Protein AF-A0A947CKS3-F1 (afdb_monomer)

Nearest PDB structures (foldseek):
  5dmu-assembly1_A  TM=9.480E-01  e=5.840E-16  Methanocella paludicola SANAE
  6sa1-assembly1_A  TM=9.471E-01  e=4.425E-13  Mycolicibacterium smegmatis MC2 155
  2r9l-assembly1_A  TM=9.376E-01  e=1.212E-12  Mycobacterium tuberculosis H37Rv
  2far-assembly2_B  TM=9.276E-01  e=1.683E-10  Pseudomonas aeruginosa
  3n9d-assembly1_A  TM=8.620E-01  e=1.136E-09  Pseudomonas aeruginosa

Foldseek 3Di:
DKKKWWFAAPDQQGIKIWTQDPQKTWIWTHGPDADQFAFDKGKIFTDDIDGPVVRQDDPHGAGQKIDHKDWPDDPQLVVQKTKIAGDIPFDGAIKIKHQDPDDDDDDDDPDDSRRIIMIGGHDDVDSDRGPPDDCAHLFQRDDPDDDPPVVSLVVLLVVCVVLPPDPPPPPPDQQPWAFFDFADDPPDTFGATSVGDTCCVVLVLLSVLVNVDPAHTKTFHFHFDDVVTDTDTAWMWGDDPNDTDTDDLVVRLVSCVSSPHDSPPNPPDDDDDDDPPDDDDQDFDQQCQAQDVVVSDGLVNLLVVCLVCVVVVLVVQAQWFKKFWFDQRHDVGDIDIDRADDPPDDPPFDWAWDDDPVGITTGGGDNDSSNVSNRSSRRTDDIGTQQDGRVQNQFGQKQKQKQAQLLADLVLLVVLLVQLVVSCVSSPWDWDKDDPVDSHIIIITGPRSSDGPVVSVSVSSNSLSNSCSVCVVAGDPDPDSVPRVRHD

Mean predicted aligned error: 19.89 Å

Secondary structure (DSSP, 8-state):
--EEEEEE-SSSS-EEEEEEETTEEEEEEESS-S--STT-EEEEEE---B-GGGGT--TTSEEEEEEEEEE-SSSHHHHTEEEEEEEESS-EEEEEEEE---------TT--GGGEEEEEE---SS-PPPP---SS-SSS---SSS--HHHHHHHHHHHHHHTT------------TT-B----STT----B-TT--B-TTT-HHHHHHHHT-SSSSEEEEEEEETTTTEEEEEEEEEEETTEEEEPPHHHHHHHHHHTT--TT-S-------S----PPP-----TT-EEETTTTEEHHHHHHHHHHHHHHHHHHHTT--EEEEE-TT-TTS--EEE-S--SS--TTS-EEEEE-SS-EEEEE---SHHHHHHHHHTTEEEEEE-SS-TT-TTS-SEEEEEE--TTS-HHHHHHHHHHHHHHHHHTT---EEEE-SSS-EEEEEE-TT-S-HHHHHHHHHHHHHHHHHH-TTT----SSGGGSTT--

Solvent-accessible surface area (backbone atoms only — not comparable to full-atom values): 27744 Å² total; per-residue (Å²): 131,38,40,33,20,28,35,37,37,89,70,78,62,19,22,34,42,33,41,41,55,96,80,38,20,47,28,33,38,28,54,81,64,79,54,73,48,71,71,29,71,40,77,29,34,56,56,70,75,37,59,63,67,57,59,75,54,55,90,84,27,35,33,54,26,50,35,41,39,49,72,77,52,85,68,25,75,86,70,38,43,37,42,35,36,39,52,34,82,55,51,69,51,42,36,36,40,36,51,45,87,62,85,89,77,96,74,69,95,87,74,62,53,82,40,32,28,40,38,31,20,47,76,54,103,67,85,70,66,59,74,91,67,74,95,27,15,68,58,68,56,46,52,100,64,98,80,48,76,68,56,49,49,52,52,49,43,46,50,47,51,74,76,60,60,64,82,75,73,76,77,68,74,87,61,64,85,37,35,44,47,41,41,56,69,79,97,53,72,51,30,20,37,51,87,67,49,76,40,52,85,82,41,50,63,46,58,52,29,62,71,69,47,95,62,61,27,46,40,50,38,38,42,74,43,79,84,77,78,39,72,45,65,66,48,40,33,39,35,61,92,91,46,78,41,74,49,54,76,67,58,32,48,51,54,41,50,65,47,73,37,79,93,80,58,66,85,84,73,82,96,77,88,87,78,89,68,73,79,78,80,68,88,75,68,68,44,82,40,56,32,37,78,93,78,61,45,23,46,40,54,54,47,52,50,53,60,71,46,31,86,72,49,37,75,77,31,48,59,14,42,34,33,35,37,28,26,78,64,13,76,92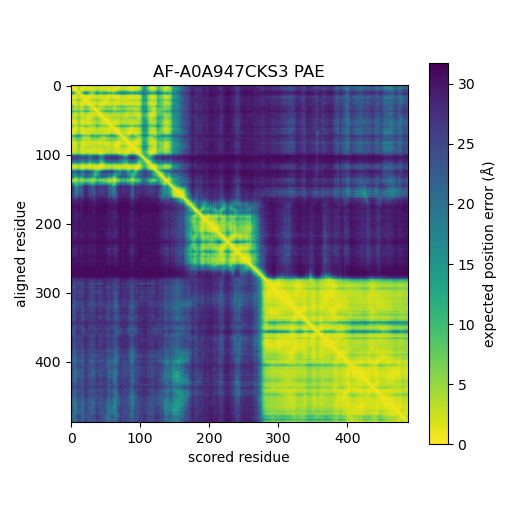,38,71,68,50,79,42,63,54,55,60,93,90,56,65,88,85,58,51,61,49,81,43,79,52,102,88,48,76,44,38,20,37,36,35,81,49,65,56,51,44,49,49,49,40,62,64,24,33,75,55,77,46,61,48,57,22,35,73,93,42,64,66,21,28,33,49,36,67,43,76,38,44,19,80,76,29,51,66,67,50,31,51,53,54,50,47,49,49,51,52,54,32,53,74,51,70,45,67,74,46,79,44,73,67,88,72,76,32,39,32,44,37,30,76,44,81,44,75,38,41,56,71,58,36,53,46,53,39,49,52,50,52,30,43,43,21,66,75,34,63,86,49,31,54,84,62,82,53,74,90,72,36,77,58,21,44

Radius of gyration: 30.49 Å; Cα contacts (8 Å, |Δi|>4): 867; chains: 1; bounding box: 58×67×94 Å

pLDDT: mean 73.45, std 18.91, range [26.45, 97.12]

Structure (mmCIF, N/CA/C/O backbone):
data_AF-A0A947CKS3-F1
#
_entry.id   AF-A0A947CKS3-F1
#
loop_
_atom_site.group_PDB
_atom_site.id
_atom_site.type_symbol
_atom_site.label_atom_id
_atom_site.label_alt_id
_atom_site.label_comp_id
_atom_site.label_asym_id
_atom_site.label_entity_id
_atom_site.label_seq_id
_atom_site.pdbx_PDB_ins_code
_atom_site.Cartn_x
_atom_site.Cartn_y
_atom_site.Cartn_z
_atom_site.occupancy
_atom_site.B_iso_or_equiv
_atom_site.auth_seq_id
_atom_site.auth_comp_id
_atom_site.auth_asym_id
_atom_site.auth_atom_id
_atom_site.pdbx_PDB_model_num
ATOM 1 N N . MET A 1 1 ? 4.405 16.665 15.159 1.00 63.38 1 MET A N 1
ATOM 2 C CA . MET A 1 1 ? 3.082 17.321 15.056 1.00 63.38 1 MET A CA 1
ATOM 3 C C . MET A 1 1 ? 2.335 16.981 16.325 1.00 63.38 1 MET A C 1
ATOM 5 O O . MET A 1 1 ? 2.371 15.815 16.690 1.00 63.38 1 MET A O 1
ATOM 9 N N . SER A 1 2 ? 1.718 17.959 16.985 1.00 85.75 2 SER A N 1
ATOM 10 C CA . SER A 1 2 ? 0.936 17.712 18.199 1.00 85.75 2 SER A CA 1
ATOM 11 C C . SER A 1 2 ? -0.284 16.837 17.911 1.00 85.75 2 SER A C 1
ATOM 13 O O . SER A 1 2 ? -0.919 16.964 16.857 1.00 85.75 2 SER A O 1
ATOM 15 N N . GLN A 1 3 ? -0.624 15.968 18.856 1.00 90.19 3 GLN A N 1
ATOM 16 C CA . GLN A 1 3 ? -1.795 15.099 18.794 1.00 90.19 3 GLN A CA 1
ATOM 17 C C . GLN A 1 3 ? -2.891 15.537 19.771 1.00 90.19 3 GLN A C 1
ATOM 19 O O . GLN A 1 3 ? -2.661 16.312 20.701 1.00 90.19 3 GLN A O 1
ATOM 24 N N . PHE A 1 4 ? -4.103 15.033 19.562 1.00 93.31 4 PHE A N 1
ATOM 25 C CA . PHE A 1 4 ? -5.193 15.169 20.522 1.00 93.31 4 PHE A CA 1
ATOM 26 C C . PHE A 1 4 ? -5.986 13.871 20.622 1.00 93.31 4 PHE A C 1
ATOM 28 O O . PHE A 1 4 ? -6.049 13.106 19.660 1.00 93.31 4 PHE A O 1
ATOM 35 N N . ALA A 1 5 ? -6.647 13.679 21.761 1.00 90.44 5 ALA A N 1
ATOM 36 C CA . ALA A 1 5 ? -7.624 12.620 21.967 1.00 90.44 5 ALA A CA 1
ATOM 37 C C . ALA A 1 5 ? -8.856 13.171 22.687 1.00 90.44 5 ALA A C 1
ATOM 39 O O . ALA A 1 5 ? -8.750 14.044 23.548 1.00 90.44 5 ALA A O 1
ATOM 40 N N . VAL A 1 6 ? -10.030 12.633 22.382 1.00 89.75 6 VAL A N 1
ATOM 41 C CA . VAL A 1 6 ? -11.230 12.796 23.202 1.00 89.75 6 VAL A CA 1
ATOM 42 C C . VAL A 1 6 ? -11.584 11.432 23.755 1.00 89.75 6 VAL A C 1
ATOM 44 O O . VAL A 1 6 ? -11.915 10.533 22.993 1.00 89.75 6 VAL A O 1
ATOM 47 N N . LYS A 1 7 ? -11.546 11.268 25.073 1.00 88.25 7 LYS A N 1
ATOM 48 C CA . LYS A 1 7 ? -12.013 10.057 25.748 1.00 88.25 7 LYS A CA 1
ATOM 49 C C . LYS A 1 7 ? -13.456 10.205 26.187 1.00 88.25 7 LYS A C 1
ATOM 51 O O . LYS A 1 7 ? -13.883 11.297 26.567 1.00 88.25 7 LYS A O 1
ATOM 56 N N . ARG A 1 8 ? -14.189 9.095 26.183 1.00 83.19 8 ARG A N 1
ATOM 57 C CA . ARG A 1 8 ? -15.529 8.980 26.749 1.00 83.19 8 ARG A CA 1
ATOM 58 C C . ARG A 1 8 ? -15.545 7.946 27.875 1.00 83.19 8 ARG A C 1
ATOM 60 O O . ARG A 1 8 ? -15.087 6.822 27.695 1.00 83.19 8 ARG A O 1
ATOM 67 N N . ARG A 1 9 ? -16.111 8.320 29.021 1.00 78.19 9 ARG A N 1
ATOM 68 C CA . ARG A 1 9 ? -16.227 7.500 30.235 1.00 78.19 9 ARG A CA 1
ATOM 69 C C . ARG A 1 9 ? -17.698 7.312 30.637 1.00 78.19 9 ARG A C 1
ATOM 71 O O . ARG A 1 9 ? -18.532 8.153 30.286 1.00 78.19 9 ARG A O 1
ATOM 78 N N . PRO A 1 10 ? -18.041 6.259 31.396 1.00 63.97 10 PRO A N 1
ATOM 79 C CA . PRO A 1 10 ? -19.322 6.183 32.100 1.00 63.97 10 PRO A CA 1
ATOM 80 C C . PRO A 1 10 ? -19.456 7.310 33.149 1.00 63.97 10 PRO A C 1
ATOM 82 O O . PRO A 1 10 ? -18.475 7.669 33.795 1.00 63.97 10 PRO A O 1
ATOM 85 N N . GLY A 1 11 ? -20.665 7.850 33.362 1.00 62.25 11 GLY A N 1
ATOM 86 C CA . GLY A 1 11 ? -20.956 8.808 34.449 1.00 62.25 11 GLY A CA 1
ATOM 87 C C . GLY A 1 11 ? -21.277 10.251 34.016 1.00 62.25 11 GLY A C 1
ATOM 88 O O . GLY A 1 11 ? -21.515 10.520 32.842 1.00 62.25 11 GLY A O 1
ATOM 89 N N . ARG A 1 12 ? -21.348 11.180 34.991 1.00 47.50 12 ARG A N 1
ATOM 90 C CA . ARG A 1 12 ? -21.806 12.582 34.800 1.00 47.50 12 ARG A CA 1
ATOM 91 C C . ARG A 1 12 ? -20.811 13.489 34.056 1.00 47.50 12 ARG A C 1
ATOM 93 O O . ARG A 1 12 ? -21.261 14.376 33.342 1.00 47.50 12 ARG A O 1
ATOM 100 N N . ASP A 1 13 ? -19.505 13.240 34.167 1.00 58.00 13 ASP A N 1
ATOM 101 C CA . ASP A 1 13 ? -18.449 13.926 33.397 1.00 58.00 13 ASP A CA 1
ATOM 102 C C . ASP A 1 13 ? -17.921 12.988 32.309 1.00 58.00 13 ASP A C 1
ATOM 104 O O . ASP A 1 13 ? -16.808 12.463 32.386 1.00 58.00 13 ASP A O 1
ATOM 108 N N . ALA A 1 14 ? -18.788 12.711 31.335 1.00 72.62 14 ALA A N 1
ATOM 109 C CA . ALA A 1 14 ? -18.612 11.612 30.397 1.00 72.62 14 ALA A CA 1
ATOM 110 C C . ALA A 1 14 ? -17.492 11.818 29.371 1.00 72.62 14 ALA A C 1
ATOM 112 O O . ALA A 1 14 ? -17.183 10.863 28.669 1.00 72.62 14 ALA A O 1
ATOM 113 N N . TYR A 1 15 ? -16.896 13.008 29.236 1.00 85.12 15 TYR A N 1
ATOM 114 C CA . TYR A 1 15 ? -15.885 13.279 28.212 1.00 85.12 15 TYR A CA 1
ATOM 115 C C . TYR A 1 15 ? -14.647 13.984 28.760 1.00 85.12 15 TYR A C 1
ATOM 117 O O . TYR A 1 15 ? -14.726 14.791 29.688 1.00 85.12 15 TYR A O 1
ATOM 125 N N . GLN A 1 16 ? -13.503 13.700 28.138 1.00 91.06 16 GLN A N 1
ATOM 126 C CA . GLN A 1 16 ? -12.235 14.360 28.420 1.00 91.06 16 GLN A CA 1
ATOM 127 C C . GLN A 1 16 ? -11.469 14.619 27.122 1.00 91.06 16 GLN A C 1
ATOM 129 O O . GLN A 1 16 ? -11.186 13.685 26.383 1.00 91.06 16 GLN A O 1
ATOM 134 N N . LEU A 1 17 ? -11.134 15.875 26.847 1.00 93.12 17 LEU A N 1
ATOM 135 C CA . LEU A 1 17 ? -10.265 16.295 25.747 1.00 93.12 17 LEU A CA 1
ATOM 136 C C . LEU A 1 17 ? -8.829 16.358 26.262 1.00 93.12 17 LEU A C 1
ATOM 138 O O . LEU A 1 17 ? -8.604 16.987 27.287 1.00 93.12 17 LEU A O 1
ATOM 142 N N . GLY A 1 18 ? -7.878 15.758 25.558 1.00 94.31 18 GLY A N 1
ATOM 143 C CA . GLY A 1 18 ? -6.448 15.946 25.778 1.00 94.31 18 GLY A CA 1
ATOM 144 C C . GLY A 1 18 ? -5.783 16.520 24.535 1.00 94.31 18 GLY A C 1
ATOM 145 O O . GLY A 1 18 ? -6.055 16.047 23.433 1.00 94.31 18 GLY A O 1
ATOM 146 N N . ILE A 1 19 ? -4.931 17.530 24.708 1.00 94.25 19 ILE A N 1
ATOM 147 C CA . ILE A 1 19 ? -4.164 18.178 23.634 1.00 94.25 19 ILE A CA 1
ATOM 148 C C . ILE A 1 19 ? -2.686 18.140 24.014 1.00 94.25 19 ILE A C 1
ATOM 150 O O . ILE A 1 19 ? -2.309 18.595 25.093 1.00 94.25 19 ILE A O 1
ATOM 154 N N . GLU A 1 20 ? -1.852 17.614 23.122 1.00 93.25 20 GLU A N 1
ATOM 155 C CA . GLU A 1 20 ? -0.401 17.595 23.282 1.00 93.25 20 GLU A CA 1
ATOM 156 C C . GLU A 1 20 ? 0.203 18.973 22.974 1.00 93.25 20 GLU A C 1
ATOM 158 O O . GLU A 1 20 ? 0.123 19.478 21.851 1.00 93.25 20 GLU A O 1
ATOM 163 N N . ILE A 1 21 ? 0.849 19.581 23.966 1.00 89.75 21 ILE A N 1
ATOM 164 C CA . ILE A 1 21 ? 1.507 20.885 23.858 1.00 89.75 21 ILE A CA 1
ATOM 165 C C . ILE A 1 21 ? 2.891 20.756 24.492 1.00 89.75 21 ILE A C 1
ATOM 167 O O . ILE A 1 21 ? 3.013 20.470 25.678 1.00 89.75 21 ILE A O 1
ATOM 171 N N . GLY A 1 22 ? 3.947 20.930 23.693 1.00 84.38 22 GLY A N 1
ATOM 172 C CA . GLY A 1 22 ? 5.325 20.844 24.192 1.00 84.38 22 GLY A CA 1
ATOM 173 C C . GLY A 1 22 ? 5.702 19.481 24.793 1.00 84.38 22 GLY A C 1
ATOM 174 O O . GLY A 1 22 ? 6.516 19.435 25.707 1.00 84.38 22 GLY A O 1
ATOM 175 N N . GLY A 1 23 ? 5.099 18.384 24.313 1.00 82.06 23 GLY A N 1
ATOM 176 C CA . GLY A 1 23 ? 5.342 17.019 24.806 1.00 82.06 23 GLY A CA 1
ATOM 177 C C . GLY A 1 23 ? 4.529 16.616 26.045 1.00 82.06 23 GLY A C 1
ATOM 178 O O . GLY A 1 23 ? 4.636 15.478 26.496 1.00 82.06 23 GLY A O 1
ATOM 179 N N . VAL A 1 24 ? 3.693 17.515 26.574 1.00 88.06 24 VAL A N 1
ATOM 180 C CA . VAL A 1 24 ? 2.778 17.256 27.698 1.00 88.06 24 VAL A CA 1
ATOM 181 C C . VAL A 1 24 ? 1.340 17.246 27.189 1.00 88.06 24 VAL A C 1
ATOM 183 O O . VAL A 1 24 ? 0.970 18.075 26.357 1.00 88.06 24 VAL A O 1
ATOM 186 N N . VAL A 1 25 ? 0.509 16.318 27.670 1.00 92.44 25 VAL A N 1
ATOM 187 C CA . VAL A 1 25 ? -0.915 16.278 27.317 1.00 92.44 25 VAL A CA 1
ATOM 188 C C . VAL A 1 25 ? -1.717 17.024 28.374 1.00 92.44 25 VAL A C 1
ATOM 190 O O . VAL A 1 25 ? -1.917 16.530 29.479 1.00 92.44 25 VAL A O 1
ATOM 193 N N . TYR A 1 26 ? -2.228 18.197 28.017 1.00 93.69 26 TYR A N 1
ATOM 194 C CA . TYR A 1 26 ? -3.140 18.958 28.870 1.00 93.69 26 TYR A CA 1
ATOM 195 C C . TYR A 1 26 ? -4.558 18.433 28.695 1.00 93.69 26 TYR A C 1
ATOM 197 O O . TYR A 1 26 ? -5.008 18.274 27.556 1.00 93.69 26 TYR A O 1
ATOM 205 N N . THR A 1 27 ? -5.267 18.162 29.797 1.00 92.88 27 THR A N 1
ATOM 206 C CA . THR A 1 27 ? -6.601 17.548 29.743 1.00 92.88 27 THR A CA 1
ATOM 207 C C . THR A 1 27 ? -7.717 18.458 30.256 1.00 92.88 27 THR A C 1
ATOM 209 O O . THR A 1 27 ? -7.531 19.228 31.193 1.00 92.88 27 THR A O 1
ATOM 212 N N . TRP A 1 28 ? -8.915 18.348 29.673 1.00 92.50 28 TRP A N 1
ATOM 213 C CA . TRP A 1 28 ? -10.130 19.047 30.103 1.00 92.50 28 TRP A CA 1
ATOM 214 C C . TRP A 1 28 ? -11.335 18.109 30.126 1.00 92.50 28 TRP A C 1
ATOM 216 O O . TRP A 1 28 ? -11.616 17.441 29.135 1.00 92.50 28 TRP A O 1
ATOM 226 N N . ARG A 1 29 ? -12.090 18.091 31.227 1.00 90.06 29 ARG A N 1
ATOM 227 C CA . ARG A 1 29 ? -13.282 17.252 31.435 1.00 90.06 29 ARG A CA 1
ATOM 228 C C . ARG A 1 29 ? -14.576 18.034 31.231 1.00 90.06 29 ARG A C 1
ATOM 230 O O . ARG A 1 29 ? -14.662 19.206 31.605 1.00 90.06 29 ARG A O 1
ATOM 237 N N . PHE A 1 30 ? -15.587 17.382 30.658 1.00 86.75 30 PHE A N 1
ATOM 238 C CA . PHE A 1 30 ? -16.903 17.969 30.396 1.00 86.75 30 PHE A CA 1
ATOM 239 C C . PHE A 1 30 ? -18.007 16.914 30.245 1.00 86.75 30 PHE A C 1
ATOM 241 O O . PHE A 1 30 ? -17.770 15.772 29.859 1.00 86.75 30 PHE A O 1
ATOM 248 N N . ALA A 1 31 ? -19.246 17.309 30.541 1.00 72.75 31 ALA A N 1
ATOM 249 C CA . ALA A 1 31 ? -20.379 16.387 30.632 1.00 72.75 31 ALA A CA 1
ATOM 250 C C . ALA A 1 31 ? -21.014 16.019 29.275 1.00 72.75 31 ALA A C 1
ATOM 252 O O . ALA A 1 31 ? -21.384 14.870 29.050 1.00 72.75 31 ALA A O 1
ATOM 253 N N . PHE A 1 32 ? -21.141 16.980 28.353 1.00 67.00 32 PHE A N 1
ATOM 254 C CA . PHE A 1 32 ? -22.075 16.885 27.216 1.00 67.00 32 PHE A CA 1
ATOM 255 C C . PHE A 1 32 ? -21.407 16.761 25.836 1.00 67.00 32 PHE A C 1
ATOM 257 O O . PHE A 1 32 ? -21.984 17.190 24.836 1.00 67.00 32 PHE A O 1
ATOM 264 N N . GLY A 1 33 ? -20.205 16.182 25.770 1.00 74.50 33 GLY A N 1
ATOM 265 C CA . GLY A 1 33 ? -19.451 16.047 24.519 1.00 74.50 33 GLY A CA 1
ATOM 266 C C . GLY A 1 33 ? -18.881 17.376 24.004 1.00 74.50 33 GLY A C 1
ATOM 267 O O . GLY A 1 33 ? -19.133 18.444 24.569 1.00 74.50 33 GLY A O 1
ATOM 268 N N . MET A 1 34 ? -18.065 17.298 22.949 1.00 82.19 34 MET A N 1
ATOM 269 C CA . MET A 1 34 ? -17.463 18.481 22.323 1.00 82.19 34 MET A CA 1
ATOM 270 C C . MET A 1 34 ? -18.558 19.350 21.678 1.00 82.19 34 MET A C 1
ATOM 272 O O . MET A 1 34 ? -19.497 18.792 21.106 1.00 82.19 34 MET A O 1
ATOM 276 N N . PRO A 1 35 ? -18.464 20.694 21.725 1.00 81.00 35 PRO A N 1
ATOM 277 C CA . PRO A 1 35 ? -19.391 21.557 21.004 1.00 81.00 35 PRO A CA 1
ATOM 278 C C . PRO A 1 35 ? -19.303 21.278 19.500 1.00 81.00 35 PRO A C 1
ATOM 280 O O . PRO A 1 35 ? -18.218 21.334 18.913 1.00 81.00 35 PRO A O 1
ATOM 283 N N . THR A 1 36 ? -20.443 20.980 18.880 1.00 69.12 36 THR A N 1
ATOM 284 C CA . THR A 1 36 ? -20.540 20.635 17.453 1.00 69.12 36 THR A CA 1
ATOM 285 C C . THR A 1 36 ? -21.372 21.637 16.667 1.00 69.12 36 THR A C 1
ATOM 287 O O . THR A 1 36 ? -21.282 21.646 15.446 1.00 69.12 36 THR A O 1
ATOM 290 N N . ALA A 1 37 ? -22.144 22.523 17.292 1.00 70.50 37 ALA A N 1
ATOM 291 C CA . ALA A 1 37 ? -22.768 23.637 16.583 1.00 70.50 37 ALA A CA 1
ATOM 292 C C . ALA A 1 37 ? -21.852 24.873 16.578 1.00 70.50 37 ALA A C 1
ATOM 294 O O . ALA A 1 37 ? -21.072 25.099 17.501 1.00 70.50 37 ALA A O 1
ATOM 295 N N . ALA A 1 38 ? -21.925 25.683 15.520 1.00 68.19 38 ALA A N 1
ATOM 296 C CA . ALA A 1 38 ? -21.176 26.936 15.450 1.00 68.19 38 ALA A CA 1
ATOM 297 C C . ALA A 1 38 ? -21.575 27.854 16.617 1.00 68.19 38 ALA A C 1
ATOM 299 O O . ALA A 1 38 ? -22.766 28.030 16.873 1.00 68.19 38 ALA A O 1
ATOM 300 N N . ARG A 1 39 ? -20.587 28.447 17.303 1.00 67.38 39 ARG A N 1
ATOM 301 C CA . ARG A 1 39 ? -20.784 29.282 18.509 1.00 67.38 39 ARG A CA 1
ATOM 302 C C . ARG A 1 39 ? -21.383 28.545 19.712 1.00 67.38 39 ARG A C 1
ATOM 304 O O . ARG A 1 39 ? -21.742 29.184 20.698 1.00 67.38 39 ARG A O 1
ATOM 311 N N . GLU A 1 40 ? -21.473 27.220 19.663 1.00 76.06 40 GLU A N 1
ATOM 312 C CA . GLU A 1 40 ? -21.798 26.431 20.841 1.00 76.06 40 GLU A CA 1
ATOM 313 C C . GLU A 1 40 ? -20.621 26.465 21.815 1.00 76.06 40 GLU A C 1
ATOM 315 O O . GLU A 1 40 ? -19.475 26.223 21.424 1.00 76.06 40 GLU A O 1
ATOM 320 N N . ALA A 1 41 ? -20.924 26.759 23.077 1.00 83.06 41 ALA A N 1
ATOM 321 C CA . ALA A 1 41 ? -19.954 26.829 24.155 1.00 83.06 41 ALA A CA 1
ATOM 322 C C . ALA A 1 41 ? -20.238 25.761 25.219 1.00 83.06 41 ALA A C 1
ATOM 324 O O . ALA A 1 41 ? -21.386 25.370 25.467 1.00 83.06 41 ALA A O 1
ATOM 325 N N . ARG A 1 42 ? -19.172 25.286 25.858 1.00 85.75 42 ARG A N 1
ATOM 326 C CA . ARG A 1 42 ? -19.209 24.358 26.987 1.00 85.75 42 ARG A CA 1
ATOM 327 C C . ARG A 1 42 ? -18.253 24.841 28.061 1.00 85.75 42 ARG A C 1
ATOM 329 O O . ARG A 1 42 ? -17.105 25.159 27.767 1.00 85.75 42 ARG A O 1
ATOM 336 N N . VAL A 1 43 ? -18.724 24.847 29.303 1.00 86.38 43 VAL A N 1
ATOM 337 C CA . VAL A 1 43 ? -17.835 24.971 30.456 1.00 86.38 43 VAL A CA 1
ATOM 338 C C . VAL A 1 43 ? -17.130 23.631 30.632 1.00 86.38 43 VAL A C 1
ATOM 340 O O . VAL A 1 43 ? -17.783 22.589 30.725 1.00 86.38 43 VAL A O 1
ATOM 343 N N . VAL A 1 44 ? -15.804 23.662 30.630 1.00 88.56 44 VAL A N 1
ATOM 344 C CA . VAL A 1 44 ? -14.933 22.498 30.779 1.00 88.56 44 VAL A CA 1
ATOM 345 C C . VAL A 1 44 ? -13.956 22.757 31.921 1.00 88.56 44 VAL A C 1
ATOM 347 O O . VAL A 1 44 ? -13.625 23.906 32.216 1.00 88.56 44 VAL A O 1
ATOM 350 N N . ARG A 1 45 ? -13.497 21.702 32.589 1.00 88.50 45 ARG A N 1
ATOM 351 C CA . ARG A 1 45 ? -12.556 21.819 33.710 1.00 88.50 45 ARG A CA 1
ATOM 352 C C . ARG A 1 45 ? -11.221 21.214 33.348 1.00 88.50 45 ARG A C 1
ATOM 354 O O . ARG A 1 45 ? -11.195 20.059 32.940 1.00 88.50 45 ARG A O 1
ATOM 361 N N . GLN A 1 46 ? -10.144 21.968 33.508 1.00 89.69 46 GLN A N 1
ATOM 362 C CA . GLN A 1 46 ? -8.797 21.447 33.332 1.00 89.69 46 GLN A CA 1
ATOM 363 C C . GLN A 1 46 ? -8.521 20.381 34.399 1.00 89.69 46 GLN A C 1
ATOM 365 O O . GLN A 1 46 ? -8.798 20.596 35.580 1.00 89.69 46 GLN A O 1
ATOM 370 N N . GLY A 1 47 ? -8.077 19.210 33.951 1.00 85.31 47 GLY A N 1
ATOM 371 C CA . GLY A 1 47 ? -7.639 18.106 34.796 1.00 85.31 47 GLY A CA 1
ATOM 372 C C . GLY A 1 47 ? -6.125 18.110 34.969 1.00 85.31 47 GLY A C 1
ATOM 373 O O . GLY A 1 47 ? -5.454 19.079 34.620 1.00 85.31 47 GLY A O 1
ATOM 374 N N . GLU A 1 48 ? -5.601 17.007 35.494 1.00 85.19 48 GLU A N 1
ATOM 375 C CA . GLU A 1 48 ? -4.160 16.793 35.583 1.00 85.19 48 GLU A CA 1
ATOM 376 C C . GLU A 1 48 ? -3.538 16.640 34.190 1.00 85.19 48 GLU A C 1
ATOM 378 O O . GLU A 1 48 ? -4.177 16.167 33.235 1.00 85.19 48 GLU A O 1
ATOM 383 N N . ASP A 1 49 ? -2.282 17.065 34.099 1.00 89.06 49 ASP A N 1
ATOM 384 C CA . ASP A 1 49 ? -1.438 16.846 32.936 1.00 89.06 49 ASP A CA 1
ATOM 385 C C . ASP A 1 49 ? -1.128 15.350 32.825 1.00 89.06 49 ASP A C 1
ATOM 387 O O . ASP A 1 49 ? -0.930 14.656 33.823 1.00 89.06 49 ASP A O 1
ATOM 391 N N . ALA A 1 50 ? -1.093 14.842 31.599 1.00 85.56 50 ALA A N 1
ATOM 392 C CA . ALA A 1 50 ? -0.934 13.426 31.327 1.00 85.56 50 ALA A CA 1
ATOM 393 C C . ALA A 1 50 ? 0.277 13.162 30.415 1.00 85.56 50 ALA A C 1
ATOM 395 O O . ALA A 1 50 ? 0.654 14.017 29.601 1.00 85.56 50 ALA A O 1
ATOM 396 N N . PRO A 1 51 ? 0.895 11.971 30.510 1.00 87.06 51 PRO A N 1
ATOM 397 C CA . PRO A 1 51 ? 1.910 11.558 29.551 1.00 87.06 51 PRO A CA 1
ATOM 398 C C . PRO A 1 51 ? 1.280 11.338 28.171 1.00 87.06 51 PRO A C 1
ATOM 400 O O . PRO A 1 51 ? 0.094 11.040 28.053 1.00 87.06 51 PRO A O 1
ATOM 403 N N . GLN A 1 52 ? 2.088 11.390 27.112 1.00 81.81 52 GLN A N 1
ATOM 404 C CA . GLN A 1 52 ? 1.619 11.191 25.734 1.00 81.81 52 GLN A CA 1
ATOM 405 C C . GLN A 1 52 ? 0.889 9.851 25.519 1.00 81.81 52 GLN A C 1
ATOM 407 O O . GLN A 1 52 ? -0.086 9.795 24.774 1.00 81.81 52 GLN A O 1
ATOM 412 N N . ALA A 1 53 ? 1.295 8.796 26.238 1.00 80.88 53 ALA A N 1
ATOM 413 C CA . ALA A 1 53 ? 0.627 7.489 26.232 1.00 80.88 53 ALA A CA 1
ATOM 414 C C . ALA A 1 53 ? -0.861 7.562 26.625 1.00 80.88 53 ALA A C 1
ATOM 416 O O . ALA A 1 53 ? -1.657 6.712 26.228 1.00 80.88 53 ALA A O 1
ATOM 417 N N . TRP A 1 54 ? -1.271 8.603 27.357 1.00 89.25 54 TRP A N 1
ATOM 418 C CA . TRP A 1 54 ? -2.672 8.818 27.690 1.00 89.25 54 TRP A CA 1
ATOM 419 C C . TRP A 1 54 ? -3.547 8.983 26.446 1.00 89.25 54 TRP A C 1
ATOM 421 O O . TRP A 1 54 ? -4.699 8.569 26.486 1.00 89.25 54 TRP A O 1
ATOM 431 N N . LEU A 1 55 ? -3.036 9.540 25.342 1.00 82.06 55 LEU A N 1
ATOM 432 C CA . LEU A 1 55 ? -3.826 9.776 24.126 1.00 82.06 55 LEU A CA 1
ATOM 433 C C . LEU A 1 55 ? -4.427 8.488 23.548 1.00 82.06 55 LEU A C 1
ATOM 435 O O . LEU A 1 55 ? -5.496 8.534 22.942 1.00 82.06 55 LEU A O 1
ATOM 439 N N . THR A 1 56 ? -3.761 7.351 23.755 1.00 76.12 56 THR A N 1
ATOM 440 C CA . THR A 1 56 ? -4.139 6.056 23.177 1.00 76.12 56 THR A CA 1
ATOM 441 C C . THR A 1 56 ? -4.563 5.010 24.205 1.00 76.12 56 THR A C 1
ATOM 443 O O . THR A 1 56 ? -5.179 4.020 23.820 1.00 76.12 56 THR A O 1
ATOM 446 N N . ALA A 1 57 ? -4.284 5.219 25.495 1.00 77.38 57 ALA A N 1
ATOM 447 C CA . ALA A 1 57 ? -4.707 4.311 26.560 1.00 77.38 57 ALA A CA 1
ATOM 448 C C . ALA A 1 57 ? -6.241 4.275 26.725 1.00 77.38 57 ALA A C 1
ATOM 450 O O . ALA A 1 57 ? -6.898 5.317 26.699 1.00 77.38 57 ALA A O 1
ATOM 451 N N . GLU A 1 58 ? -6.814 3.092 26.949 1.00 70.81 58 GLU A N 1
ATOM 452 C CA . GLU A 1 58 ? -8.268 2.891 27.124 1.00 70.81 58 GLU A CA 1
ATOM 453 C C . GLU A 1 58 ? -8.664 2.267 28.469 1.00 70.81 58 GLU A C 1
ATOM 455 O O . GLU A 1 58 ? -9.798 1.842 28.672 1.00 70.81 58 GLU A O 1
ATOM 460 N N . ASP A 1 59 ? -7.730 2.268 29.412 1.00 72.19 59 ASP A N 1
ATOM 461 C CA . ASP A 1 59 ? -7.898 1.874 30.810 1.00 72.19 59 ASP A CA 1
ATOM 462 C C . ASP A 1 59 ? -8.981 2.682 31.547 1.00 72.19 59 ASP A C 1
ATOM 464 O O . ASP A 1 59 ? -9.758 2.134 32.326 1.00 72.19 59 ASP A O 1
ATOM 468 N N . GLU A 1 60 ? -9.073 3.983 31.269 1.00 67.12 60 GLU A N 1
ATOM 469 C CA . GLU A 1 60 ? -10.015 4.885 31.939 1.00 67.12 60 GLU A CA 1
ATOM 470 C C . GLU A 1 60 ? -11.206 5.321 31.067 1.00 67.12 60 GLU A C 1
ATOM 472 O O . GLU A 1 60 ? -11.900 6.284 31.405 1.00 67.12 60 GLU A O 1
ATOM 477 N N . GLY A 1 61 ? -11.454 4.653 29.938 1.00 73.69 61 GLY A N 1
ATOM 478 C CA . GLY A 1 61 ? -12.554 4.954 29.017 1.00 73.69 61 GLY A CA 1
ATOM 479 C C . GLY A 1 61 ? -12.169 4.785 27.550 1.00 73.69 61 GLY A C 1
ATOM 480 O O . GLY A 1 61 ? -11.005 4.619 27.213 1.00 73.69 61 GLY A O 1
ATOM 481 N N . VAL A 1 62 ? -13.154 4.871 26.659 1.00 77.62 62 VAL A N 1
ATOM 482 C CA . VAL A 1 62 ? -12.937 4.664 25.220 1.00 77.62 62 VAL A CA 1
ATOM 483 C C . VAL A 1 62 ? -12.419 5.936 24.555 1.00 77.62 62 VAL A C 1
ATOM 485 O O . VAL A 1 62 ? -12.923 7.027 24.837 1.00 77.62 62 VAL A O 1
ATOM 488 N N . VAL A 1 63 ? -11.460 5.828 23.635 1.00 79.44 63 VAL A N 1
ATOM 489 C CA . VAL A 1 63 ? -11.025 6.965 22.812 1.00 79.44 63 VAL A CA 1
ATOM 490 C C . VAL A 1 63 ? -12.107 7.259 21.780 1.00 79.44 63 VAL A C 1
ATOM 492 O O . VAL A 1 63 ? -12.214 6.624 20.741 1.00 79.44 63 VAL A O 1
ATOM 495 N N . TRP A 1 64 ? -12.965 8.221 22.092 1.00 80.62 64 TRP A N 1
ATOM 496 C CA . TRP A 1 64 ? -14.075 8.658 21.256 1.00 80.62 64 TRP A CA 1
ATOM 497 C C . TRP A 1 64 ? -13.606 9.373 19.989 1.00 80.62 64 TRP A C 1
ATOM 499 O O . TRP A 1 64 ? -14.265 9.252 18.962 1.00 80.62 64 TRP A O 1
ATOM 509 N N . ASP A 1 65 ? -12.489 10.094 20.034 1.00 81.31 65 ASP A N 1
ATOM 510 C CA . ASP A 1 65 ? -11.857 10.682 18.851 1.00 81.31 65 ASP A CA 1
ATOM 511 C C . ASP A 1 65 ? -10.340 10.794 19.038 1.00 81.31 65 ASP A C 1
ATOM 513 O O . ASP A 1 65 ? -9.872 10.942 20.166 1.00 81.31 65 ASP A O 1
ATOM 517 N N . LEU A 1 66 ? -9.583 10.733 17.946 1.00 83.81 66 LEU A N 1
ATOM 518 C CA . LEU A 1 66 ? -8.128 10.872 17.924 1.00 83.81 66 LEU A CA 1
ATOM 519 C C . LEU A 1 66 ? -7.719 11.549 16.615 1.00 83.81 66 LEU A C 1
ATOM 521 O O . LEU A 1 66 ? -8.301 11.281 15.561 1.00 83.81 66 LEU A O 1
ATOM 525 N N . GLY A 1 67 ? -6.691 12.388 16.666 1.00 82.12 67 GLY A N 1
ATOM 526 C CA . GLY A 1 67 ? -6.085 12.933 15.461 1.00 82.12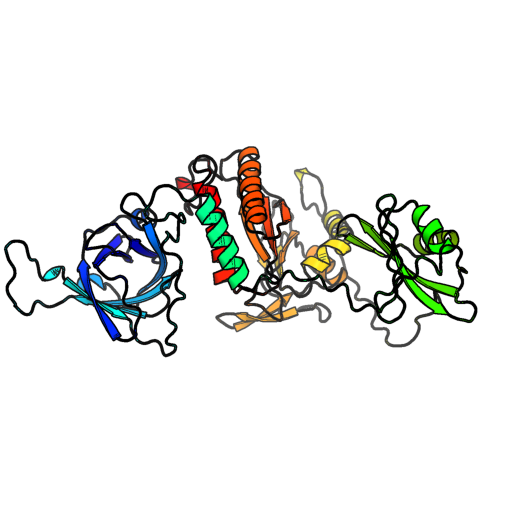 67 GLY A CA 1
ATOM 527 C C . GLY A 1 67 ? -4.925 13.871 15.744 1.00 82.12 67 GLY A C 1
ATOM 528 O O . GLY A 1 67 ? -4.314 13.846 16.815 1.00 82.12 67 GLY A O 1
ATOM 529 N N . THR A 1 68 ? -4.625 14.718 14.764 1.00 83.62 68 THR A N 1
ATOM 530 C CA . THR A 1 68 ? -3.627 15.780 14.910 1.00 83.62 68 THR A CA 1
ATOM 531 C C . THR A 1 68 ? -4.291 17.103 15.255 1.00 83.62 68 THR A C 1
ATOM 533 O O . THR A 1 68 ? -5.459 17.351 14.942 1.00 83.62 68 THR A O 1
ATOM 536 N N . VAL A 1 69 ? -3.534 17.960 15.932 1.00 89.00 69 VAL A N 1
ATOM 537 C CA . VAL A 1 69 ? -3.961 19.303 16.306 1.00 89.00 69 VAL A CA 1
ATOM 538 C C . VAL A 1 69 ? -2.940 20.320 15.824 1.00 89.00 69 VAL A C 1
ATOM 540 O O . VAL A 1 69 ? -1.732 20.153 15.998 1.00 89.00 69 VAL A O 1
ATOM 543 N N . THR A 1 70 ? -3.441 21.388 15.214 1.00 89.25 70 THR A N 1
ATOM 544 C CA . THR A 1 70 ? -2.644 22.561 14.857 1.00 89.25 70 THR A CA 1
ATOM 545 C C . THR A 1 70 ? -2.966 23.666 15.851 1.00 89.25 70 THR A C 1
ATOM 547 O O . THR A 1 70 ? -4.117 24.090 15.936 1.00 89.25 70 THR A O 1
ATOM 550 N N . LEU A 1 71 ? -1.969 24.104 16.617 1.00 88.69 71 LEU A N 1
ATOM 551 C CA . LEU A 1 71 ? -2.094 25.191 17.591 1.00 88.69 71 LEU A CA 1
ATOM 552 C C . LEU A 1 71 ? -1.792 26.523 16.891 1.00 88.69 71 LEU A C 1
ATOM 554 O O . LEU A 1 71 ? -0.840 26.599 16.117 1.00 88.69 71 LEU A O 1
ATOM 558 N N . GLU A 1 72 ? -2.595 27.556 17.144 1.00 84.25 72 GLU A N 1
ATOM 559 C CA . GLU A 1 72 ? -2.392 28.891 16.551 1.00 84.25 72 GLU A CA 1
ATOM 560 C C . GLU A 1 72 ? -1.589 29.842 17.458 1.00 84.25 72 GLU A C 1
ATOM 562 O O . GLU A 1 72 ? -1.090 30.861 16.986 1.00 84.25 72 GLU A O 1
ATOM 567 N N . ASP A 1 73 ? -1.475 29.529 18.752 1.00 76.88 73 ASP A N 1
ATOM 568 C CA . ASP A 1 73 ? -0.889 30.397 19.778 1.00 76.88 73 ASP A CA 1
ATOM 569 C C . ASP A 1 73 ? 0.410 29.800 20.362 1.00 76.88 73 ASP A C 1
ATOM 571 O O . ASP A 1 73 ? 0.456 28.613 20.691 1.00 76.88 73 ASP A O 1
ATOM 575 N N . ASP A 1 74 ? 1.428 30.641 20.589 1.00 65.38 74 ASP A N 1
ATOM 576 C CA . ASP A 1 74 ? 2.632 30.291 21.361 1.00 65.38 74 ASP A CA 1
ATOM 577 C C . ASP A 1 74 ? 2.353 30.360 22.881 1.00 65.38 74 ASP A C 1
ATOM 579 O O . ASP A 1 74 ? 1.877 31.384 23.385 1.00 65.38 74 ASP A O 1
ATOM 583 N N . ASP A 1 75 ? 2.667 29.282 23.611 1.00 72.12 75 ASP A N 1
ATOM 584 C CA . ASP A 1 75 ? 2.417 29.085 25.059 1.00 72.12 75 ASP A CA 1
ATOM 585 C C . ASP A 1 75 ? 0.956 29.372 25.513 1.00 72.12 75 ASP A C 1
ATOM 587 O O . ASP A 1 75 ? 0.674 30.258 26.336 1.00 72.12 75 ASP A O 1
ATOM 591 N N . PRO A 1 76 ? -0.023 28.631 24.964 1.00 77.75 76 PRO A N 1
ATOM 592 C CA . PRO A 1 76 ? -1.449 28.920 25.136 1.00 77.75 76 PRO A CA 1
ATOM 593 C C . PRO A 1 76 ? -1.982 28.636 26.552 1.00 77.75 76 PRO A C 1
ATOM 595 O O . PRO A 1 76 ? -2.949 29.263 27.000 1.00 77.75 76 PRO A O 1
ATOM 598 N N . ILE A 1 77 ? -1.341 27.717 27.284 1.00 83.25 77 ILE A N 1
ATOM 599 C CA . ILE A 1 77 ? -1.749 27.328 28.641 1.00 83.25 77 ILE A CA 1
ATOM 600 C C . ILE A 1 77 ? -1.515 28.480 29.616 1.00 83.25 77 ILE A C 1
ATOM 602 O O . ILE A 1 77 ? -2.440 28.885 30.326 1.00 83.25 77 ILE A O 1
ATOM 606 N N . ARG A 1 78 ? -0.318 29.084 29.594 1.00 80.44 78 ARG A N 1
ATOM 607 C CA . ARG A 1 78 ? 0.015 30.225 30.456 1.00 80.44 78 ARG A CA 1
ATOM 608 C C . ARG A 1 78 ? -0.876 31.434 30.178 1.00 80.44 78 ARG A C 1
ATOM 610 O O . ARG A 1 78 ? -1.300 32.120 31.107 1.00 80.44 78 ARG A O 1
ATOM 617 N N . ARG A 1 79 ? -1.181 31.696 28.903 1.00 81.00 79 ARG A N 1
ATOM 618 C CA . ARG A 1 79 ? -2.030 32.824 28.480 1.00 81.00 79 ARG A CA 1
ATOM 619 C C . ARG A 1 79 ? -3.507 32.637 28.829 1.00 81.00 79 ARG A C 1
ATOM 621 O O . ARG A 1 79 ? -4.263 33.607 28.782 1.00 81.00 79 ARG A O 1
ATOM 628 N N . GLY A 1 80 ? -3.931 31.419 29.172 1.00 86.12 80 GLY A N 1
ATOM 629 C CA . GLY A 1 80 ? -5.337 31.122 29.433 1.00 86.12 80 GLY A CA 1
ATOM 630 C C . GLY A 1 80 ? -6.206 31.224 28.176 1.00 86.12 80 GLY A C 1
ATOM 631 O O . GLY A 1 80 ? -7.408 31.466 28.281 1.00 86.12 80 GLY A O 1
ATOM 632 N N . LYS A 1 81 ? -5.609 31.120 26.985 1.00 87.94 81 LYS A N 1
ATOM 633 C CA . LYS A 1 81 ? -6.304 31.227 25.703 1.00 87.94 81 LYS A CA 1
ATOM 634 C C . LYS A 1 81 ? -5.604 30.346 24.682 1.00 87.94 81 LYS A C 1
ATOM 636 O O . LYS A 1 81 ? -4.406 30.485 24.473 1.00 87.94 81 LYS A O 1
ATOM 641 N N . LEU A 1 82 ? -6.382 29.474 24.059 1.00 89.88 82 LEU A N 1
ATOM 642 C CA . LEU A 1 82 ? -5.903 28.485 23.114 1.00 89.88 82 LEU A CA 1
ATOM 643 C C . LEU A 1 82 ? -6.842 28.443 21.908 1.00 89.88 82 LEU A C 1
ATOM 645 O O . LEU A 1 82 ? -8.020 28.121 22.064 1.00 89.88 82 LEU A O 1
ATOM 649 N N . ARG A 1 83 ? -6.335 28.745 20.712 1.00 90.81 83 ARG A N 1
ATOM 650 C CA . ARG A 1 83 ? -7.001 28.433 19.441 1.00 90.81 83 ARG A CA 1
ATOM 651 C C . ARG A 1 83 ? -6.321 27.270 18.746 1.00 90.81 83 ARG A C 1
ATOM 653 O O . ARG A 1 83 ? -5.094 27.184 18.706 1.00 90.81 83 ARG A O 1
ATOM 660 N N . PHE A 1 84 ? -7.136 26.362 18.226 1.00 91.44 84 PHE A N 1
ATOM 661 C CA . PHE A 1 84 ? -6.636 25.127 17.655 1.00 91.44 84 PHE A CA 1
ATOM 662 C C . PHE A 1 84 ? -7.563 24.565 16.584 1.00 91.44 84 PHE A C 1
ATOM 664 O O . PHE A 1 84 ? -8.787 24.674 16.668 1.00 91.44 84 PHE A O 1
ATOM 671 N N . THR A 1 85 ? -6.954 23.926 15.590 1.00 88.75 85 THR A N 1
ATOM 672 C CA . THR A 1 85 ? -7.654 23.183 14.542 1.00 88.75 85 THR A CA 1
ATOM 673 C C . THR A 1 85 ? -7.480 21.692 14.798 1.00 88.75 85 THR A C 1
ATOM 675 O O . THR A 1 85 ? -6.345 21.215 14.863 1.00 88.75 85 THR A O 1
ATOM 678 N N . LEU A 1 86 ? -8.587 20.964 14.960 1.00 86.75 86 LEU A N 1
ATOM 679 C CA . LEU A 1 86 ? -8.566 19.507 15.086 1.00 86.75 86 LEU A CA 1
ATOM 680 C C . LEU A 1 86 ? -8.718 18.859 13.712 1.00 86.75 86 LEU A C 1
ATOM 682 O O . LEU A 1 86 ? -9.555 19.270 12.904 1.00 86.75 86 LEU A O 1
ATOM 686 N N . HIS A 1 87 ? -7.928 17.816 13.490 1.00 79.94 87 HIS A N 1
ATOM 687 C CA . HIS A 1 87 ? -7.998 16.928 12.336 1.00 79.94 87 HIS A CA 1
ATOM 688 C C . HIS A 1 87 ? -8.209 15.494 12.839 1.00 79.94 87 HIS A C 1
ATOM 690 O O . HIS A 1 87 ? -7.295 14.667 12.808 1.00 79.94 87 HIS A O 1
ATOM 696 N N . GLY A 1 88 ? -9.392 15.239 13.403 1.00 68.50 88 GLY A N 1
ATOM 697 C CA . GLY A 1 88 ? -9.789 13.954 13.981 1.00 68.50 88 GLY A CA 1
ATOM 698 C C . GLY A 1 88 ? -10.654 13.088 13.079 1.00 68.50 88 GLY A C 1
ATOM 699 O O . GLY A 1 88 ? -11.093 13.506 12.008 1.00 68.50 88 GLY A O 1
ATOM 700 N N . TYR A 1 89 ? -10.957 11.885 13.568 1.00 58.09 89 TYR A N 1
ATOM 701 C CA . TYR A 1 89 ? -11.943 10.978 12.977 1.00 58.09 89 TYR A CA 1
ATOM 702 C C . TYR A 1 89 ? -13.348 11.589 13.009 1.00 58.09 89 TYR A C 1
ATOM 704 O O . TYR A 1 89 ? -14.100 11.495 12.038 1.00 58.09 89 TYR A O 1
ATOM 712 N N . ARG A 1 90 ? -13.721 12.203 14.141 1.00 70.69 90 ARG A N 1
ATOM 713 C CA . ARG A 1 90 ? -15.032 12.849 14.324 1.00 70.69 90 ARG A CA 1
ATOM 714 C C . ARG A 1 90 ? -14.933 14.358 14.233 1.00 70.69 90 ARG A C 1
ATOM 716 O O . ARG A 1 90 ? -15.804 14.989 13.651 1.00 70.69 90 ARG A O 1
ATOM 723 N N . LEU A 1 91 ? -13.929 14.956 14.854 1.00 78.31 91 LEU A N 1
ATOM 724 C CA . LEU A 1 91 ? -13.833 16.395 15.029 1.00 78.31 91 LEU A CA 1
ATOM 725 C C . LEU A 1 91 ? -12.880 16.973 13.997 1.00 78.31 91 LEU A C 1
ATOM 727 O O . LEU A 1 91 ? -11.666 16.808 14.081 1.00 78.31 91 LEU A O 1
ATOM 731 N N . VAL A 1 92 ? -13.457 17.698 13.042 1.00 79.06 92 VAL A N 1
ATOM 732 C CA . VAL A 1 92 ? -12.710 18.491 12.069 1.00 79.06 92 VAL A CA 1
ATOM 733 C C . VAL A 1 92 ? -13.172 19.943 12.138 1.00 79.06 92 VAL A C 1
ATOM 735 O O . VAL A 1 92 ? -14.380 20.215 12.141 1.00 79.06 92 VAL A O 1
ATOM 738 N N . GLY A 1 93 ? -12.212 20.864 12.202 1.00 81.62 93 GLY A N 1
ATOM 739 C CA . GLY A 1 93 ? -12.461 22.307 12.211 1.00 81.62 93 GLY A CA 1
ATOM 740 C C . GLY A 1 93 ? -11.753 23.050 13.339 1.00 81.62 93 GLY A C 1
ATOM 741 O O . GLY A 1 93 ? -10.805 22.538 13.937 1.00 81.62 93 GLY A O 1
ATOM 742 N N . GLN A 1 94 ? -12.210 24.268 13.614 1.00 87.94 94 GLN A N 1
ATOM 743 C CA . GLN A 1 94 ? -11.585 25.154 14.593 1.00 87.94 94 GLN A CA 1
ATOM 744 C C . GLN A 1 94 ? -12.335 25.220 15.931 1.00 87.94 94 GLN A C 1
ATOM 746 O O . GLN A 1 94 ? -13.566 25.315 15.999 1.00 87.94 94 GLN A O 1
ATOM 751 N N . TRP A 1 95 ? -11.571 25.240 17.023 1.00 91.44 95 TRP A N 1
ATOM 752 C CA . TRP A 1 95 ? -12.059 25.428 18.387 1.00 91.44 95 TRP A CA 1
ATOM 753 C C . TRP A 1 95 ? -11.213 26.452 19.144 1.00 91.44 95 TRP A C 1
ATOM 755 O O . TRP A 1 95 ? -10.059 26.731 18.816 1.00 91.44 95 TRP A O 1
ATOM 765 N N . ALA A 1 96 ? -11.818 27.018 20.185 1.00 91.31 96 ALA A N 1
ATOM 766 C CA . ALA A 1 96 ? -11.157 27.918 21.112 1.00 91.31 96 ALA A CA 1
ATOM 767 C C . ALA A 1 96 ? -11.442 27.513 22.562 1.00 91.31 96 ALA A C 1
ATOM 769 O O . ALA A 1 96 ? -12.586 27.231 22.917 1.00 91.31 96 ALA A O 1
ATOM 770 N N . LEU A 1 97 ? -10.408 27.538 23.397 1.00 91.50 97 LEU A N 1
ATOM 771 C CA . LEU A 1 97 ? -10.459 27.392 24.847 1.00 91.50 97 LEU A CA 1
ATOM 772 C C . LEU A 1 97 ? -10.058 28.723 25.489 1.00 91.50 97 LEU A C 1
ATOM 774 O O . LEU A 1 97 ? -8.993 29.261 25.196 1.00 91.50 97 LEU A O 1
ATOM 778 N N . GLY A 1 98 ? -10.909 29.268 26.359 1.00 90.00 98 GLY A N 1
ATOM 779 C CA . GLY A 1 98 ? -10.617 30.481 27.130 1.00 90.00 98 GLY A CA 1
ATOM 780 C C . GLY A 1 98 ? -10.812 30.256 28.624 1.00 90.00 98 GLY A C 1
ATOM 781 O O . GLY A 1 98 ? -11.876 29.802 29.032 1.00 90.00 98 GLY A O 1
ATOM 782 N N . ARG A 1 99 ? -9.805 30.572 29.438 1.00 89.00 99 ARG A N 1
ATOM 783 C CA . ARG A 1 99 ? -9.842 30.430 30.898 1.00 89.00 99 ARG A CA 1
ATOM 784 C C . ARG A 1 99 ? -10.807 31.453 31.498 1.00 89.00 99 ARG A C 1
ATOM 786 O O . ARG A 1 99 ? -10.717 32.651 31.211 1.00 89.00 99 ARG A O 1
ATOM 793 N N . ASN A 1 100 ? -11.732 30.991 32.331 1.00 83.81 100 ASN A N 1
ATOM 794 C CA . ASN A 1 100 ? -12.729 31.847 32.958 1.00 83.81 100 ASN A CA 1
ATOM 795 C C . ASN A 1 100 ? -12.068 32.663 34.079 1.00 83.81 100 ASN A C 1
ATOM 797 O O . ASN A 1 100 ? -11.357 32.132 34.924 1.00 83.81 100 ASN A O 1
ATOM 801 N N . LYS A 1 101 ? -12.309 33.979 34.114 1.00 67.81 101 LYS A N 1
ATOM 802 C CA . LYS A 1 101 ? -11.706 34.891 35.108 1.00 67.81 101 LYS A CA 1
ATOM 803 C C . LYS A 1 101 ? -12.515 35.017 36.410 1.00 67.81 101 LYS A C 1
ATOM 805 O O . LYS A 1 101 ? -12.420 36.036 37.080 1.00 67.81 101 LYS A O 1
ATOM 810 N N . GLY A 1 102 ? -13.329 34.011 36.744 1.00 55.59 102 GLY A N 1
ATOM 811 C CA . GLY A 1 102 ? -14.078 33.935 38.003 1.00 55.59 102 GLY A CA 1
ATOM 812 C C . GLY A 1 102 ? -14.958 35.155 38.306 1.00 55.59 102 GLY A C 1
ATOM 813 O O . GLY A 1 102 ? -14.632 35.947 39.186 1.00 55.59 102 GLY A O 1
ATOM 814 N N . ARG A 1 103 ? -16.114 35.298 37.637 1.00 45.75 103 ARG A N 1
ATOM 815 C CA . ARG A 1 103 ? -17.187 36.162 38.164 1.00 45.75 103 ARG A CA 1
ATOM 816 C C . ARG A 1 103 ? -18.088 35.345 39.095 1.00 45.75 103 ARG A C 1
ATOM 818 O O . ARG A 1 103 ? -18.799 34.443 38.674 1.00 45.75 103 ARG A O 1
ATOM 825 N N . TRP A 1 104 ? -17.955 35.690 40.369 1.00 46.28 104 TRP A N 1
ATOM 826 C CA . TRP A 1 104 ? -18.596 35.213 41.592 1.00 46.28 104 TRP A CA 1
ATOM 827 C C . TRP A 1 104 ? -20.084 34.824 41.471 1.00 46.28 104 TRP A C 1
ATOM 829 O O . TRP A 1 104 ? -20.904 35.696 41.210 1.00 46.28 104 TRP A O 1
ATOM 839 N N . LEU A 1 105 ? -20.425 33.554 41.746 1.00 38.56 105 LEU A N 1
ATOM 840 C CA . LEU A 1 105 ? -21.753 33.076 42.179 1.00 38.56 105 LEU A CA 1
ATOM 841 C C . LEU A 1 105 ? -21.558 31.780 42.997 1.00 38.56 105 LEU A C 1
ATOM 843 O O . LEU A 1 105 ? -21.117 30.760 42.471 1.00 38.56 105 LEU A O 1
ATOM 847 N N . GLY A 1 106 ? -21.823 31.857 44.304 1.00 48.94 106 GLY A N 1
ATOM 848 C CA . GLY A 1 106 ? -21.393 30.902 45.332 1.00 48.94 106 GLY A CA 1
ATOM 849 C C . GLY A 1 106 ? -21.593 29.409 45.040 1.00 48.94 106 GLY A C 1
ATOM 850 O O . GLY A 1 106 ? -22.706 28.948 44.791 1.00 48.94 106 GLY A O 1
ATOM 851 N N . ARG A 1 107 ? -20.507 28.636 45.182 1.00 47.56 107 ARG A N 1
ATOM 852 C CA . ARG A 1 107 ? -20.505 27.181 45.416 1.00 47.56 107 ARG A CA 1
ATOM 853 C C . ARG A 1 107 ? -19.360 26.805 46.374 1.00 47.56 107 ARG A C 1
ATOM 855 O O . ARG A 1 107 ? -18.382 27.536 46.471 1.00 47.56 107 ARG A O 1
ATOM 862 N N . GLY A 1 108 ? -19.564 25.723 47.134 1.00 51.06 108 GLY A N 1
ATOM 863 C CA . GLY A 1 108 ? -18.882 25.384 48.397 1.00 51.06 108 GLY A CA 1
ATOM 864 C C . GLY A 1 108 ? -17.387 25.016 48.354 1.00 51.06 108 GLY A C 1
ATOM 865 O O . GLY A 1 108 ? -16.719 25.130 47.331 1.00 51.06 108 GLY A O 1
ATOM 866 N N . LYS A 1 109 ? -16.865 24.592 49.521 1.00 34.31 109 LYS A N 1
ATOM 867 C CA . LYS A 1 109 ? -15.442 24.287 49.782 1.00 34.31 109 LYS A CA 1
ATOM 868 C C . LYS A 1 109 ? -14.839 23.345 48.722 1.00 34.31 109 LYS A C 1
ATOM 870 O O . LYS A 1 109 ? -15.378 22.269 48.489 1.00 34.31 109 LYS A O 1
ATOM 875 N N . GLY A 1 110 ? -13.704 23.749 48.137 1.00 51.72 110 GLY A N 1
ATOM 876 C CA . GLY A 1 110 ? -12.944 22.993 47.123 1.00 51.72 110 GLY A CA 1
ATOM 877 C C . GLY A 1 110 ? -13.016 23.547 45.689 1.00 51.72 110 GLY A C 1
ATOM 878 O O . GLY A 1 110 ? -12.442 22.957 44.781 1.00 51.72 110 GLY A O 1
ATOM 879 N N . PHE A 1 111 ? -13.720 24.660 45.463 1.00 51.28 111 PHE A N 1
ATOM 880 C CA . PHE A 1 111 ? -13.853 25.287 44.145 1.00 51.28 111 PHE A CA 1
ATOM 881 C C . PHE A 1 111 ? -12.648 26.185 43.809 1.00 51.28 111 PHE A C 1
ATOM 883 O O . PHE A 1 111 ? -12.504 27.255 44.400 1.00 51.28 111 PHE A O 1
ATOM 890 N N . ASP A 1 112 ? -11.816 25.772 42.846 1.00 57.38 112 ASP A N 1
ATOM 891 C CA . ASP A 1 112 ? -10.797 26.632 42.230 1.00 57.38 112 ASP A CA 1
ATOM 892 C C . ASP A 1 112 ? -11.296 27.166 40.867 1.00 57.38 112 ASP A C 1
ATOM 894 O O . ASP A 1 112 ? -11.320 26.418 39.882 1.00 57.38 112 ASP A O 1
ATOM 898 N N . PRO A 1 113 ? -11.690 28.453 40.772 1.00 57.94 113 PRO A N 1
ATOM 899 C CA . PRO A 1 113 ? -12.129 29.066 39.518 1.00 57.94 113 PRO A CA 1
ATOM 900 C C . PRO A 1 113 ? -11.019 29.131 38.461 1.00 57.94 113 PRO A C 1
ATOM 902 O O . PRO A 1 113 ? -11.313 29.353 37.287 1.00 57.94 113 PRO A O 1
ATOM 905 N N . SER A 1 114 ? -9.757 28.923 38.847 1.00 62.84 114 SER A N 1
ATOM 906 C CA . SER A 1 114 ? -8.629 28.898 37.928 1.00 62.84 114 SER A CA 1
ATOM 907 C C . SER A 1 114 ? -8.662 27.676 36.997 1.00 62.84 114 SER A C 1
ATOM 909 O O . SER A 1 114 ? -8.115 27.747 35.903 1.00 62.84 114 SER A O 1
ATOM 911 N N . ASN A 1 115 ? -9.346 26.584 37.339 1.00 75.38 115 ASN A N 1
ATOM 912 C CA . ASN A 1 115 ? -9.394 25.392 36.483 1.00 75.38 115 ASN A CA 1
ATOM 913 C C . ASN A 1 115 ? -10.579 25.380 35.512 1.00 75.38 115 ASN A C 1
ATOM 915 O O . ASN A 1 115 ? -10.766 24.411 34.778 1.00 75.38 115 ASN A O 1
ATOM 919 N N . GLU A 1 116 ? -11.388 26.439 35.476 1.00 85.75 116 GLU A N 1
ATOM 920 C CA . GLU A 1 116 ? -12.555 26.515 34.605 1.00 85.75 116 GLU A CA 1
ATOM 921 C C . GLU A 1 116 ? -12.231 27.210 33.277 1.00 85.75 116 GLU A C 1
ATOM 923 O O . GLU A 1 116 ? -11.677 28.310 33.233 1.00 85.75 116 GLU A O 1
ATOM 928 N N . TRP A 1 117 ? -12.608 26.567 32.177 1.00 90.81 117 TRP A N 1
ATOM 929 C CA . TRP A 1 117 ? -12.415 27.056 30.820 1.00 90.81 117 TRP A CA 1
ATOM 930 C C . TRP A 1 117 ? -13.734 27.011 30.052 1.00 90.81 117 TRP A C 1
ATOM 932 O O . TRP A 1 117 ? -14.613 26.195 30.320 1.00 90.81 117 TRP A O 1
ATOM 942 N N . THR A 1 118 ? -13.857 27.864 29.044 1.00 90.44 118 THR A N 1
ATOM 943 C CA . THR A 1 118 ? -14.941 27.823 28.068 1.00 90.44 118 THR A CA 1
ATOM 944 C C . THR A 1 118 ? -14.399 27.305 26.743 1.00 90.44 118 THR A C 1
ATOM 946 O O . THR A 1 118 ? -13.564 27.954 26.114 1.00 90.44 118 THR A O 1
ATOM 949 N N . LEU A 1 119 ? -14.885 26.141 26.319 1.00 90.19 119 LEU A N 1
ATOM 950 C CA . LEU A 1 119 ? -14.608 25.530 25.023 1.00 90.19 119 LEU A CA 1
ATOM 951 C C . LEU A 1 119 ? -15.692 25.934 24.022 1.00 90.19 119 LEU A C 1
ATOM 953 O O . LEU A 1 119 ? -16.870 25.689 24.270 1.00 90.19 119 LEU A O 1
ATOM 957 N N . THR A 1 120 ? -15.307 26.509 22.885 1.00 89.50 120 THR A N 1
ATOM 958 C CA . THR A 1 120 ? -16.236 27.004 21.856 1.00 89.50 120 THR A CA 1
ATOM 959 C C . THR A 1 120 ? -15.852 26.489 20.474 1.00 89.50 120 THR A C 1
ATOM 961 O O . THR A 1 120 ? -14.675 26.540 20.117 1.00 89.50 120 THR A O 1
ATOM 964 N N . ARG A 1 121 ? -16.827 26.041 19.669 1.00 86.56 121 ARG A N 1
ATOM 965 C CA . ARG A 1 121 ? -16.599 25.761 18.238 1.00 86.56 121 ARG A CA 1
ATOM 966 C C . ARG A 1 121 ? -16.572 27.072 17.452 1.00 86.56 121 ARG A C 1
ATOM 968 O O . ARG A 1 121 ? -17.549 27.831 17.467 1.00 86.56 121 ARG A O 1
ATOM 975 N N . VAL A 1 122 ? -15.466 27.331 16.761 1.00 83.69 122 VAL A N 1
ATOM 976 C CA . VAL A 1 122 ? -15.301 28.515 15.914 1.00 83.69 122 VAL A CA 1
ATOM 977 C C . VAL A 1 122 ? -16.010 28.254 14.573 1.00 83.69 122 VAL A C 1
ATOM 979 O O . VAL A 1 122 ? -15.940 27.142 14.052 1.00 83.69 122 VAL A O 1
ATOM 982 N N . PRO A 1 123 ? -16.779 29.217 14.032 1.00 70.56 123 PRO A N 1
ATOM 983 C CA . PRO A 1 123 ? -17.462 29.028 12.759 1.00 70.56 123 PRO A CA 1
ATOM 984 C C . PRO A 1 123 ? -16.474 29.002 11.589 1.00 70.56 123 PRO A C 1
ATOM 986 O O . PRO A 1 123 ? -15.993 30.045 11.153 1.00 70.56 123 PRO A O 1
ATOM 989 N N . ASP A 1 124 ? -16.253 27.822 11.028 1.00 60.66 124 ASP A N 1
ATOM 990 C CA . ASP A 1 124 ? -15.631 27.673 9.718 1.00 60.66 124 ASP A CA 1
ATOM 991 C C . ASP A 1 124 ? -16.738 27.85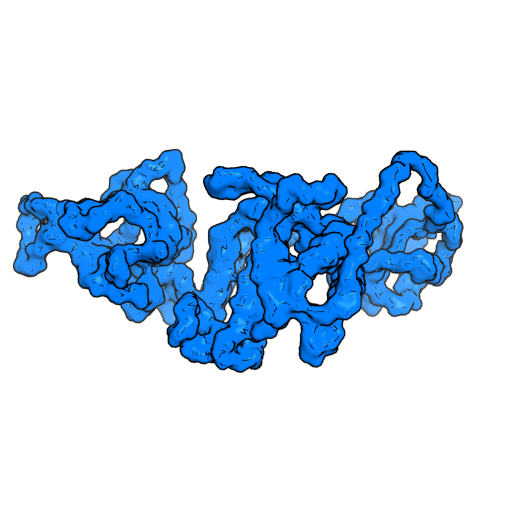6 8.674 1.00 60.66 124 ASP A C 1
ATOM 993 O O . ASP A 1 124 ? -17.826 27.299 8.830 1.00 60.66 124 ASP A O 1
ATOM 997 N N . GLY A 1 125 ? -16.508 28.625 7.605 1.00 51.56 125 GLY A N 1
ATOM 998 C CA . GLY A 1 125 ? -17.514 28.974 6.580 1.00 51.56 125 GLY A CA 1
ATOM 999 C C . GLY A 1 125 ? -18.190 27.797 5.847 1.00 51.56 125 GLY A C 1
ATOM 1000 O O . GLY A 1 125 ? -18.939 28.009 4.897 1.00 51.56 125 GLY A O 1
ATOM 1001 N N . LYS A 1 126 ? -17.951 26.553 6.274 1.00 46.59 126 LYS A N 1
ATOM 1002 C CA . LYS A 1 126 ? -18.661 25.339 5.881 1.00 46.59 126 LYS A CA 1
ATOM 1003 C C . LYS A 1 126 ? -19.084 24.588 7.145 1.00 46.59 126 LYS A C 1
ATOM 1005 O O . LYS A 1 126 ? -18.309 23.836 7.726 1.00 46.59 126 LYS A O 1
ATOM 1010 N N . GLY A 1 127 ? -20.331 24.794 7.564 1.00 45.03 127 GLY A N 1
ATOM 1011 C CA . GLY A 1 127 ? -20.955 24.137 8.716 1.00 45.03 127 GLY A CA 1
ATOM 1012 C C . GLY A 1 127 ? -21.222 22.646 8.500 1.00 45.03 127 GLY A C 1
ATOM 1013 O O . GLY A 1 127 ? -22.373 22.217 8.518 1.00 45.03 127 GLY A O 1
ATOM 1014 N N . ALA A 1 128 ? -20.178 21.841 8.307 1.00 42.06 128 ALA A N 1
ATOM 1015 C CA . ALA A 1 128 ? -20.312 20.395 8.341 1.00 42.06 128 ALA A CA 1
ATOM 1016 C C . ALA A 1 128 ? -20.578 19.961 9.793 1.00 42.06 128 ALA A C 1
ATOM 1018 O O . ALA A 1 128 ? -19.760 20.180 10.701 1.00 42.06 128 ALA A O 1
ATOM 1019 N N . LYS A 1 129 ? -21.751 19.364 10.029 1.00 45.75 129 LYS A N 1
ATOM 1020 C CA . LYS A 1 129 ? -21.937 18.479 11.180 1.00 45.75 129 LYS A CA 1
ATOM 1021 C C . LYS A 1 129 ? -21.066 17.250 10.922 1.00 45.75 129 LYS A C 1
ATOM 1023 O O . LYS A 1 129 ? -21.159 16.701 9.823 1.00 45.75 129 LYS A O 1
ATOM 1028 N N . PRO A 1 130 ? -20.226 16.827 11.877 1.00 43.66 130 PRO A N 1
ATOM 1029 C CA . PRO A 1 130 ? -19.537 15.562 11.714 1.00 43.66 130 PRO A CA 1
ATOM 1030 C C . PRO A 1 130 ? -20.581 14.450 11.539 1.00 43.66 130 PRO A C 1
ATOM 1032 O O . PRO A 1 130 ? -21.645 14.523 12.170 1.00 43.66 130 PRO A O 1
ATOM 1035 N N . PRO A 1 131 ? -20.342 13.467 10.653 1.00 40.06 131 PRO A N 1
ATOM 1036 C CA . PRO A 1 131 ? -21.270 12.359 10.484 1.00 40.06 131 PRO A CA 1
ATOM 1037 C C . PRO A 1 131 ? -21.482 11.685 11.850 1.00 40.06 131 PRO A C 1
ATOM 1039 O O . PRO A 1 131 ? -20.526 11.584 12.628 1.00 40.06 131 PRO A O 1
ATOM 1042 N N . PRO A 1 132 ? -22.710 11.256 12.195 1.00 41.72 132 PRO A N 1
ATOM 1043 C CA . PRO A 1 132 ? -22.945 10.523 13.430 1.00 41.72 132 PRO A CA 1
ATOM 1044 C C . PRO A 1 132 ? -22.154 9.211 13.381 1.00 41.72 132 PRO A C 1
ATOM 1046 O O . PRO A 1 132 ? -22.573 8.232 12.775 1.00 41.72 132 PRO A O 1
ATOM 1049 N N . GLY A 1 133 ? -20.967 9.206 13.986 1.00 40.66 133 GLY A N 1
ATOM 1050 C CA . GLY A 1 133 ? -20.160 8.002 14.134 1.00 40.66 133 GLY A CA 1
ATOM 1051 C C . GLY A 1 133 ? -20.764 7.070 15.192 1.00 40.66 133 GLY A C 1
ATOM 1052 O O . GLY A 1 133 ? -21.389 7.558 16.143 1.00 40.66 133 GLY A O 1
ATOM 1053 N N . PRO A 1 134 ? -20.554 5.743 15.094 1.00 43.56 134 PRO A N 1
ATOM 1054 C CA . PRO A 1 134 ? -21.003 4.792 16.112 1.00 43.56 134 PRO A CA 1
ATOM 1055 C C . PRO A 1 134 ? -20.479 5.194 17.507 1.00 43.56 134 PRO A C 1
ATOM 1057 O O . PRO A 1 134 ? -19.438 5.841 17.609 1.00 43.56 134 PRO A O 1
ATOM 1060 N N . PRO A 1 135 ? -21.158 4.862 18.618 1.00 53.97 135 PRO A N 1
ATOM 1061 C CA . PRO A 1 135 ? -20.784 5.321 19.966 1.00 53.97 135 PRO A CA 1
ATOM 1062 C C . PRO A 1 135 ? -19.487 4.699 20.532 1.00 53.97 135 PRO A C 1
ATOM 1064 O O . PRO A 1 135 ? -19.204 4.888 21.714 1.00 53.97 135 PRO A O 1
ATOM 1067 N N . THR A 1 136 ? -18.738 3.965 19.709 1.00 58.41 136 THR A N 1
ATOM 1068 C CA . THR A 1 136 ? -17.567 3.140 20.033 1.00 58.41 136 THR A CA 1
ATOM 1069 C C . THR A 1 136 ? -16.247 3.910 19.948 1.00 58.41 136 THR A C 1
ATOM 1071 O O . THR A 1 136 ? -16.192 4.984 19.350 1.00 58.41 136 THR A O 1
ATOM 1074 N N . SER A 1 137 ? -15.174 3.357 20.509 1.00 64.56 137 SER A N 1
ATOM 1075 C CA . SER A 1 137 ? -13.815 3.878 20.334 1.00 64.56 137 SER A CA 1
ATOM 1076 C C . SER A 1 137 ? -13.429 4.013 18.851 1.00 64.56 137 SER A C 1
ATOM 1078 O O . SER A 1 137 ? -13.786 3.153 18.045 1.00 64.56 137 SER A O 1
ATOM 1080 N N . VAL A 1 138 ? -12.680 5.060 18.488 1.00 59.81 138 VAL A N 1
ATOM 1081 C CA . VAL A 1 138 ? -12.000 5.179 17.181 1.00 59.81 138 VAL A CA 1
ATOM 1082 C C . VAL A 1 138 ? -10.682 4.404 17.140 1.00 59.81 138 VAL A C 1
ATOM 1084 O O . VAL A 1 138 ? -10.127 4.211 16.064 1.00 59.81 138 VAL A O 1
ATOM 1087 N N . LEU A 1 139 ? -10.192 3.957 18.301 1.00 55.28 139 LEU A N 1
ATOM 1088 C CA . LEU A 1 139 ? -9.012 3.114 18.420 1.00 55.28 139 LEU A CA 1
ATOM 1089 C C . LEU A 1 139 ? -9.397 1.640 18.401 1.00 55.28 139 LEU A C 1
ATOM 1091 O O . LEU A 1 139 ? -9.237 0.970 17.390 1.00 55.28 139 LEU A O 1
ATOM 1095 N N . SER A 1 140 ? -9.941 1.121 19.494 1.00 44.50 140 SER A N 1
ATOM 1096 C CA . SER A 1 140 ? -10.236 -0.310 19.619 1.00 44.50 140 SER A CA 1
ATOM 1097 C C . SER A 1 140 ? -11.540 -0.733 18.947 1.00 44.50 140 SER A C 1
ATOM 1099 O O . SER A 1 140 ? -11.758 -1.919 18.704 1.00 44.50 140 SER A O 1
ATOM 1101 N N . GLY A 1 141 ? -12.438 0.212 18.653 1.00 46.88 141 GLY A N 1
ATOM 1102 C CA . GLY A 1 141 ? -13.820 -0.106 18.298 1.00 46.88 141 GLY A CA 1
ATOM 1103 C C . GLY A 1 141 ? -14.675 -0.579 19.482 1.00 46.88 141 GLY A C 1
ATOM 1104 O O . GLY A 1 141 ? -15.834 -0.927 19.261 1.00 46.88 141 GLY A O 1
ATOM 1105 N N . LEU A 1 142 ? -14.155 -0.569 20.719 1.00 50.47 142 LEU A N 1
ATOM 1106 C CA . LEU A 1 142 ? -14.901 -0.974 21.913 1.00 50.47 142 LEU A CA 1
ATOM 1107 C C . LEU A 1 142 ? -16.093 -0.040 22.164 1.00 50.47 142 LEU A C 1
ATOM 1109 O O . LEU A 1 142 ? -15.975 1.190 22.144 1.00 50.47 142 LEU A O 1
ATOM 1113 N N . GLY A 1 143 ? -17.266 -0.628 22.397 1.00 53.06 143 GLY A N 1
ATOM 1114 C CA . GLY A 1 143 ? -18.371 0.047 23.073 1.00 53.06 143 GLY A CA 1
ATOM 1115 C C . GLY A 1 143 ? -18.120 0.108 24.583 1.00 53.06 143 GLY A C 1
ATOM 1116 O O . GLY A 1 143 ? -17.179 -0.484 25.093 1.00 53.06 143 GLY A O 1
ATOM 1117 N N . LEU A 1 144 ? -18.987 0.788 25.332 1.00 52.12 144 LEU A N 1
ATOM 1118 C CA . LEU A 1 144 ? -18.897 0.840 26.801 1.00 52.12 144 LEU A CA 1
ATOM 1119 C C . LEU A 1 144 ? -19.375 -0.465 27.496 1.00 52.12 144 LEU A C 1
ATOM 1121 O O . LEU A 1 144 ? -19.710 -0.418 28.676 1.00 52.12 144 LEU A O 1
ATOM 1125 N N . GLY A 1 145 ? -19.472 -1.605 26.793 1.00 46.28 145 GLY A N 1
ATOM 1126 C CA . GLY A 1 145 ? -20.062 -2.853 27.308 1.00 46.28 145 GLY A CA 1
ATOM 1127 C C . GLY A 1 145 ? -19.402 -4.142 26.778 1.00 46.28 145 GLY A C 1
ATOM 1128 O O . GLY A 1 145 ? -18.632 -4.063 25.822 1.00 46.28 145 GLY A O 1
ATOM 1129 N N . PRO A 1 146 ? -19.691 -5.315 27.385 1.00 37.19 146 PRO A N 1
ATOM 1130 C CA . PRO A 1 146 ? -18.774 -6.467 27.396 1.00 37.19 146 PRO A CA 1
ATOM 1131 C C . PRO A 1 146 ? -18.832 -7.425 26.193 1.00 37.19 146 PRO A C 1
ATOM 1133 O O . PRO A 1 146 ? -18.054 -8.367 26.166 1.00 37.19 146 PRO A O 1
ATOM 1136 N N . ASP A 1 147 ? -19.732 -7.241 25.221 1.00 43.09 147 ASP A N 1
ATOM 1137 C CA . ASP A 1 147 ? -20.111 -8.341 24.314 1.00 43.09 147 ASP A CA 1
ATOM 1138 C C . ASP A 1 147 ? -20.414 -7.845 22.883 1.00 43.09 147 ASP A C 1
ATOM 1140 O O . ASP A 1 147 ? -21.564 -7.582 22.529 1.00 43.09 147 ASP A O 1
ATOM 1144 N N . GLU A 1 148 ? -19.395 -7.626 22.034 1.00 47.34 148 GLU A N 1
ATOM 1145 C CA . GLU A 1 148 ? -19.625 -7.010 20.708 1.00 47.34 148 GLU A CA 1
ATOM 1146 C C . GLU A 1 148 ? -18.764 -7.505 19.520 1.00 47.34 148 GLU A C 1
ATOM 1148 O O . GLU A 1 148 ? -18.747 -6.839 18.487 1.00 47.34 148 GLU A O 1
ATOM 1153 N N . GLY A 1 149 ? -18.130 -8.683 19.547 1.00 38.22 149 GLY A N 1
ATOM 1154 C CA . GLY A 1 149 ? -17.450 -9.220 18.345 1.00 38.22 149 GLY A CA 1
ATOM 1155 C C . GLY A 1 149 ? -18.382 -9.363 17.120 1.00 38.22 149 GLY A C 1
ATOM 1156 O O . GLY A 1 149 ? -18.093 -8.869 16.028 1.00 38.22 149 GLY A O 1
ATOM 1157 N N . GLU A 1 150 ? -19.571 -9.944 17.309 1.00 38.47 150 GLU A N 1
ATOM 1158 C CA . GLU A 1 150 ? -20.586 -10.097 16.247 1.00 38.47 150 GLU A CA 1
ATOM 1159 C C . GLU A 1 150 ? -21.300 -8.769 15.922 1.00 38.47 150 GLU A C 1
ATOM 1161 O O . GLU A 1 150 ? -21.603 -8.448 14.767 1.00 38.47 150 GLU A O 1
ATOM 1166 N N . THR A 1 151 ? -21.503 -7.928 16.938 1.00 44.41 151 THR A N 1
ATOM 1167 C CA . THR A 1 151 ? -22.090 -6.590 16.789 1.00 44.41 151 THR A CA 1
ATOM 1168 C C . THR A 1 151 ? -21.182 -5.665 15.965 1.00 44.41 151 THR A C 1
ATOM 1170 O O . THR A 1 151 ? -21.686 -4.875 15.160 1.00 44.41 151 THR A O 1
ATOM 1173 N N . ARG A 1 152 ? -19.854 -5.807 16.086 1.00 43.25 152 ARG A N 1
ATOM 1174 C CA . ARG A 1 152 ? -18.827 -5.110 15.295 1.00 43.25 152 ARG A CA 1
ATOM 1175 C C . ARG A 1 152 ? -18.902 -5.483 13.817 1.00 43.25 152 ARG A C 1
ATOM 1177 O O . ARG A 1 152 ? -19.045 -4.587 12.979 1.00 43.25 152 ARG A O 1
ATOM 1184 N N . ARG A 1 153 ? -18.904 -6.785 13.489 1.00 42.03 153 ARG A N 1
ATOM 1185 C CA . ARG A 1 153 ? -19.054 -7.267 12.099 1.00 42.03 153 ARG A CA 1
ATOM 1186 C C . ARG A 1 153 ? -20.380 -6.784 11.500 1.00 42.03 153 ARG A C 1
ATOM 1188 O O . ARG A 1 153 ? -20.419 -6.313 10.365 1.00 42.03 153 ARG A O 1
ATOM 1195 N N . ARG A 1 154 ? -21.475 -6.796 12.270 1.00 45.50 154 ARG A N 1
ATOM 1196 C CA . ARG A 1 154 ? -22.792 -6.286 11.838 1.00 45.50 154 ARG A CA 1
ATOM 1197 C C . ARG A 1 154 ? -22.817 -4.770 11.582 1.00 45.50 154 ARG A C 1
ATOM 1199 O O . ARG A 1 154 ? -23.389 -4.358 10.573 1.00 45.50 154 ARG A O 1
ATOM 1206 N N . LYS A 1 155 ? -22.204 -3.949 12.444 1.00 45.66 155 LYS A N 1
ATOM 1207 C CA . LYS A 1 155 ? -22.110 -2.483 12.271 1.00 45.66 155 LYS A CA 1
ATOM 1208 C C . LYS A 1 155 ? -21.234 -2.115 11.065 1.00 45.66 155 LYS A C 1
ATOM 1210 O O . LYS A 1 155 ? -21.634 -1.266 10.273 1.00 45.66 155 LYS A O 1
ATOM 1215 N N . MET A 1 156 ? -20.114 -2.812 10.854 1.00 43.94 156 MET A N 1
ATOM 1216 C CA . MET A 1 156 ? -19.259 -2.617 9.673 1.00 43.94 156 MET A CA 1
ATOM 1217 C C . MET A 1 156 ? -19.988 -3.000 8.375 1.00 43.94 156 MET A C 1
ATOM 1219 O O . MET A 1 156 ? -19.997 -2.234 7.414 1.00 43.94 156 MET A O 1
ATOM 1223 N N . ARG A 1 157 ? -20.716 -4.128 8.378 1.00 45.19 157 ARG A N 1
ATOM 1224 C CA . ARG A 1 157 ? -21.590 -4.554 7.267 1.00 45.19 157 ARG A CA 1
ATOM 1225 C C . ARG A 1 157 ? -22.709 -3.553 6.941 1.00 45.19 157 ARG A C 1
ATOM 1227 O O . ARG A 1 157 ? -23.208 -3.556 5.813 1.00 45.19 157 ARG A O 1
ATOM 1234 N N . ALA A 1 158 ? -23.151 -2.752 7.911 1.00 46.19 158 ALA A N 1
ATOM 1235 C CA . ALA A 1 158 ? -24.128 -1.684 7.703 1.00 46.19 158 ALA A CA 1
ATOM 1236 C C . ALA A 1 158 ? -23.464 -0.427 7.116 1.00 46.19 158 ALA A C 1
ATOM 1238 O O . ALA A 1 158 ? -23.965 0.100 6.129 1.00 46.19 158 ALA A O 1
ATOM 1239 N N . LEU A 1 159 ? -22.295 -0.033 7.633 1.00 43.28 159 LEU A N 1
ATOM 1240 C CA . LEU A 1 159 ? -21.514 1.105 7.135 1.00 43.28 159 LEU A CA 1
ATOM 1241 C C . LEU A 1 159 ? -21.081 0.914 5.668 1.00 43.28 159 LEU A C 1
ATOM 1243 O O . LEU A 1 159 ? -21.221 1.824 4.863 1.00 43.28 159 LEU A O 1
ATOM 1247 N N . VAL A 1 160 ? -20.635 -0.291 5.286 1.00 42.66 160 VAL A N 1
ATOM 1248 C CA . VAL A 1 160 ? -20.281 -0.640 3.891 1.00 42.66 160 VAL A CA 1
ATOM 1249 C C . VAL A 1 160 ? -21.498 -0.576 2.955 1.00 42.66 160 VAL A C 1
ATOM 1251 O O . VAL A 1 160 ? -21.383 -0.170 1.798 1.00 42.66 160 VAL A O 1
ATOM 1254 N N . ARG A 1 161 ? -22.691 -0.935 3.450 1.00 43.97 161 ARG A N 1
ATOM 1255 C CA . ARG A 1 161 ? -23.947 -0.780 2.696 1.00 43.97 161 ARG A CA 1
ATOM 1256 C C . ARG A 1 161 ? -24.335 0.688 2.525 1.00 43.97 161 ARG A C 1
ATOM 1258 O O . ARG A 1 161 ? -24.791 1.062 1.451 1.00 43.97 161 ARG A O 1
ATOM 1265 N N . GLU A 1 162 ? -24.136 1.498 3.558 1.00 41.00 162 GLU A N 1
ATOM 1266 C CA . GLU A 1 162 ? -24.467 2.927 3.580 1.00 41.00 162 GLU A CA 1
ATOM 1267 C C . GLU A 1 162 ? -23.485 3.769 2.740 1.00 41.00 162 GLU A C 1
ATOM 1269 O O . GLU A 1 162 ? -23.892 4.727 2.090 1.00 41.00 162 GLU A O 1
ATOM 1274 N N . LEU A 1 163 ? -22.216 3.348 2.656 1.00 39.16 163 LEU A N 1
ATOM 1275 C CA . LEU A 1 163 ? -21.162 3.954 1.829 1.00 39.16 163 LEU A CA 1
ATOM 1276 C C . LEU A 1 163 ? -21.222 3.565 0.337 1.00 39.16 163 LEU A C 1
ATOM 1278 O O . LEU A 1 163 ? -20.345 3.957 -0.427 1.00 39.16 163 LEU A O 1
ATOM 1282 N N . GLY A 1 164 ? -22.260 2.844 -0.103 1.00 35.88 164 GLY A N 1
ATOM 1283 C CA . GLY A 1 164 ? -22.508 2.598 -1.528 1.00 35.88 164 GLY A CA 1
ATOM 1284 C C . GLY A 1 164 ? -22.088 1.224 -2.051 1.00 35.88 164 GLY A C 1
ATOM 1285 O O . GLY A 1 164 ? -21.866 1.073 -3.252 1.00 35.88 164 GLY A O 1
ATOM 1286 N N . GLY A 1 165 ? -22.051 0.195 -1.198 1.00 35.53 165 GLY A N 1
ATOM 1287 C CA . GLY A 1 165 ? -21.916 -1.206 -1.606 1.00 35.53 165 GLY A CA 1
ATOM 1288 C C . GLY A 1 165 ? -23.133 -1.742 -2.373 1.00 35.53 165 GLY A C 1
ATOM 1289 O O . GLY A 1 165 ? -23.751 -2.726 -1.964 1.00 35.53 165 GLY A O 1
ATOM 1290 N N . SER A 1 166 ? -23.489 -1.135 -3.508 1.00 33.41 166 SER A N 1
ATOM 1291 C CA . SER A 1 166 ? -24.188 -1.889 -4.542 1.00 33.41 166 SER A CA 1
ATOM 1292 C C . SER A 1 166 ? -23.207 -2.960 -5.014 1.00 33.41 166 SER A C 1
ATOM 1294 O O . SER A 1 166 ? -22.057 -2.649 -5.325 1.00 33.41 166 SER A O 1
ATOM 1296 N N . ARG A 1 167 ? -23.623 -4.232 -5.027 1.00 33.34 167 ARG A N 1
ATOM 1297 C CA . ARG A 1 167 ? -22.894 -5.275 -5.757 1.00 33.34 167 ARG A CA 1
ATOM 1298 C C . ARG A 1 167 ? -22.645 -4.725 -7.155 1.00 33.34 167 ARG A C 1
ATOM 1300 O O . ARG A 1 167 ? -23.587 -4.658 -7.947 1.00 33.34 167 ARG A O 1
ATOM 1307 N N . ALA A 1 168 ? -21.410 -4.331 -7.447 1.00 31.61 168 ALA A N 1
ATOM 1308 C CA . ALA A 1 168 ? -21.010 -4.027 -8.801 1.00 31.61 168 ALA A CA 1
ATOM 1309 C C . ALA A 1 168 ? -21.208 -5.327 -9.584 1.00 31.61 168 ALA A C 1
ATOM 1311 O O . ALA A 1 168 ? -20.426 -6.278 -9.483 1.00 31.61 168 ALA A O 1
ATOM 1312 N N . ARG A 1 169 ? -22.323 -5.408 -10.316 1.00 34.31 169 ARG A N 1
ATOM 1313 C CA . ARG A 1 169 ? -22.425 -6.309 -11.454 1.00 34.31 169 ARG A CA 1
ATOM 1314 C C . ARG A 1 169 ? -21.242 -5.914 -12.314 1.00 34.31 169 ARG A C 1
ATOM 1316 O O . ARG A 1 169 ? -21.189 -4.779 -12.774 1.00 34.31 169 ARG A O 1
ATOM 1323 N N . HIS A 1 170 ? -20.254 -6.796 -12.392 1.00 34.12 170 HIS A N 1
ATOM 1324 C CA . HIS A 1 170 ? -19.070 -6.546 -13.187 1.00 34.12 170 HIS A CA 1
ATOM 1325 C C . HIS A 1 170 ? -19.576 -6.361 -14.613 1.00 34.12 170 HIS A C 1
ATOM 1327 O O . HIS A 1 170 ? -20.095 -7.304 -15.216 1.00 34.12 170 HIS A O 1
ATOM 1333 N N . ALA A 1 171 ? -19.534 -5.124 -15.096 1.00 33.53 171 ALA A N 1
ATOM 1334 C CA . ALA A 1 171 ? -19.732 -4.848 -16.497 1.00 33.53 171 ALA A CA 1
ATOM 1335 C C . ALA A 1 171 ? -18.510 -5.440 -17.201 1.00 33.53 171 ALA A C 1
ATOM 1337 O O . ALA A 1 171 ? -17.432 -4.851 -17.221 1.00 33.53 171 ALA A O 1
ATOM 1338 N N . VAL A 1 172 ? -18.674 -6.670 -17.688 1.00 35.91 172 VAL A N 1
ATOM 1339 C CA . VAL A 1 172 ? -17.911 -7.172 -18.831 1.00 35.91 172 VAL A CA 1
ATOM 1340 C C . VAL A 1 172 ? -18.090 -6.123 -19.939 1.00 35.91 172 VAL A C 1
ATOM 1342 O O . VAL A 1 172 ? -19.206 -5.606 -20.052 1.00 35.91 172 VAL A O 1
ATOM 1345 N N . PRO A 1 173 ? -17.033 -5.745 -20.681 1.00 36.25 173 PRO A N 1
ATOM 1346 C CA . PRO A 1 173 ? -17.122 -4.718 -21.716 1.00 36.25 173 PRO A CA 1
ATOM 1347 C C . PRO A 1 173 ? -18.321 -4.954 -22.632 1.00 36.25 173 PRO A C 1
ATOM 1349 O O . PRO A 1 173 ? -18.678 -6.104 -22.886 1.00 36.25 173 PRO A O 1
ATOM 1352 N N . ASP A 1 174 ? -18.937 -3.854 -23.069 1.00 35.06 174 ASP A N 1
ATOM 1353 C CA . ASP A 1 174 ? -20.143 -3.849 -23.891 1.00 35.06 174 ASP A CA 1
ATOM 1354 C C . ASP A 1 174 ? -19.950 -4.794 -25.073 1.00 35.06 174 ASP A C 1
ATOM 1356 O O . ASP A 1 174 ? -19.101 -4.597 -25.946 1.00 35.06 174 ASP A O 1
ATOM 1360 N N . VAL A 1 175 ? -20.690 -5.889 -25.029 1.00 40.41 175 VAL A N 1
ATOM 1361 C CA . VAL A 1 175 ? -20.585 -6.933 -26.021 1.00 40.41 175 VAL A CA 1
ATOM 1362 C C . VAL A 1 175 ? -21.453 -6.497 -27.186 1.00 40.41 175 VAL A C 1
ATOM 1364 O O . VAL A 1 175 ? -22.678 -6.597 -27.119 1.00 40.41 175 VAL A O 1
ATOM 1367 N N . GLN A 1 176 ? -20.826 -5.958 -28.229 1.00 40.25 176 GLN A N 1
ATOM 1368 C CA . GLN A 1 176 ? -21.537 -5.622 -29.459 1.00 40.25 176 GLN A CA 1
ATOM 1369 C C . GLN A 1 176 ? -22.242 -6.865 -30.030 1.00 40.25 176 GLN A C 1
ATOM 1371 O O . GLN A 1 176 ? -21.836 -8.002 -29.782 1.00 40.25 176 GLN A O 1
ATOM 1376 N N . GLU A 1 177 ? -23.350 -6.633 -30.738 1.00 37.69 177 GLU A N 1
ATOM 1377 C CA . GLU A 1 177 ? -24.227 -7.657 -31.317 1.00 37.69 177 GLU A CA 1
ATOM 1378 C C . GLU A 1 177 ? -23.443 -8.826 -31.939 1.00 37.69 177 GLU A C 1
ATOM 1380 O O . GLU A 1 177 ? -22.753 -8.657 -32.942 1.00 37.69 177 GLU A O 1
ATOM 1385 N N . GLY A 1 178 ? -23.573 -10.023 -31.352 1.00 44.78 178 GLY A N 1
ATOM 1386 C CA . GLY A 1 178 ? -22.964 -11.244 -31.896 1.00 44.78 178 GLY A CA 1
ATOM 1387 C C . GLY A 1 178 ? -22.502 -12.297 -30.887 1.00 44.78 178 GLY A C 1
ATOM 1388 O O . GLY A 1 178 ? -22.176 -13.402 -31.309 1.00 44.78 178 GLY A O 1
ATOM 1389 N N . LEU A 1 179 ? -22.500 -12.006 -29.574 1.00 43.28 179 LEU A N 1
ATOM 1390 C CA . LEU A 1 179 ? -21.882 -12.908 -28.589 1.00 43.28 179 LEU A CA 1
ATOM 1391 C C . LEU A 1 179 ? -22.397 -14.346 -28.645 1.00 43.28 179 LEU A C 1
ATOM 1393 O O . LEU A 1 179 ? -23.556 -14.620 -28.907 1.00 43.28 179 LEU A O 1
ATOM 1397 N N . VAL A 1 180 ? -21.527 -15.270 -28.281 1.00 50.62 180 VAL A N 1
ATOM 1398 C CA . VAL A 1 180 ? -21.847 -16.651 -27.971 1.00 50.62 180 VAL A CA 1
ATOM 1399 C C . VAL A 1 180 ? -21.201 -16.941 -26.611 1.00 50.62 180 VAL A C 1
ATOM 1401 O O . VAL A 1 180 ? -20.037 -17.308 -26.504 1.00 50.62 180 VAL A O 1
ATOM 1404 N N . ARG A 1 181 ? -21.939 -16.714 -25.513 1.00 46.09 181 ARG A N 1
ATOM 1405 C CA . ARG A 1 181 ? -21.419 -16.934 -24.145 1.00 46.09 181 ARG A CA 1
ATOM 1406 C C . ARG A 1 181 ? -21.287 -18.421 -23.816 1.00 46.09 181 ARG A C 1
ATOM 1408 O O . ARG A 1 181 ? -22.310 -19.036 -23.527 1.00 46.09 181 ARG A O 1
ATOM 1415 N N . ALA A 1 182 ? -20.067 -18.950 -23.717 1.00 47.00 182 ALA A N 1
ATOM 1416 C CA . ALA A 1 182 ? -19.796 -20.302 -23.226 1.00 47.00 182 ALA A CA 1
ATOM 1417 C C . ALA A 1 182 ? -19.113 -20.319 -21.849 1.00 47.00 182 ALA A C 1
ATOM 1419 O O . ALA A 1 182 ? -18.282 -19.482 -21.530 1.00 47.00 182 ALA A O 1
ATOM 1420 N N . HIS A 1 183 ? -19.507 -21.268 -20.999 1.00 44.91 183 HIS A N 1
ATOM 1421 C CA . HIS A 1 183 ? -18.907 -21.516 -19.685 1.00 44.91 183 HIS A CA 1
ATOM 1422 C C . HIS A 1 183 ? -18.734 -23.026 -19.552 1.00 44.91 183 HIS A C 1
ATOM 1424 O O . HIS A 1 183 ? -19.694 -23.761 -19.772 1.00 44.91 183 HIS A O 1
ATOM 1430 N N . GLY A 1 184 ? -17.532 -23.498 -19.235 1.00 43.31 184 GLY A N 1
ATOM 1431 C CA . GLY A 1 184 ? -17.229 -24.919 -19.087 1.00 43.31 184 GLY A CA 1
ATOM 1432 C C . GLY A 1 184 ? -16.763 -25.230 -17.672 1.00 43.31 184 GLY A C 1
ATOM 1433 O O . GLY A 1 184 ? -15.604 -25.018 -17.349 1.00 43.31 184 GLY A O 1
ATOM 1434 N N . SER A 1 185 ? -17.666 -25.753 -16.842 1.00 37.38 185 SER A N 1
ATOM 1435 C CA . SER A 1 185 ? -17.323 -26.515 -15.635 1.00 37.38 185 SER A CA 1
ATOM 1436 C C . SER A 1 185 ? -18.321 -27.671 -15.528 1.00 37.38 185 SER A C 1
ATOM 1438 O O . SER A 1 185 ? -19.498 -27.479 -15.204 1.00 37.38 185 SER A O 1
ATOM 1440 N N . GLY A 1 186 ? -17.896 -28.871 -15.934 1.00 50.31 186 GLY A N 1
ATOM 1441 C CA . GLY A 1 186 ? -18.753 -30.061 -16.001 1.00 50.31 186 GLY A CA 1
ATOM 1442 C C . GLY A 1 186 ? -19.940 -29.939 -16.978 1.00 50.31 186 GLY A C 1
ATOM 1443 O O . GLY A 1 186 ? -19.825 -29.379 -18.065 1.00 50.31 186 GLY A O 1
ATOM 1444 N N . LYS A 1 187 ? -21.118 -30.466 -16.600 1.00 43.03 187 LYS A N 1
ATOM 1445 C CA . LYS A 1 187 ? -22.314 -30.622 -17.468 1.00 43.03 187 LYS A CA 1
ATOM 1446 C C . LYS A 1 187 ? -23.000 -29.315 -17.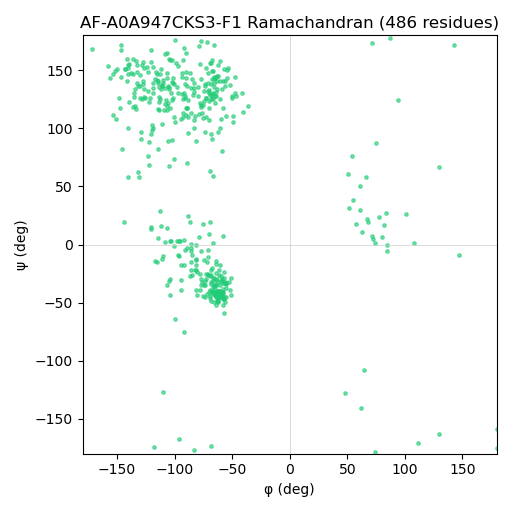931 1.00 43.03 187 LYS A C 1
ATOM 1448 O O . LYS A 1 187 ? -24.031 -29.384 -18.601 1.00 43.03 187 LYS A O 1
ATOM 1453 N N . ARG A 1 188 ? -22.507 -28.123 -17.575 1.00 52.44 188 ARG A N 1
ATOM 1454 C CA . ARG A 1 188 ? -23.216 -26.843 -17.797 1.00 52.44 188 ARG A CA 1
ATOM 1455 C C . ARG A 1 188 ? -22.496 -25.932 -18.792 1.00 52.44 188 ARG A C 1
ATOM 1457 O O . ARG A 1 188 ? -21.851 -24.979 -18.379 1.00 52.44 188 ARG A O 1
ATOM 1464 N N . THR A 1 189 ? -22.703 -26.186 -20.084 1.00 59.31 189 THR A N 1
ATOM 1465 C CA . THR A 1 189 ? -22.341 -25.269 -21.184 1.00 59.31 189 THR A CA 1
ATOM 1466 C C . THR A 1 189 ? -23.514 -24.346 -21.493 1.00 59.31 189 THR A C 1
ATOM 1468 O O . THR A 1 189 ? -24.634 -24.823 -21.681 1.00 59.31 189 THR A O 1
ATOM 1471 N N . ARG A 1 190 ? -23.279 -23.033 -21.523 1.00 64.19 190 ARG A N 1
ATOM 1472 C CA . ARG A 1 190 ? -24.255 -22.032 -21.986 1.00 64.19 190 ARG A CA 1
ATOM 1473 C C . ARG A 1 190 ? -23.847 -21.532 -23.374 1.00 64.19 190 ARG A C 1
ATOM 1475 O O . ARG A 1 190 ? -22.709 -21.737 -23.768 1.00 64.19 190 ARG A O 1
ATOM 1482 N N . LEU A 1 191 ? -24.796 -20.959 -24.106 1.00 64.81 191 LEU A N 1
ATOM 1483 C CA . LEU A 1 191 ? -24.590 -20.288 -25.388 1.00 64.81 191 LEU A CA 1
ATOM 1484 C C . LEU A 1 191 ? -25.612 -19.156 -25.444 1.00 64.81 191 LEU A C 1
ATOM 1486 O O . LEU A 1 191 ? -26.803 -19.451 -25.338 1.00 64.81 191 LEU A O 1
ATOM 1490 N N . GLN A 1 192 ? -25.192 -17.892 -25.506 1.00 64.44 192 GLN A N 1
ATOM 1491 C CA . GLN A 1 192 ? -26.116 -16.747 -25.475 1.00 64.44 192 GLN A CA 1
ATOM 1492 C C . GLN A 1 192 ? -25.677 -15.634 -26.418 1.00 64.44 192 GLN A C 1
ATOM 1494 O O . GLN A 1 192 ? -24.479 -15.365 -26.429 1.00 64.44 192 GLN A O 1
ATOM 1499 N N . ASP A 1 193 ? -26.636 -14.994 -27.097 1.00 58.81 193 ASP A N 1
ATOM 1500 C CA . ASP A 1 193 ? -26.424 -13.805 -27.937 1.00 58.81 193 ASP A CA 1
ATOM 1501 C C . ASP A 1 193 ? -26.140 -12.517 -27.140 1.00 58.81 193 ASP A C 1
ATOM 1503 O O . ASP A 1 193 ? -26.231 -12.500 -25.909 1.00 58.81 193 ASP A O 1
ATOM 1507 N N . GLY A 1 194 ? -25.812 -11.421 -27.838 1.00 49.94 194 GLY A N 1
ATOM 1508 C CA . GLY A 1 194 ? -25.597 -10.095 -27.229 1.00 49.94 194 GLY A CA 1
ATOM 1509 C C . GLY A 1 194 ? -26.823 -9.531 -26.489 1.00 49.94 194 GLY A C 1
ATOM 1510 O O . GLY A 1 194 ? -26.682 -8.667 -25.630 1.00 49.94 194 GLY A O 1
ATOM 1511 N N . ALA A 1 195 ? -28.020 -10.072 -26.747 1.00 57.50 195 ALA A N 1
ATOM 1512 C CA . ALA A 1 195 ? -29.257 -9.764 -26.027 1.00 57.50 195 ALA A CA 1
ATOM 1513 C C . ALA A 1 195 ? -29.556 -10.763 -24.883 1.00 57.50 195 ALA A C 1
ATOM 1515 O O . ALA A 1 195 ? -30.597 -10.678 -24.229 1.00 57.50 195 ALA A O 1
ATOM 1516 N N . GLY A 1 196 ? -28.663 -11.725 -24.624 1.00 54.78 196 GLY A N 1
ATOM 1517 C CA . GLY A 1 196 ? -28.783 -12.732 -23.569 1.00 54.78 196 GLY A CA 1
ATOM 1518 C C . GLY A 1 196 ? -29.691 -13.926 -23.896 1.00 54.78 196 GLY A C 1
ATOM 1519 O O . GLY A 1 196 ? -29.924 -14.766 -23.017 1.00 54.78 196 GLY A O 1
ATOM 1520 N N . ARG A 1 197 ? -30.201 -14.046 -25.129 1.00 64.69 197 ARG A N 1
ATOM 1521 C CA . ARG A 1 197 ? -31.065 -15.160 -25.562 1.00 64.69 197 ARG A CA 1
ATOM 1522 C C . ARG A 1 197 ? -30.244 -16.430 -25.745 1.00 64.69 197 ARG A C 1
ATOM 1524 O O . ARG A 1 197 ? -29.146 -16.393 -26.285 1.00 64.69 197 ARG A O 1
ATOM 1531 N N . SER A 1 198 ? -30.781 -17.568 -25.306 1.00 70.44 198 SER A N 1
ATOM 1532 C CA . SER A 1 198 ? -30.087 -18.859 -25.388 1.00 70.44 198 SER A CA 1
ATOM 1533 C C . SER A 1 198 ? -30.037 -19.392 -26.821 1.00 70.44 198 SER A C 1
ATOM 1535 O O . SER A 1 198 ? -31.077 -19.597 -27.441 1.00 70.44 198 SER A O 1
ATOM 1537 N N . LEU A 1 199 ? -28.834 -19.706 -27.298 1.00 66.56 199 LEU A N 1
ATOM 1538 C CA . LEU A 1 199 ? -28.570 -20.295 -28.615 1.00 66.56 199 LEU A CA 1
ATOM 1539 C C . LEU A 1 199 ? -28.240 -21.799 -28.548 1.00 66.56 199 LEU A C 1
ATOM 1541 O O . LEU A 1 199 ? -27.968 -22.433 -29.564 1.00 66.56 199 LEU A O 1
ATOM 1545 N N . VAL A 1 200 ? -28.294 -22.403 -27.354 1.00 68.69 200 VAL A N 1
ATOM 1546 C CA . VAL A 1 200 ? -27.832 -23.783 -27.078 1.00 68.69 200 VAL A CA 1
ATOM 1547 C C . VAL A 1 200 ? -28.488 -24.838 -27.981 1.00 68.69 200 VAL A C 1
ATOM 1549 O O . VAL A 1 200 ? -27.869 -25.845 -28.313 1.00 68.69 200 VAL A O 1
ATOM 1552 N N . HIS A 1 201 ? -29.747 -24.629 -28.369 1.00 68.19 201 HIS A N 1
ATOM 1553 C CA . HIS A 1 201 ? -30.484 -25.556 -29.233 1.00 68.19 201 HIS A CA 1
ATOM 1554 C C . HIS A 1 201 ? -30.244 -25.325 -30.727 1.00 68.19 201 HIS A C 1
ATOM 1556 O O . HIS A 1 201 ? -30.466 -26.246 -31.506 1.00 68.19 201 HIS A O 1
ATOM 1562 N N . GLN A 1 202 ? -29.810 -24.122 -31.108 1.00 63.44 202 GLN A N 1
ATOM 1563 C CA . GLN A 1 202 ? -29.599 -23.717 -32.500 1.00 63.44 202 GLN A CA 1
ATOM 1564 C C . GLN A 1 202 ? -28.199 -24.091 -33.000 1.00 63.44 202 GLN A C 1
ATOM 1566 O O . GLN A 1 202 ? -28.043 -24.341 -34.186 1.00 63.44 202 GLN A O 1
ATOM 1571 N N . HIS A 1 203 ? -27.223 -24.190 -32.089 1.00 65.19 203 HIS A N 1
ATOM 1572 C CA . HIS A 1 203 ? -25.826 -24.521 -32.393 1.00 65.19 203 HIS A CA 1
ATOM 1573 C C . HIS A 1 203 ? -25.303 -25.626 -31.463 1.00 65.19 203 HIS A C 1
ATOM 1575 O O . HIS A 1 203 ? -24.414 -25.421 -30.629 1.00 65.19 203 HIS A O 1
ATOM 1581 N N . ARG A 1 204 ? -25.914 -26.813 -31.540 1.00 66.94 204 ARG A N 1
ATOM 1582 C CA . ARG A 1 204 ? -25.586 -27.950 -30.657 1.00 66.94 204 ARG A CA 1
ATOM 1583 C C . ARG A 1 204 ? -24.178 -28.488 -30.902 1.00 66.94 204 ARG A C 1
ATOM 1585 O O . ARG A 1 204 ? -23.530 -28.948 -29.965 1.00 66.94 204 ARG A O 1
ATOM 1592 N N . GLU A 1 205 ? -23.717 -28.400 -32.139 1.00 61.34 205 GLU A N 1
ATOM 1593 C CA . GLU A 1 205 ? -22.375 -28.731 -32.602 1.00 61.34 205 GLU A CA 1
ATOM 1594 C C . GLU A 1 205 ? -21.309 -27.846 -31.945 1.00 61.34 205 GLU A C 1
ATOM 1596 O O . GLU A 1 205 ? -20.337 -28.371 -31.404 1.00 61.34 205 GLU A O 1
ATOM 1601 N N . VAL A 1 206 ? -21.550 -26.534 -31.849 1.00 61.81 206 VAL A N 1
ATOM 1602 C CA . VAL A 1 206 ? -20.650 -25.586 -31.170 1.00 61.81 206 VAL A CA 1
ATOM 1603 C C . VAL A 1 206 ? -20.581 -25.901 -29.674 1.00 61.81 206 VAL A C 1
ATOM 1605 O O . VAL A 1 206 ? -19.505 -25.959 -29.081 1.00 61.81 206 VAL A O 1
ATOM 1608 N N . VAL A 1 207 ? -21.730 -26.190 -29.053 1.00 65.88 207 VAL A N 1
ATOM 1609 C CA . VAL A 1 207 ? -21.804 -26.592 -27.638 1.00 65.88 207 VAL A CA 1
ATOM 1610 C C . VAL A 1 207 ? -21.041 -27.895 -27.378 1.00 65.88 207 VAL A C 1
ATOM 1612 O O . VAL A 1 207 ? -20.390 -28.024 -26.341 1.00 65.88 207 VAL A O 1
ATOM 1615 N N . ALA A 1 208 ? -21.125 -28.867 -28.289 1.00 65.69 208 ALA A N 1
ATOM 1616 C CA . ALA A 1 208 ? -20.409 -30.132 -28.177 1.00 65.69 208 ALA A CA 1
ATOM 1617 C C . ALA A 1 208 ? -18.894 -29.948 -28.349 1.00 65.69 208 ALA A C 1
ATOM 1619 O O . ALA A 1 208 ? -18.130 -30.471 -27.540 1.00 65.69 208 ALA A O 1
ATOM 1620 N N . ALA A 1 209 ? -18.462 -29.156 -29.331 1.00 61.88 209 ALA A N 1
ATOM 1621 C CA . ALA A 1 209 ? -17.048 -28.908 -29.583 1.00 61.88 209 ALA A CA 1
ATOM 1622 C C . ALA A 1 209 ? -16.371 -28.123 -28.452 1.00 61.88 209 ALA A C 1
ATOM 1624 O O . ALA A 1 209 ? -15.269 -28.477 -28.043 1.00 61.88 209 ALA A O 1
ATOM 1625 N N . LEU A 1 210 ? -17.054 -27.126 -27.876 1.00 61.19 210 LEU A N 1
ATOM 1626 C CA . LEU A 1 210 ? -16.566 -26.377 -26.712 1.00 61.19 210 LEU A CA 1
ATOM 1627 C C . LEU A 1 210 ? -16.375 -27.263 -25.473 1.00 61.19 210 LEU A C 1
ATOM 1629 O O . LEU A 1 210 ? -15.478 -27.016 -24.674 1.00 61.19 210 LEU A O 1
ATOM 1633 N N . ARG A 1 211 ? -17.194 -28.311 -25.307 1.00 65.00 211 ARG A N 1
ATOM 1634 C CA . ARG A 1 211 ? -17.012 -29.302 -24.229 1.00 65.00 211 ARG A CA 1
ATOM 1635 C C . ARG A 1 211 ? -15.801 -30.203 -24.443 1.00 65.00 211 ARG A C 1
ATOM 1637 O O . ARG A 1 211 ? -15.305 -30.752 -23.467 1.00 65.00 211 ARG A O 1
ATOM 1644 N N . ALA A 1 212 ? -15.381 -30.386 -25.691 1.00 64.12 212 ALA A N 1
ATOM 1645 C CA . ALA A 1 212 ? -14.261 -31.243 -26.061 1.00 64.12 212 ALA A CA 1
ATOM 1646 C C . ALA A 1 212 ? -12.908 -30.505 -26.052 1.00 64.12 212 ALA A C 1
ATOM 1648 O O . ALA A 1 212 ? -11.883 -31.132 -26.303 1.00 64.12 212 ALA A O 1
ATOM 1649 N N . GLN A 1 213 ? -12.894 -29.195 -25.775 1.00 64.62 213 GLN A N 1
ATOM 1650 C CA . GLN A 1 213 ? -11.671 -28.394 -25.784 1.00 64.62 213 GLN A CA 1
ATOM 1651 C C . GLN A 1 213 ? -10.746 -28.723 -24.603 1.00 64.62 213 GLN A C 1
ATOM 1653 O O . GLN A 1 213 ? -11.230 -28.999 -23.502 1.00 64.62 213 GLN A O 1
ATOM 1658 N N . PRO A 1 214 ? -9.417 -28.628 -24.797 1.00 54.00 214 PRO A N 1
ATOM 1659 C CA . PRO A 1 214 ? -8.445 -28.895 -23.738 1.00 54.00 214 PRO A CA 1
ATOM 1660 C C . PRO A 1 214 ? -8.370 -27.771 -22.688 1.00 54.00 214 PRO A C 1
ATOM 1662 O O . PRO A 1 214 ? -7.791 -27.973 -21.622 1.00 54.00 214 PRO A O 1
ATOM 1665 N N . TYR A 1 215 ? -8.954 -26.597 -22.961 1.00 57.94 215 TYR A N 1
ATOM 1666 C CA . TYR A 1 215 ? -8.909 -25.427 -22.081 1.00 57.94 215 TYR A CA 1
ATOM 1667 C C . TYR A 1 215 ? -10.177 -25.296 -21.223 1.00 57.94 215 TYR A C 1
ATOM 1669 O O . TYR A 1 215 ? -11.302 -25.379 -21.724 1.00 57.94 215 TYR A O 1
ATOM 1677 N N . ALA A 1 216 ? -10.004 -25.010 -19.930 1.00 54.97 216 ALA A N 1
ATOM 1678 C CA . ALA A 1 216 ? -11.108 -24.620 -19.058 1.00 54.97 216 ALA A CA 1
ATOM 1679 C C . ALA A 1 216 ? -11.548 -23.175 -19.370 1.00 54.97 216 ALA A C 1
ATOM 1681 O O . ALA A 1 216 ? -10.712 -22.299 -19.560 1.00 54.97 216 ALA A O 1
ATOM 1682 N N . GLY A 1 217 ? -12.863 -22.931 -19.427 1.00 57.84 217 GLY A N 1
ATOM 1683 C CA . GLY A 1 217 ? -13.423 -21.575 -19.499 1.00 57.84 217 GLY A CA 1
ATOM 1684 C C . GLY A 1 217 ? -13.116 -20.781 -20.778 1.00 57.84 217 GLY A C 1
ATOM 1685 O O . GLY A 1 217 ? -12.580 -19.689 -20.695 1.00 57.84 217 GLY A O 1
ATOM 1686 N N . LEU A 1 218 ? -13.478 -21.265 -21.965 1.00 61.34 218 LEU A N 1
ATOM 1687 C CA . LEU A 1 218 ? -13.298 -20.493 -23.206 1.00 61.34 218 LEU A CA 1
ATOM 1688 C C . LEU A 1 218 ? -14.452 -19.516 -23.479 1.00 61.34 218 LEU A C 1
ATOM 1690 O O . LEU A 1 218 ? -15.622 -19.861 -23.295 1.00 61.34 218 LEU A O 1
ATOM 1694 N N . VAL A 1 219 ? -14.121 -18.333 -23.999 1.00 60.56 219 VAL A N 1
ATOM 1695 C CA . VAL A 1 219 ? -15.072 -17.381 -24.590 1.00 60.56 219 VAL A CA 1
ATOM 1696 C C . VAL A 1 219 ? -14.661 -17.123 -26.029 1.00 60.56 219 VAL A C 1
ATOM 1698 O O . VAL A 1 219 ? -13.526 -16.741 -26.282 1.00 60.56 219 VAL A O 1
ATOM 1701 N N . ALA A 1 220 ? -15.586 -17.316 -26.963 1.00 61.28 220 ALA A N 1
ATOM 1702 C CA . ALA A 1 220 ? -15.377 -16.980 -28.362 1.00 61.28 220 ALA A CA 1
ATOM 1703 C C . ALA A 1 220 ? -16.219 -15.754 -28.734 1.00 61.28 220 ALA A C 1
ATOM 1705 O O . ALA A 1 220 ? -17.394 -15.666 -28.368 1.00 61.28 220 ALA A O 1
ATOM 1706 N N . ASP A 1 221 ? -15.597 -14.824 -29.445 1.00 63.19 221 ASP A N 1
ATOM 1707 C CA . ASP A 1 221 ? -16.196 -13.603 -29.973 1.00 63.19 221 ASP A CA 1
ATOM 1708 C C . ASP A 1 221 ? -16.265 -13.691 -31.496 1.00 63.19 221 ASP A C 1
ATOM 1710 O O . ASP A 1 221 ? -15.321 -14.159 -32.135 1.00 63.19 221 ASP A O 1
ATOM 1714 N N . GLY A 1 222 ? -17.391 -13.294 -32.083 1.00 62.03 222 GLY A N 1
ATOM 1715 C CA . GLY A 1 222 ? -17.673 -13.570 -33.485 1.00 62.03 222 GLY A CA 1
ATOM 1716 C C . GLY A 1 222 ? -19.015 -13.040 -33.978 1.00 62.03 222 GLY A C 1
ATOM 1717 O O . GLY A 1 222 ? -19.749 -12.363 -33.260 1.00 62.03 222 GLY A O 1
ATOM 1718 N N . ARG A 1 223 ? -19.344 -13.366 -35.229 1.00 58.59 223 ARG A N 1
ATOM 1719 C CA . ARG A 1 223 ? -20.549 -12.914 -35.933 1.00 58.59 223 ARG A CA 1
ATOM 1720 C C . ARG A 1 223 ? -21.313 -14.096 -36.513 1.00 58.59 223 ARG A C 1
ATOM 1722 O O . ARG A 1 223 ? -20.721 -15.032 -37.038 1.00 58.59 223 ARG A O 1
ATOM 1729 N N . ILE A 1 224 ? -22.643 -14.048 -36.453 1.00 57.28 224 ILE A N 1
ATOM 1730 C CA . ILE A 1 224 ? -23.490 -15.003 -37.177 1.00 57.28 224 ILE A CA 1
ATOM 1731 C C . ILE A 1 224 ? -23.761 -14.438 -38.572 1.00 57.28 224 ILE A C 1
ATOM 1733 O O . ILE A 1 224 ? -24.383 -13.386 -38.709 1.00 57.28 224 ILE A O 1
ATOM 1737 N N . THR A 1 225 ? -23.308 -15.140 -39.604 1.00 55.72 225 THR A N 1
ATOM 1738 C CA . THR A 1 225 ? -23.395 -14.724 -41.005 1.00 55.72 225 THR A CA 1
ATOM 1739 C C . THR A 1 225 ? -24.226 -15.717 -41.828 1.00 55.72 225 THR A C 1
ATOM 1741 O O . THR A 1 225 ? -24.332 -16.907 -41.520 1.00 55.72 225 THR A O 1
ATOM 1744 N N . GLY A 1 226 ? -24.845 -15.226 -42.906 1.00 51.72 226 GLY A N 1
ATOM 1745 C CA . GLY A 1 226 ? -25.517 -16.054 -43.914 1.00 51.72 226 GLY A CA 1
ATOM 1746 C C . GLY A 1 226 ? -26.869 -16.681 -43.524 1.00 51.72 226 GLY A C 1
ATOM 1747 O O . GLY A 1 226 ? -27.430 -16.465 -42.451 1.00 51.72 226 GLY A O 1
ATOM 1748 N N . LYS A 1 227 ? -27.419 -17.459 -44.466 1.00 47.88 227 LYS A N 1
ATOM 1749 C CA . LYS A 1 227 ? -28.584 -18.350 -44.312 1.00 47.88 227 LYS A CA 1
ATOM 1750 C C . LYS A 1 227 ? -28.219 -19.690 -44.964 1.00 47.88 227 LYS A C 1
ATOM 1752 O O . LYS A 1 227 ? -27.994 -19.675 -46.173 1.00 47.88 227 LYS A O 1
ATOM 1757 N N . PRO A 1 228 ? -28.190 -20.840 -44.267 1.00 49.25 228 PRO A N 1
ATOM 1758 C CA . PRO A 1 228 ? -28.355 -21.072 -42.824 1.00 49.25 228 PRO A CA 1
ATOM 1759 C C . PRO A 1 228 ? -27.257 -20.391 -41.981 1.00 49.25 228 PRO A C 1
ATOM 1761 O O . PRO A 1 228 ? -26.178 -20.138 -42.518 1.00 49.25 228 PRO A O 1
ATOM 1764 N N . PRO A 1 229 ? -27.523 -20.067 -40.699 1.00 55.34 229 PRO A N 1
ATOM 1765 C CA . PRO A 1 229 ? -26.619 -19.255 -39.888 1.00 55.34 229 PRO A CA 1
ATOM 1766 C C . PRO A 1 229 ? -25.293 -19.982 -39.654 1.00 55.34 229 PRO A C 1
ATOM 1768 O O . PRO A 1 229 ? -25.266 -21.082 -39.102 1.00 55.34 229 PRO A O 1
ATOM 1771 N N . ARG A 1 230 ? -24.195 -19.353 -40.067 1.00 55.88 230 ARG A N 1
ATOM 1772 C CA . ARG A 1 230 ? -22.825 -19.778 -39.777 1.00 55.88 230 ARG A CA 1
ATOM 1773 C C . ARG A 1 230 ? -22.248 -18.854 -38.718 1.00 55.88 230 ARG A C 1
ATOM 1775 O O . ARG A 1 230 ? -22.405 -17.647 -38.820 1.00 55.88 230 ARG A O 1
ATOM 1782 N N . LEU A 1 231 ? -21.606 -19.415 -37.701 1.00 58.62 231 LEU A N 1
ATOM 1783 C CA . LEU A 1 231 ? -20.871 -18.636 -36.710 1.00 58.62 231 LEU A CA 1
ATOM 1784 C C . LEU A 1 231 ? -19.433 -18.455 -37.213 1.00 58.62 231 LEU A C 1
ATOM 1786 O O . LEU A 1 231 ? -18.724 -19.432 -37.424 1.00 58.62 231 LEU A O 1
ATOM 1790 N N . GLU A 1 232 ? -19.018 -17.218 -37.446 1.00 62.50 232 GLU A N 1
ATOM 1791 C CA . GLU A 1 232 ? -17.643 -16.845 -37.776 1.00 62.50 232 GLU A CA 1
ATOM 1792 C C . GLU A 1 232 ? -16.979 -16.285 -36.524 1.00 62.50 232 GLU A C 1
ATOM 1794 O O . GLU A 1 232 ? -17.524 -15.383 -35.894 1.00 62.50 232 GLU A O 1
ATOM 1799 N N . ILE A 1 233 ? -15.829 -16.835 -36.138 1.00 64.69 233 ILE A N 1
ATOM 1800 C CA . ILE A 1 233 ? -15.149 -16.464 -34.893 1.00 64.69 233 ILE A CA 1
ATOM 1801 C C . ILE A 1 233 ? -13.985 -15.540 -35.209 1.00 64.69 233 ILE A C 1
ATOM 1803 O O . ILE A 1 233 ? -13.100 -15.887 -35.987 1.00 64.69 233 ILE A O 1
ATOM 1807 N N . GLU A 1 234 ? -14.005 -14.372 -34.580 1.00 61.19 234 GLU A N 1
ATOM 1808 C CA . GLU A 1 234 ? -13.009 -13.319 -34.744 1.00 61.19 234 GLU A CA 1
ATOM 1809 C C . GLU A 1 234 ? -11.927 -13.416 -33.673 1.00 61.19 234 GLU A C 1
ATOM 1811 O O . GLU A 1 234 ? -10.754 -13.217 -33.976 1.00 61.19 234 GLU A O 1
ATOM 1816 N N . ARG A 1 235 ? -12.300 -13.738 -32.426 1.00 62.31 235 ARG A N 1
ATOM 1817 C CA . ARG A 1 235 ? -11.358 -13.849 -31.302 1.00 62.31 235 ARG A CA 1
ATOM 1818 C C . ARG A 1 235 ? -11.730 -14.983 -30.360 1.00 62.31 235 ARG A C 1
ATOM 1820 O O . ARG A 1 235 ? -12.902 -15.317 -30.191 1.00 62.31 235 ARG A O 1
ATOM 1827 N N . VAL A 1 236 ? -10.721 -15.556 -29.707 1.00 64.81 236 VAL A N 1
ATOM 1828 C CA . VAL A 1 236 ? -10.905 -16.591 -28.684 1.00 64.81 236 VAL A CA 1
ATOM 1829 C C . VAL A 1 236 ? -10.118 -16.217 -27.439 1.00 64.81 236 VAL A C 1
ATOM 1831 O O . VAL A 1 236 ? -8.909 -16.001 -27.483 1.00 64.81 236 VAL A O 1
ATOM 1834 N N . TRP A 1 237 ? -10.813 -16.188 -26.311 1.00 62.22 237 TRP A N 1
ATOM 1835 C CA . TRP A 1 237 ? -10.240 -15.951 -24.999 1.00 62.22 237 TRP A CA 1
ATOM 1836 C C . TRP A 1 237 ? -10.331 -17.197 -24.130 1.00 62.22 237 TRP A C 1
ATOM 1838 O O . TRP A 1 237 ? -11.309 -17.947 -24.164 1.00 62.22 237 TRP A O 1
ATOM 1848 N N . ARG A 1 238 ? -9.327 -17.368 -23.281 1.00 63.44 238 ARG A N 1
ATOM 1849 C CA . ARG A 1 238 ? -9.295 -18.351 -22.204 1.00 63.44 238 ARG A CA 1
ATOM 1850 C C . ARG A 1 238 ? -9.524 -17.660 -20.866 1.00 63.44 238 ARG A C 1
ATOM 1852 O O . ARG A 1 238 ? -8.921 -16.620 -20.599 1.00 63.44 238 ARG A O 1
ATOM 1859 N N . ILE A 1 239 ? -10.375 -18.258 -20.0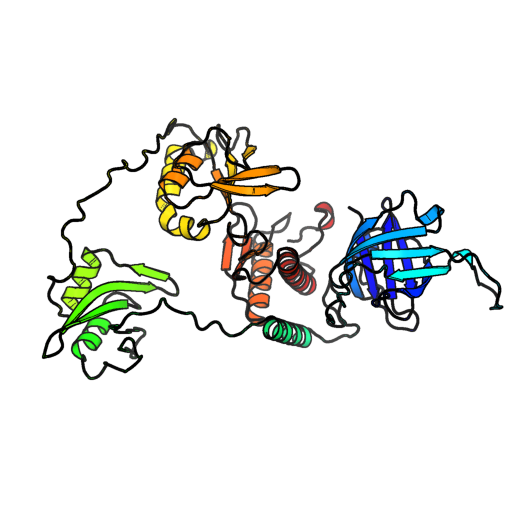38 1.00 51.84 239 ILE A N 1
ATOM 1860 C CA . ILE A 1 239 ? -10.660 -17.847 -18.666 1.00 51.84 239 ILE A CA 1
ATOM 1861 C C . ILE A 1 239 ? -10.072 -18.873 -17.707 1.00 51.84 239 ILE A C 1
ATOM 1863 O O . ILE A 1 239 ? -10.554 -20.000 -17.602 1.00 51.84 239 ILE A O 1
ATOM 1867 N N . GLU A 1 240 ? -9.101 -18.433 -16.919 1.00 49.41 240 GLU A N 1
ATOM 1868 C CA . GLU A 1 240 ? -8.551 -19.204 -15.808 1.00 49.41 240 GLU A CA 1
ATOM 1869 C C . GLU A 1 240 ? -8.768 -18.419 -14.510 1.00 49.41 240 GLU A C 1
ATOM 1871 O O . GLU A 1 240 ? -8.113 -17.411 -14.237 1.00 49.41 240 GLU A O 1
ATOM 1876 N N . GLY A 1 241 ? -9.760 -18.841 -13.719 1.00 48.25 241 GLY A N 1
ATOM 1877 C CA . GLY A 1 241 ? -10.201 -18.099 -12.536 1.00 48.25 241 GLY A CA 1
ATOM 1878 C C . GLY A 1 241 ? -10.802 -16.741 -12.914 1.00 48.25 241 GLY A C 1
ATOM 1879 O O . GLY A 1 241 ? -11.903 -16.686 -13.456 1.00 48.25 241 GLY A O 1
ATOM 1880 N N . TYR A 1 242 ? -10.078 -15.656 -12.623 1.00 35.88 242 TYR A N 1
ATOM 1881 C CA . TYR A 1 242 ? -10.462 -14.278 -12.973 1.00 35.88 242 TYR A CA 1
ATOM 1882 C C . TYR A 1 242 ? -9.596 -13.672 -14.090 1.00 35.88 242 TYR A C 1
ATOM 1884 O O . TYR A 1 242 ? -9.779 -12.506 -14.435 1.00 35.88 242 TYR A O 1
ATOM 1892 N N . SER A 1 243 ? -8.648 -14.439 -14.638 1.00 39.25 243 SER A N 1
ATOM 1893 C CA . SER A 1 243 ? -7.788 -13.999 -15.737 1.00 39.25 243 SER A CA 1
ATOM 1894 C C . SER A 1 243 ? -8.468 -14.254 -17.077 1.00 39.25 243 SER A C 1
ATOM 1896 O O . SER A 1 243 ? -8.996 -15.344 -17.292 1.00 39.25 243 SER A O 1
ATOM 1898 N N . LEU A 1 244 ? -8.432 -13.263 -17.970 1.00 44.97 244 LEU A N 1
ATOM 1899 C CA . LEU A 1 244 ? -8.850 -13.384 -19.364 1.00 44.97 244 LEU A CA 1
ATOM 1900 C C . LEU A 1 244 ? -7.611 -13.217 -20.244 1.00 44.97 244 LEU A C 1
ATOM 1902 O O . LEU A 1 244 ? -6.921 -12.203 -20.156 1.00 44.97 244 LEU A O 1
ATOM 1906 N N . THR A 1 245 ? -7.316 -14.201 -21.084 1.00 55.88 245 THR A N 1
ATOM 1907 C CA . THR A 1 245 ? -6.167 -14.151 -21.996 1.00 55.88 245 THR A CA 1
ATOM 1908 C C . THR A 1 245 ? -6.630 -14.454 -23.409 1.00 55.88 245 THR A C 1
ATOM 1910 O O . THR A 1 245 ? -7.248 -15.491 -23.639 1.00 55.88 245 THR A O 1
ATOM 1913 N N . GLU A 1 246 ? -6.342 -13.557 -24.348 1.00 67.88 246 GLU A N 1
ATOM 1914 C CA . GLU A 1 246 ? -6.516 -13.832 -25.776 1.00 67.88 246 GLU A CA 1
ATOM 1915 C C . GLU A 1 246 ? -5.521 -14.899 -26.207 1.00 67.88 246 GLU A C 1
ATOM 1917 O O . GLU A 1 246 ? -4.335 -14.824 -25.883 1.00 67.88 246 GLU A O 1
ATOM 1922 N N . LEU A 1 247 ? -6.039 -15.949 -26.841 1.00 64.19 247 LEU A N 1
ATOM 1923 C CA . LEU A 1 247 ? -5.202 -17.020 -27.351 1.00 64.19 247 LEU A CA 1
ATOM 1924 C C . LEU A 1 247 ? -4.349 -16.493 -28.505 1.00 64.19 247 LEU A C 1
ATOM 1926 O O . LEU A 1 247 ? -4.760 -15.592 -29.233 1.00 64.19 247 LEU A O 1
ATOM 1930 N N . THR A 1 248 ? -3.157 -17.067 -28.664 1.00 74.88 248 THR A N 1
ATOM 1931 C CA . THR A 1 248 ? -2.298 -16.761 -29.813 1.00 74.88 248 THR A CA 1
ATOM 1932 C C . THR A 1 248 ? -3.010 -17.125 -31.114 1.00 74.88 248 THR A C 1
ATOM 1934 O O . THR A 1 248 ? -3.891 -17.984 -31.111 1.00 74.88 248 THR A O 1
ATOM 1937 N N . ASP A 1 249 ? -2.614 -16.527 -32.239 1.00 65.62 249 ASP A N 1
ATOM 1938 C CA . ASP A 1 249 ? -3.269 -16.793 -33.525 1.00 65.62 249 ASP A CA 1
ATOM 1939 C C . ASP A 1 249 ? -3.296 -18.292 -33.891 1.00 65.62 249 ASP A C 1
ATOM 1941 O O . ASP A 1 249 ? -4.267 -18.762 -34.483 1.00 65.62 249 ASP A O 1
ATOM 1945 N N . ASP A 1 250 ? -2.265 -19.061 -33.525 1.00 68.50 250 ASP A N 1
ATOM 1946 C CA . ASP A 1 250 ? -2.183 -20.501 -33.810 1.00 68.50 250 ASP A CA 1
ATOM 1947 C C . ASP A 1 250 ? -3.049 -21.346 -32.862 1.00 68.50 250 ASP A C 1
ATOM 1949 O O . ASP A 1 250 ? -3.735 -22.273 -33.310 1.00 68.50 250 ASP A O 1
ATOM 1953 N N . ASP A 1 251 ? -3.105 -20.993 -31.575 1.00 67.81 251 ASP A N 1
ATOM 1954 C CA . ASP A 1 251 ? -4.013 -21.627 -30.612 1.00 67.81 251 ASP A CA 1
ATOM 1955 C C . ASP A 1 251 ? -5.475 -21.294 -30.945 1.00 67.81 251 ASP A C 1
ATOM 1957 O O . ASP A 1 251 ? -6.341 -22.170 -30.947 1.00 67.81 251 ASP A O 1
ATOM 1961 N N . ALA A 1 252 ? -5.751 -20.040 -31.308 1.00 68.06 252 ALA A N 1
ATOM 1962 C CA . ALA A 1 252 ? -7.060 -19.579 -31.745 1.00 68.06 252 ALA A CA 1
ATOM 1963 C C . ALA A 1 252 ? -7.498 -20.286 -33.036 1.00 68.06 252 ALA A C 1
ATOM 1965 O O . ALA A 1 252 ? -8.637 -20.746 -33.109 1.00 68.06 252 ALA A O 1
ATOM 1966 N N . ARG A 1 253 ? -6.600 -20.465 -34.020 1.00 70.50 253 ARG A N 1
ATOM 1967 C CA . ARG A 1 253 ? -6.853 -21.275 -35.230 1.00 70.50 253 ARG A CA 1
ATOM 1968 C C . ARG A 1 253 ? -7.141 -22.735 -34.905 1.00 70.50 253 ARG A C 1
ATOM 1970 O O . ARG A 1 253 ? -8.040 -23.328 -35.505 1.00 70.50 253 ARG A O 1
ATOM 1977 N N . THR A 1 254 ? -6.401 -23.314 -33.965 1.00 70.62 254 THR A N 1
ATOM 1978 C CA . THR A 1 254 ? -6.592 -24.704 -33.534 1.00 70.62 254 THR A CA 1
ATOM 1979 C C . THR A 1 254 ? -7.969 -24.885 -32.900 1.00 70.62 254 THR A C 1
ATOM 1981 O O . THR A 1 254 ? -8.728 -25.761 -33.320 1.00 70.62 254 THR A O 1
ATOM 1984 N N . VAL A 1 255 ? -8.340 -24.001 -31.968 1.00 66.69 255 VAL A N 1
ATOM 1985 C CA . VAL A 1 255 ? -9.674 -23.989 -31.353 1.00 66.69 255 VAL A CA 1
ATOM 1986 C C . VAL A 1 255 ? -10.753 -23.750 -32.414 1.00 66.69 255 VAL A C 1
ATOM 1988 O O . VAL A 1 255 ? -11.720 -24.506 -32.457 1.00 66.69 255 VAL A O 1
ATOM 1991 N N . ALA A 1 256 ? -10.565 -22.784 -33.324 1.00 67.56 256 ALA A N 1
ATOM 1992 C CA . ALA A 1 256 ? -11.495 -22.455 -34.413 1.00 67.56 256 ALA A CA 1
ATOM 1993 C C . ALA A 1 256 ? -11.735 -23.616 -35.398 1.00 67.56 256 ALA A C 1
ATOM 1995 O O . ALA A 1 256 ? -12.852 -23.822 -35.880 1.00 67.56 256 ALA A O 1
ATOM 1996 N N . THR A 1 257 ? -10.703 -24.416 -35.655 1.00 67.69 257 THR A N 1
ATOM 1997 C CA . THR A 1 257 ? -10.804 -25.614 -36.497 1.00 67.69 257 THR A CA 1
ATOM 1998 C C . THR A 1 257 ? -11.573 -26.723 -35.777 1.00 67.69 257 THR A C 1
ATOM 2000 O O . THR A 1 257 ? -12.449 -27.356 -36.365 1.00 67.69 257 THR A O 1
ATOM 2003 N N . GLN A 1 258 ? -11.302 -26.938 -34.486 1.00 65.69 258 GLN A N 1
ATOM 2004 C CA . GLN A 1 258 ? -11.957 -27.983 -33.690 1.00 65.69 258 GLN A CA 1
ATOM 2005 C C . GLN A 1 258 ? -13.442 -27.703 -33.413 1.00 65.69 258 GLN A C 1
ATOM 2007 O O . GLN A 1 258 ? -14.223 -28.641 -33.259 1.00 65.69 258 GLN A O 1
ATOM 2012 N N . ILE A 1 259 ? -13.852 -26.434 -33.388 1.00 62.00 259 ILE A N 1
ATOM 2013 C CA . ILE A 1 259 ? -15.265 -26.022 -33.311 1.00 62.00 259 ILE A CA 1
ATOM 2014 C C . ILE A 1 259 ? -15.999 -26.054 -34.662 1.00 62.00 259 ILE A C 1
ATOM 2016 O O . ILE A 1 259 ? -17.202 -25.808 -34.700 1.00 62.00 259 ILE A O 1
ATOM 2020 N N . GLY A 1 260 ? -15.312 -26.423 -35.750 1.00 56.84 260 GLY A N 1
ATOM 2021 C CA . GLY A 1 260 ? -15.923 -26.694 -37.053 1.00 56.84 260 GLY A CA 1
ATOM 2022 C C . GLY A 1 260 ? -16.172 -25.464 -37.932 1.00 56.84 260 GLY A C 1
ATOM 2023 O O . GLY A 1 260 ? -17.084 -25.496 -38.760 1.00 56.84 260 GLY A O 1
ATOM 2024 N N . HIS A 1 261 ? -15.392 -24.387 -37.778 1.00 58.78 261 HIS A N 1
ATOM 2025 C CA . HIS A 1 261 ? -15.541 -23.155 -38.564 1.00 58.78 261 HIS A CA 1
ATOM 2026 C C . HIS A 1 261 ? -14.424 -22.978 -39.613 1.00 58.78 261 HIS A C 1
ATOM 2028 O O . HIS A 1 261 ? -13.298 -23.430 -39.400 1.00 58.78 261 HIS A O 1
ATOM 2034 N N . PRO A 1 262 ? -14.710 -22.350 -40.775 1.00 46.75 262 PRO A N 1
ATOM 2035 C CA . PRO A 1 262 ? -13.715 -22.178 -41.828 1.00 46.75 262 PRO A CA 1
ATOM 2036 C C . PRO A 1 262 ? -12.596 -21.229 -41.375 1.00 46.75 262 PRO A C 1
ATOM 2038 O O . PRO A 1 262 ? -12.856 -20.112 -40.938 1.00 46.75 262 PRO A O 1
ATOM 2041 N N . VAL A 1 263 ? -11.341 -21.651 -41.556 1.00 47.94 263 VAL A N 1
ATOM 2042 C CA . VAL A 1 263 ? -10.095 -20.955 -41.148 1.00 47.94 263 VAL A CA 1
ATOM 2043 C C . VAL A 1 263 ? -9.823 -19.665 -41.967 1.00 47.94 263 VAL A C 1
ATOM 2045 O O . VAL A 1 263 ? -8.709 -19.163 -42.023 1.00 47.94 263 VAL A O 1
ATOM 2048 N N . GLY A 1 264 ? -10.841 -19.097 -42.621 1.00 46.94 264 GLY A N 1
ATOM 2049 C CA . GLY A 1 264 ? -10.727 -17.971 -43.557 1.00 46.94 264 GLY A CA 1
ATOM 2050 C C . GLY A 1 264 ? -11.161 -16.597 -43.030 1.00 46.94 264 GLY A C 1
ATOM 2051 O O . GLY A 1 264 ? -11.146 -15.651 -43.808 1.00 46.94 264 GLY A O 1
ATOM 2052 N N . ALA A 1 265 ? -11.553 -16.466 -41.757 1.00 45.91 265 ALA A N 1
ATOM 2053 C CA . ALA A 1 265 ? -12.092 -15.216 -41.191 1.00 45.91 265 ALA A CA 1
ATOM 2054 C C . ALA A 1 265 ? -11.220 -14.565 -40.097 1.00 45.91 265 ALA A C 1
ATOM 2056 O O . ALA A 1 265 ? -11.601 -13.544 -39.533 1.00 45.91 265 ALA A O 1
ATOM 2057 N N . LEU A 1 266 ? -10.020 -15.090 -39.824 1.00 44.75 266 LEU A N 1
ATOM 2058 C CA . LEU A 1 266 ? -9.001 -14.337 -39.087 1.00 44.75 266 LEU A CA 1
ATOM 2059 C C . LEU A 1 266 ? -8.313 -13.422 -40.101 1.00 44.75 266 LEU A C 1
ATOM 2061 O O . LEU A 1 266 ? -7.379 -13.848 -40.777 1.00 44.75 266 LEU A O 1
ATOM 2065 N N . GLY A 1 267 ? -8.842 -12.211 -40.288 1.00 40.09 267 GLY A N 1
ATOM 2066 C CA . GLY A 1 267 ? -8.341 -11.208 -41.231 1.00 40.09 267 GLY A CA 1
ATOM 2067 C C . GLY A 1 267 ? -6.886 -10.814 -40.963 1.00 40.09 267 GLY A C 1
ATOM 2068 O O . GLY A 1 267 ? -6.608 -9.771 -40.383 1.00 40.09 267 GLY A O 1
ATOM 2069 N N . LEU A 1 268 ? -5.953 -11.646 -41.416 1.00 47.25 268 LEU A N 1
ATOM 2070 C CA . LEU A 1 268 ? -4.513 -11.438 -41.366 1.00 47.25 268 LEU A CA 1
ATOM 2071 C C . LEU A 1 268 ? -4.043 -10.974 -42.742 1.00 47.25 268 LEU A C 1
ATOM 2073 O O . LEU A 1 268 ? -3.445 -11.722 -43.510 1.00 47.25 268 LEU A O 1
ATOM 2077 N N . ALA A 1 269 ? -4.344 -9.719 -43.068 1.00 34.09 269 ALA A N 1
ATOM 2078 C CA . ALA A 1 269 ? -3.706 -9.026 -44.177 1.00 34.09 269 ALA A CA 1
ATOM 2079 C C . ALA A 1 269 ? -3.659 -7.513 -43.924 1.00 34.09 269 ALA A C 1
ATOM 2081 O O . ALA A 1 269 ? -4.660 -6.815 -44.032 1.00 34.09 269 ALA A O 1
ATOM 2082 N N . GLY A 1 270 ? -2.447 -7.025 -43.645 1.00 34.31 270 GLY A N 1
ATOM 2083 C CA . GLY A 1 270 ? -1.973 -5.705 -44.063 1.00 34.31 270 GLY A CA 1
ATOM 2084 C C . GLY A 1 270 ? -2.509 -4.481 -43.321 1.00 34.31 270 GLY A C 1
ATOM 2085 O O . GLY A 1 270 ? -3.369 -3.775 -43.833 1.00 34.31 270 GLY A O 1
ATOM 2086 N N . SER A 1 271 ? -1.853 -4.100 -42.221 1.00 30.95 271 SER A N 1
ATOM 2087 C CA . SER A 1 271 ? -1.774 -2.681 -41.854 1.00 30.95 271 SER A CA 1
ATOM 2088 C C . SER A 1 271 ? -0.557 -2.065 -42.542 1.00 30.95 271 SER A C 1
ATOM 2090 O O . SER A 1 271 ? 0.574 -2.175 -42.072 1.00 30.95 271 SER A O 1
ATOM 2092 N N . THR A 1 272 ? -0.780 -1.433 -43.696 1.00 35.59 272 THR A N 1
ATOM 2093 C CA . THR A 1 272 ? 0.109 -0.373 -44.185 1.00 35.59 272 THR A CA 1
ATOM 2094 C C . THR A 1 272 ? -0.693 0.877 -44.528 1.00 35.59 272 THR A C 1
ATOM 2096 O O . THR A 1 272 ? -1.719 0.800 -45.197 1.00 35.59 272 THR A O 1
ATOM 2099 N N . ARG A 1 273 ? -0.095 2.014 -44.129 1.00 32.09 273 ARG A N 1
ATOM 2100 C CA . ARG A 1 273 ? -0.415 3.444 -44.347 1.00 32.09 273 ARG A CA 1
ATOM 2101 C C . ARG A 1 273 ? -1.245 4.096 -43.227 1.00 32.09 273 ARG A C 1
ATOM 2103 O O . ARG A 1 273 ? -2.326 3.636 -42.918 1.00 32.09 273 ARG A O 1
ATOM 2110 N N . ALA A 1 274 ? -0.823 5.198 -42.603 1.00 27.95 274 ALA A N 1
ATOM 2111 C CA . ALA A 1 274 ? 0.305 6.094 -42.857 1.00 27.95 274 ALA A CA 1
ATOM 2112 C C . ALA A 1 274 ? 0.708 6.830 -41.567 1.00 27.95 274 ALA A C 1
ATOM 2114 O O . ALA A 1 274 ? -0.146 7.220 -40.777 1.00 27.95 274 ALA A O 1
ATOM 2115 N N . GLY A 1 275 ? 2.017 7.033 -41.401 1.00 26.45 275 GLY A N 1
ATOM 2116 C CA . GLY A 1 275 ? 2.622 7.749 -40.280 1.00 26.45 275 GLY A CA 1
ATOM 2117 C C . GLY A 1 275 ? 3.747 6.947 -39.639 1.00 26.45 275 GLY A C 1
ATOM 2118 O O . GLY A 1 275 ? 3.622 6.507 -38.504 1.00 26.45 275 GLY A O 1
ATOM 2119 N N . VAL A 1 276 ? 4.850 6.732 -40.363 1.00 31.92 276 VAL A N 1
ATOM 2120 C CA . VAL A 1 276 ? 6.098 6.273 -39.740 1.00 31.92 276 VAL A CA 1
ATOM 2121 C C . VAL A 1 276 ? 6.605 7.408 -38.852 1.00 31.92 276 VAL A C 1
ATOM 2123 O O . VAL A 1 276 ? 7.345 8.279 -39.295 1.00 31.92 276 VAL A O 1
ATOM 2126 N N . THR A 1 277 ? 6.207 7.406 -37.587 1.00 32.06 277 THR A N 1
ATOM 2127 C CA . THR A 1 277 ? 7.133 7.765 -36.518 1.00 32.06 277 THR A CA 1
ATOM 2128 C C . THR A 1 277 ? 7.770 6.452 -36.105 1.00 32.06 277 THR A C 1
ATOM 2130 O O . THR A 1 277 ? 7.072 5.566 -35.617 1.00 32.06 277 THR A O 1
ATOM 2133 N N . SER A 1 278 ? 9.061 6.276 -36.388 1.00 36.88 278 SER A N 1
ATOM 2134 C CA . SER A 1 278 ? 9.836 5.118 -35.932 1.00 36.88 278 SER A CA 1
ATOM 2135 C C . SER A 1 278 ? 9.471 4.779 -34.485 1.00 36.88 278 SER A C 1
ATOM 2137 O O . SER A 1 278 ? 9.466 5.688 -33.649 1.00 36.88 278 SER A O 1
ATOM 2139 N N . ALA A 1 279 ? 9.176 3.509 -34.189 1.00 43.25 279 ALA A N 1
ATOM 2140 C CA . ALA A 1 279 ? 9.009 3.063 -32.809 1.00 43.25 279 ALA A CA 1
ATOM 2141 C C . ALA A 1 279 ? 10.193 3.594 -31.973 1.00 43.25 279 ALA A C 1
ATOM 2143 O O . ALA A 1 279 ? 11.336 3.499 -32.440 1.00 43.25 279 ALA A O 1
ATOM 2144 N N . PRO A 1 280 ? 9.955 4.224 -30.809 1.00 52.25 280 PRO A N 1
ATOM 2145 C CA . PRO A 1 280 ? 11.029 4.814 -30.022 1.00 52.25 280 PRO A CA 1
ATOM 2146 C C . PRO A 1 280 ? 12.060 3.737 -29.668 1.00 52.25 280 PRO A C 1
ATOM 2148 O O . PRO A 1 280 ? 11.751 2.761 -28.988 1.00 52.25 280 PRO A O 1
ATOM 2151 N N . GLN A 1 281 ? 13.297 3.901 -30.143 1.00 55.03 281 GLN A N 1
ATOM 2152 C CA . GLN A 1 281 ? 14.387 2.995 -29.793 1.00 55.03 281 GLN A CA 1
ATOM 2153 C C . GLN A 1 281 ? 14.884 3.324 -28.383 1.00 55.03 281 GLN A C 1
ATOM 2155 O O . GLN A 1 281 ? 15.349 4.431 -28.106 1.00 55.03 281 GLN A O 1
ATOM 2160 N N . VAL A 1 282 ? 14.796 2.352 -27.474 1.00 67.06 282 VAL A N 1
ATOM 2161 C CA . VAL A 1 282 ? 15.382 2.472 -26.136 1.00 67.06 282 VAL A CA 1
ATOM 2162 C C . VAL A 1 282 ? 16.857 2.098 -26.222 1.00 67.06 282 VAL A C 1
ATOM 2164 O O . VAL A 1 282 ? 17.208 0.929 -26.358 1.00 67.06 282 VAL A O 1
ATOM 2167 N N . HIS A 1 283 ? 17.736 3.092 -26.120 1.00 73.88 283 HIS A N 1
ATOM 2168 C CA . HIS A 1 283 ? 19.173 2.848 -26.029 1.00 73.88 283 HIS A CA 1
ATOM 2169 C C . HIS A 1 283 ? 19.539 2.341 -24.632 1.00 73.88 283 HIS A C 1
ATOM 2171 O O . HIS A 1 283 ? 19.512 3.092 -23.652 1.00 73.88 283 HIS A O 1
ATOM 2177 N N . VAL A 1 284 ? 19.891 1.060 -24.545 1.00 77.31 284 VAL A N 1
ATOM 2178 C CA . VAL A 1 284 ? 20.374 0.424 -23.316 1.00 77.31 284 VAL A CA 1
ATOM 2179 C C . VAL A 1 284 ? 21.900 0.453 -23.248 1.00 77.31 284 VAL A C 1
ATOM 2181 O O . VAL A 1 284 ? 22.582 0.343 -24.264 1.00 77.31 284 VAL A O 1
ATOM 2184 N N . THR A 1 285 ? 22.454 0.625 -22.048 1.00 76.31 285 THR A N 1
ATOM 2185 C CA . THR A 1 285 ? 23.907 0.749 -21.833 1.00 76.31 285 THR A CA 1
ATOM 2186 C C . THR A 1 285 ? 24.359 -0.076 -20.637 1.00 76.31 285 THR A C 1
ATOM 2188 O O . THR A 1 285 ? 23.559 -0.379 -19.753 1.00 76.31 285 THR A O 1
ATOM 2191 N N . ASN A 1 286 ? 25.653 -0.400 -20.562 1.00 86.56 286 ASN A N 1
ATOM 2192 C CA . ASN A 1 286 ? 26.269 -1.051 -19.397 1.00 86.56 286 ASN A CA 1
ATOM 2193 C C . ASN A 1 286 ? 25.575 -2.361 -18.975 1.00 86.56 286 ASN A C 1
ATOM 2195 O O . ASN A 1 286 ? 25.446 -2.634 -17.785 1.00 86.56 286 ASN A O 1
ATOM 2199 N N . LEU A 1 287 ? 25.118 -3.169 -19.938 1.00 83.56 287 LEU A N 1
ATOM 2200 C CA . LEU A 1 287 ? 24.349 -4.395 -19.674 1.00 83.56 287 LEU A CA 1
ATOM 2201 C C . LEU A 1 287 ? 25.101 -5.398 -18.787 1.00 83.56 287 LEU A C 1
ATOM 2203 O O . LEU A 1 287 ? 24.487 -6.084 -17.977 1.00 83.56 287 LEU A O 1
ATOM 2207 N N . GLY A 1 288 ? 26.431 -5.446 -18.908 1.00 78.88 288 GLY A N 1
ATOM 2208 C CA . GLY A 1 288 ? 27.291 -6.310 -18.100 1.00 78.88 288 GLY A CA 1
ATOM 2209 C C . GLY A 1 288 ? 27.537 -5.828 -16.665 1.00 78.88 288 GLY A C 1
ATOM 2210 O O . GLY A 1 288 ? 28.177 -6.547 -15.905 1.00 78.88 288 GLY A O 1
ATOM 2211 N N . LYS A 1 289 ? 27.069 -4.630 -16.284 1.00 92.00 289 LYS A N 1
ATOM 2212 C CA . LYS A 1 289 ? 27.297 -4.072 -14.945 1.00 92.00 289 LYS A CA 1
ATOM 2213 C C . LYS A 1 289 ? 26.565 -4.904 -13.895 1.00 92.00 289 LYS A C 1
ATOM 2215 O O . LYS A 1 289 ? 25.356 -5.082 -14.005 1.00 92.00 289 LYS A O 1
ATOM 2220 N N . VAL A 1 290 ? 27.286 -5.377 -12.884 1.00 94.94 290 VAL A N 1
ATOM 2221 C CA . VAL A 1 290 ? 26.718 -6.145 -11.768 1.00 94.94 290 VAL A CA 1
ATOM 2222 C C . VAL A 1 290 ? 25.915 -5.207 -10.868 1.00 94.94 290 VAL A C 1
ATOM 2224 O O . VAL A 1 290 ? 26.424 -4.167 -10.458 1.00 94.94 290 VAL A O 1
ATOM 2227 N N . PHE A 1 291 ? 24.652 -5.549 -10.614 1.00 92.31 291 PHE A N 1
ATOM 2228 C CA . PHE A 1 291 ? 23.760 -4.813 -9.712 1.00 92.31 291 PHE A CA 1
ATOM 2229 C C . PHE A 1 291 ? 23.587 -5.526 -8.369 1.00 92.31 291 PHE A C 1
ATOM 2231 O O . PHE A 1 291 ? 23.419 -4.838 -7.370 1.00 92.31 291 PHE A O 1
ATOM 2238 N N . TRP A 1 292 ? 23.677 -6.862 -8.345 1.00 96.56 292 TRP A N 1
ATOM 2239 C CA . TRP A 1 292 ? 23.659 -7.688 -7.132 1.00 96.56 292 TRP A CA 1
ATOM 2240 C C . TRP A 1 292 ? 24.958 -8.495 -7.036 1.00 96.56 292 TRP A C 1
ATOM 2242 O O . TRP A 1 292 ? 25.033 -9.555 -7.661 1.00 96.56 292 TRP A O 1
ATOM 2252 N N . PRO A 1 293 ? 25.983 -8.021 -6.303 1.00 92.44 293 PRO A N 1
ATOM 2253 C CA . PRO A 1 293 ? 27.290 -8.682 -6.240 1.00 92.44 293 PRO A CA 1
ATOM 2254 C C . PRO A 1 293 ? 27.230 -10.129 -5.748 1.00 92.44 293 PRO A C 1
ATOM 2256 O O . PRO A 1 293 ? 27.768 -11.009 -6.417 1.00 92.44 293 PRO A O 1
ATOM 2259 N N . ASP A 1 294 ? 26.490 -10.390 -4.669 1.00 92.56 294 ASP A N 1
ATOM 2260 C CA . ASP A 1 294 ? 26.397 -11.725 -4.062 1.00 92.56 294 ASP A CA 1
ATOM 2261 C C . ASP A 1 294 ? 25.721 -12.760 -4.971 1.00 92.56 294 ASP A C 1
ATOM 2263 O O . ASP A 1 294 ? 26.094 -13.930 -4.989 1.00 92.56 294 ASP A O 1
ATOM 2267 N N . SER A 1 295 ? 24.713 -12.337 -5.741 1.00 91.50 295 SER A N 1
ATOM 2268 C CA . SER A 1 295 ? 23.959 -13.218 -6.651 1.00 91.50 295 SER A CA 1
ATOM 2269 C C . SER A 1 295 ? 24.455 -13.169 -8.101 1.00 91.50 295 SER A C 1
ATOM 2271 O O . SER A 1 295 ? 23.996 -13.941 -8.936 1.00 91.50 295 SER A O 1
ATOM 2273 N N . GLY A 1 296 ? 25.357 -12.242 -8.431 1.00 88.50 296 GLY A N 1
ATOM 2274 C CA . GLY A 1 296 ? 25.906 -12.043 -9.772 1.00 88.50 296 GLY A CA 1
ATOM 2275 C C . GLY A 1 296 ? 24.968 -11.391 -10.798 1.00 88.50 296 GLY A C 1
ATOM 2276 O O . GLY A 1 296 ? 25.389 -11.211 -11.945 1.00 88.50 296 GLY A O 1
ATOM 2277 N N . TYR A 1 297 ? 23.735 -11.013 -10.429 1.00 91.06 297 TYR A N 1
ATOM 2278 C CA . TYR A 1 297 ? 22.771 -10.427 -11.371 1.00 91.06 297 TYR A CA 1
ATOM 2279 C C . TYR A 1 297 ? 23.225 -9.060 -11.884 1.00 91.06 297 TYR A C 1
ATOM 2281 O O . TYR A 1 297 ? 23.672 -8.183 -11.133 1.00 91.06 297 TYR A O 1
ATOM 2289 N N . ARG A 1 298 ? 23.073 -8.871 -13.192 1.00 89.81 298 ARG A N 1
ATOM 2290 C CA . ARG A 1 298 ? 23.542 -7.712 -13.948 1.00 89.81 298 ARG A CA 1
ATOM 2291 C C . ARG A 1 298 ? 22.385 -6.809 -14.356 1.00 89.81 298 ARG A C 1
ATOM 2293 O O . ARG A 1 298 ? 21.220 -7.198 -14.375 1.00 89.81 298 ARG A O 1
ATOM 2300 N N . LYS A 1 299 ? 22.715 -5.589 -14.772 1.00 87.62 299 LYS A N 1
ATOM 2301 C CA . LYS A 1 299 ? 21.758 -4.622 -15.318 1.00 87.62 299 LYS A CA 1
ATOM 2302 C C . LYS A 1 299 ? 20.976 -5.185 -16.513 1.00 87.62 299 LYS A C 1
ATOM 2304 O O . LYS A 1 299 ? 19.790 -4.898 -16.655 1.00 87.62 299 LYS A O 1
ATOM 2309 N N . GLY A 1 300 ? 21.629 -5.976 -17.369 1.00 76.06 300 GLY A N 1
ATOM 2310 C CA . GLY A 1 300 ? 20.971 -6.673 -18.475 1.00 76.06 300 GLY A CA 1
ATOM 2311 C C . GLY A 1 300 ? 19.893 -7.653 -18.006 1.00 76.06 300 GLY A C 1
ATOM 2312 O O . GLY A 1 300 ? 18.813 -7.674 -18.590 1.00 76.06 300 GLY A O 1
ATOM 2313 N N . ASP A 1 301 ? 20.140 -8.378 -16.914 1.00 84.38 301 ASP A N 1
ATOM 2314 C CA . ASP A 1 301 ? 19.182 -9.333 -16.342 1.00 84.38 301 ASP A CA 1
ATOM 2315 C C . ASP A 1 301 ? 17.964 -8.607 -15.761 1.00 84.38 301 ASP A C 1
ATOM 2317 O O . ASP A 1 301 ? 16.827 -9.017 -15.983 1.00 84.38 301 ASP A O 1
ATOM 2321 N N . LEU A 1 302 ? 18.183 -7.467 -15.095 1.00 88.19 302 LEU A N 1
ATOM 2322 C CA . LEU A 1 302 ? 17.101 -6.614 -14.600 1.00 88.19 302 LEU A CA 1
ATOM 2323 C C . LEU A 1 302 ? 16.208 -6.095 -15.737 1.00 88.19 302 LEU A C 1
ATOM 2325 O O . LEU A 1 302 ? 14.983 -6.094 -15.619 1.00 88.19 302 LEU A O 1
ATOM 2329 N N . LEU A 1 303 ? 16.815 -5.651 -16.842 1.00 82.12 303 LEU A N 1
ATOM 2330 C CA . LEU A 1 303 ? 16.083 -5.204 -18.029 1.00 82.12 303 LEU A CA 1
ATOM 2331 C C . LEU A 1 303 ? 15.267 -6.347 -18.644 1.00 82.12 303 LEU A C 1
ATOM 2333 O O . LEU A 1 303 ? 14.089 -6.154 -18.940 1.00 82.12 303 LEU A O 1
ATOM 2337 N N . ALA A 1 304 ? 15.864 -7.534 -18.784 1.00 75.50 304 ALA A N 1
ATOM 2338 C CA . ALA A 1 304 ? 15.177 -8.717 -19.294 1.00 75.50 304 ALA A CA 1
ATOM 2339 C C . ALA A 1 304 ? 13.997 -9.123 -18.395 1.00 75.50 304 ALA A C 1
ATOM 2341 O O . ALA A 1 304 ? 12.900 -9.370 -18.896 1.00 75.50 304 ALA A O 1
ATOM 2342 N N . TYR A 1 305 ? 14.188 -9.102 -17.073 1.00 85.75 305 TYR A N 1
ATOM 2343 C CA . TYR A 1 305 ? 13.130 -9.368 -16.100 1.00 85.75 305 TYR A CA 1
ATOM 2344 C C . TYR A 1 305 ? 11.957 -8.395 -16.262 1.00 85.75 305 TYR A C 1
ATOM 2346 O O . TYR A 1 305 ? 10.816 -8.825 -16.433 1.00 85.75 305 TYR A O 1
ATOM 2354 N N . TYR A 1 306 ? 12.222 -7.084 -16.281 1.00 86.44 306 TYR A N 1
ATOM 2355 C CA . TYR A 1 306 ? 11.166 -6.081 -16.434 1.00 86.44 306 TYR A CA 1
ATOM 2356 C C . TYR A 1 306 ? 10.456 -6.155 -17.786 1.00 86.44 306 TYR A C 1
ATOM 2358 O O . TYR A 1 306 ? 9.246 -5.938 -17.839 1.00 86.44 306 TYR A O 1
ATOM 2366 N N . GLN A 1 307 ? 11.169 -6.498 -18.861 1.00 79.44 307 GLN A N 1
ATOM 2367 C CA . GLN A 1 307 ? 10.558 -6.757 -20.164 1.00 79.44 307 GLN A CA 1
ATOM 2368 C C . GLN A 1 307 ? 9.604 -7.956 -20.101 1.00 79.44 307 GLN A C 1
ATOM 2370 O O . GLN A 1 307 ? 8.489 -7.875 -20.613 1.00 79.44 307 GLN A O 1
ATOM 2375 N N . GLN A 1 308 ? 1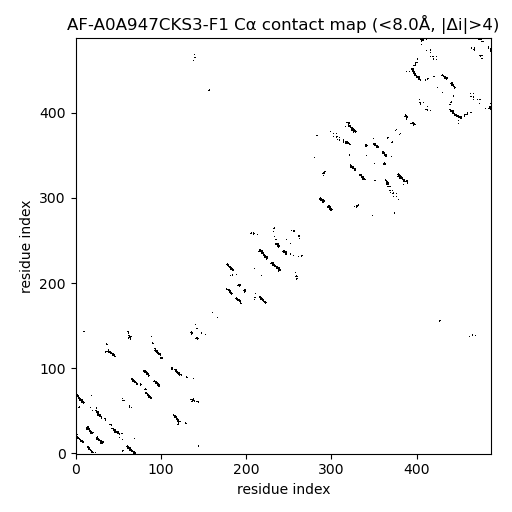0.021 -9.044 -19.449 1.00 74.44 308 GLN A N 1
ATOM 2376 C CA . GLN A 1 308 ? 9.232 -10.267 -19.317 1.00 74.44 308 GLN A CA 1
ATOM 2377 C C . GLN A 1 308 ? 7.952 -10.048 -18.501 1.00 74.44 308 GLN A C 1
ATOM 2379 O O . GLN A 1 308 ? 6.892 -10.537 -18.887 1.00 74.44 308 GLN A O 1
ATOM 2384 N N . ILE A 1 309 ? 8.024 -9.306 -17.391 1.00 81.88 309 ILE A N 1
ATOM 2385 C CA . ILE A 1 309 ? 6.853 -9.053 -16.534 1.00 81.88 309 ILE A CA 1
ATOM 2386 C C . ILE A 1 309 ? 6.003 -7.862 -16.996 1.00 81.88 309 ILE A C 1
ATOM 2388 O O . ILE A 1 309 ? 4.937 -7.624 -16.430 1.00 81.88 309 ILE A O 1
ATOM 2392 N N . ALA A 1 310 ? 6.435 -7.107 -18.012 1.00 77.00 310 ALA A N 1
ATOM 2393 C CA . ALA A 1 310 ? 5.726 -5.920 -18.489 1.00 77.00 310 ALA A CA 1
ATOM 2394 C C . ALA A 1 310 ? 4.229 -6.161 -18.782 1.00 77.00 310 ALA A C 1
ATOM 2396 O O . ALA A 1 310 ? 3.429 -5.338 -18.335 1.00 77.00 310 ALA A O 1
ATOM 2397 N N . PRO A 1 311 ? 3.800 -7.268 -19.432 1.00 78.31 311 PRO A N 1
ATOM 2398 C CA . PRO A 1 311 ? 2.382 -7.497 -19.727 1.00 78.31 311 PRO A CA 1
ATOM 2399 C C . PRO A 1 311 ? 1.481 -7.542 -18.486 1.00 78.31 311 PRO A C 1
ATOM 2401 O O . PRO A 1 311 ? 0.327 -7.130 -18.556 1.00 78.31 311 PRO A O 1
ATOM 2404 N N . VAL A 1 312 ? 2.006 -8.004 -17.345 1.00 76.38 312 VAL A N 1
ATOM 2405 C CA . VAL A 1 312 ? 1.262 -8.053 -16.076 1.00 76.38 312 VAL A CA 1
ATOM 2406 C C . VAL A 1 312 ? 1.516 -6.826 -15.203 1.00 76.38 312 VAL A C 1
ATOM 2408 O O . VAL A 1 312 ? 0.618 -6.395 -14.491 1.00 76.38 312 VAL A O 1
ATOM 2411 N N . LEU A 1 313 ? 2.701 -6.215 -15.280 1.00 82.56 313 LEU A N 1
ATOM 2412 C CA . LEU A 1 313 ? 3.065 -5.040 -14.488 1.00 82.56 313 LEU A CA 1
ATOM 2413 C C . LEU A 1 313 ? 2.408 -3.751 -15.006 1.00 82.56 313 LEU A C 1
ATOM 2415 O O . LEU A 1 313 ? 1.903 -2.956 -14.211 1.00 82.56 313 LEU A O 1
ATOM 2419 N N . LEU A 1 314 ? 2.413 -3.526 -16.323 1.00 84.19 314 LEU A N 1
ATOM 2420 C CA . LEU A 1 314 ? 1.940 -2.277 -16.932 1.00 84.19 314 LEU A CA 1
ATOM 2421 C C . LEU A 1 314 ? 0.474 -1.946 -16.596 1.00 84.19 314 LEU A C 1
ATOM 2423 O O . LEU A 1 314 ? 0.216 -0.794 -16.246 1.00 84.19 314 LEU A O 1
ATOM 2427 N N . PRO A 1 315 ? -0.483 -2.899 -16.572 1.00 84.69 315 PRO A N 1
ATOM 2428 C CA . PRO A 1 315 ? -1.850 -2.620 -16.117 1.00 84.69 315 PRO A CA 1
ATOM 2429 C C . PRO A 1 315 ? -1.933 -2.033 -14.698 1.00 84.69 315 PRO A C 1
ATOM 2431 O O . PRO A 1 315 ? -2.809 -1.210 -14.411 1.00 84.69 315 PRO A O 1
ATOM 2434 N N . HIS A 1 316 ? -1.008 -2.414 -13.810 1.00 85.62 316 HIS A N 1
ATOM 2435 C CA . HIS A 1 316 ? -0.937 -1.874 -12.452 1.00 85.62 316 HIS A CA 1
ATOM 2436 C C . HIS A 1 316 ? -0.310 -0.478 -12.399 1.00 85.62 316 HIS A C 1
ATOM 2438 O O . HIS A 1 316 ? -0.639 0.273 -11.484 1.00 85.62 316 HIS A O 1
ATOM 2444 N N . LEU A 1 317 ? 0.535 -0.108 -13.367 1.00 90.56 317 LEU A N 1
ATOM 2445 C CA . LEU A 1 317 ? 1.183 1.208 -13.470 1.00 90.56 317 LEU A CA 1
ATOM 2446 C C . LEU A 1 317 ? 0.399 2.221 -14.316 1.00 90.56 317 LEU A C 1
ATOM 2448 O O . LEU A 1 317 ? 0.646 3.421 -14.206 1.00 90.56 317 LEU A O 1
ATOM 2452 N N . ALA A 1 318 ? -0.544 1.749 -15.132 1.00 87.62 318 ALA A N 1
ATOM 2453 C CA . ALA A 1 318 ? -1.250 2.556 -16.119 1.00 87.62 318 ALA A CA 1
ATOM 2454 C C . ALA A 1 318 ? -1.822 3.852 -15.527 1.00 87.62 318 ALA A C 1
ATOM 2456 O O . ALA A 1 318 ? -2.587 3.833 -14.555 1.00 87.62 318 ALA A O 1
ATOM 2457 N N . GLU A 1 319 ? -1.475 4.986 -16.137 1.00 93.88 319 GLU A N 1
ATOM 2458 C CA . GLU A 1 319 ? -1.939 6.320 -15.737 1.00 93.88 319 GLU A CA 1
ATOM 2459 C C . GLU A 1 319 ? -1.617 6.707 -14.277 1.00 93.88 319 GLU A C 1
ATOM 2461 O O . GLU A 1 319 ? -2.203 7.652 -13.734 1.00 93.88 319 GLU A O 1
ATOM 2466 N N . ARG A 1 320 ? -0.675 6.012 -13.626 1.00 94.94 320 ARG A N 1
ATOM 2467 C CA . ARG A 1 320 ? -0.185 6.357 -12.287 1.00 94.94 320 ARG A CA 1
ATOM 2468 C C . ARG A 1 320 ? 1.105 7.153 -12.377 1.00 94.94 320 ARG A C 1
ATOM 2470 O O . ARG A 1 320 ? 2.055 6.703 -13.018 1.00 94.94 320 ARG A O 1
ATOM 2477 N N . PRO A 1 321 ? 1.189 8.292 -11.676 1.00 96.31 321 PRO A N 1
ATOM 2478 C CA . PRO A 1 321 ? 2.474 8.894 -11.373 1.00 96.31 321 PRO A CA 1
ATOM 2479 C C . PRO A 1 321 ? 3.361 7.881 -10.643 1.00 96.31 321 PRO A C 1
ATOM 2481 O O . PRO A 1 321 ? 2.902 7.193 -9.727 1.00 96.31 321 PRO A O 1
ATOM 2484 N N . VAL A 1 322 ? 4.632 7.801 -11.028 1.00 96.31 322 VAL A N 1
ATOM 2485 C CA . VAL A 1 322 ? 5.610 6.931 -10.363 1.00 96.31 322 VAL A CA 1
ATOM 2486 C C . VAL A 1 322 ? 6.734 7.741 -9.728 1.00 96.31 322 VAL A C 1
ATOM 2488 O O . VAL A 1 322 ? 7.201 8.741 -10.280 1.00 96.31 322 VAL A O 1
ATOM 2491 N N . VAL A 1 323 ? 7.181 7.281 -8.565 1.00 93.94 323 VAL A N 1
ATOM 2492 C CA . VAL A 1 323 ? 8.454 7.654 -7.948 1.00 93.94 323 VAL A CA 1
ATOM 2493 C C . VAL A 1 323 ? 9.433 6.514 -8.200 1.00 93.94 323 VAL A C 1
ATOM 2495 O O . VAL A 1 323 ? 9.068 5.341 -8.149 1.00 93.94 323 VAL A O 1
ATOM 2498 N N . LEU A 1 324 ? 10.675 6.856 -8.515 1.00 96.38 324 LEU A N 1
ATOM 2499 C CA . LEU A 1 324 ? 11.715 5.887 -8.839 1.00 96.38 324 LEU A CA 1
ATOM 2500 C C . LEU A 1 324 ? 12.745 5.890 -7.719 1.00 96.38 324 LEU A C 1
ATOM 2502 O O . LEU A 1 324 ? 13.163 6.971 -7.308 1.00 96.38 324 LEU A O 1
ATOM 2506 N N . GLU A 1 325 ? 13.214 4.728 -7.283 1.00 95.88 325 GLU A N 1
ATOM 2507 C CA . GLU A 1 325 ? 14.481 4.657 -6.553 1.00 95.88 325 GLU A CA 1
ATOM 2508 C C . GLU A 1 325 ? 15.557 4.128 -7.488 1.00 95.88 325 GLU A C 1
ATOM 2510 O O . GLU A 1 325 ? 15.363 3.140 -8.204 1.00 95.88 325 GLU A O 1
ATOM 2515 N N . ARG A 1 326 ? 16.681 4.837 -7.536 1.00 95.19 326 ARG A N 1
ATOM 2516 C CA . ARG A 1 326 ? 17.760 4.549 -8.470 1.00 95.19 326 ARG A CA 1
ATOM 2517 C C . ARG A 1 326 ? 18.992 4.076 -7.739 1.00 95.19 326 ARG A C 1
ATOM 2519 O O . ARG A 1 326 ? 19.423 4.730 -6.801 1.00 95.19 326 ARG A O 1
ATOM 2526 N N . TYR A 1 327 ? 19.588 3.024 -8.281 1.00 96.88 327 TYR A N 1
ATOM 2527 C CA . TYR A 1 327 ? 20.840 2.404 -7.876 1.00 96.88 327 TYR A CA 1
ATOM 2528 C C . TYR A 1 327 ? 21.787 2.395 -9.082 1.00 96.88 327 TYR A C 1
ATOM 2530 O O . TYR A 1 327 ? 21.949 1.366 -9.745 1.00 96.88 327 TYR A O 1
ATOM 2538 N N . PRO A 1 328 ? 22.393 3.543 -9.445 1.00 93.62 328 PRO A N 1
ATOM 2539 C CA . PRO A 1 328 ? 23.244 3.626 -10.631 1.00 93.62 328 PRO A CA 1
ATOM 2540 C C . PRO A 1 328 ? 24.409 2.633 -10.600 1.00 93.62 328 PRO A C 1
ATOM 2542 O O . PRO A 1 328 ? 24.855 2.187 -11.660 1.00 93.62 328 PRO A O 1
ATOM 2545 N N . ASP A 1 329 ? 24.874 2.292 -9.395 1.00 93.19 329 ASP A N 1
ATOM 2546 C CA . ASP A 1 329 ? 26.035 1.448 -9.113 1.00 93.19 329 ASP A CA 1
ATOM 2547 C C . ASP A 1 329 ? 25.689 0.091 -8.475 1.00 93.19 329 ASP A C 1
ATOM 2549 O O . ASP A 1 329 ? 26.587 -0.589 -7.994 1.00 93.19 329 ASP A O 1
ATOM 2553 N N . GLY A 1 330 ? 24.421 -0.335 -8.528 1.00 93.69 330 GLY A N 1
ATOM 2554 C CA . GLY A 1 330 ? 23.957 -1.568 -7.878 1.00 93.69 330 GLY A CA 1
ATOM 2555 C C . GLY A 1 330 ? 23.537 -1.367 -6.419 1.00 93.69 330 GLY A C 1
ATOM 2556 O O . GLY A 1 330 ? 23.603 -0.251 -5.901 1.00 93.69 330 GLY A O 1
ATOM 2557 N N . ILE A 1 331 ? 23.060 -2.438 -5.777 1.00 93.50 331 ILE A N 1
ATOM 2558 C CA . ILE A 1 331 ? 22.391 -2.372 -4.464 1.00 93.50 331 ILE A CA 1
ATOM 2559 C C . ILE A 1 331 ? 23.316 -1.987 -3.302 1.00 93.50 331 ILE A C 1
ATOM 2561 O O . ILE A 1 331 ? 22.847 -1.369 -2.353 1.00 93.50 331 ILE A O 1
ATOM 2565 N N . ASP A 1 332 ? 24.617 -2.266 -3.416 1.00 94.50 332 ASP A N 1
ATOM 2566 C CA . ASP A 1 332 ? 25.627 -1.882 -2.415 1.00 94.50 332 ASP A CA 1
ATOM 2567 C C . ASP A 1 332 ? 26.141 -0.446 -2.625 1.00 94.50 332 ASP A C 1
ATOM 2569 O O . ASP A 1 332 ? 26.892 0.101 -1.815 1.00 94.50 332 ASP A O 1
ATOM 2573 N N . GLY A 1 333 ? 25.764 0.171 -3.749 1.00 92.94 333 GLY A N 1
ATOM 2574 C CA . GLY A 1 333 ? 26.086 1.551 -4.076 1.00 92.94 333 GLY A CA 1
ATOM 2575 C C . GLY A 1 333 ? 25.124 2.554 -3.436 1.00 92.94 333 GLY A C 1
ATOM 2576 O O . GLY A 1 333 ? 24.186 2.220 -2.716 1.00 92.94 333 GLY A O 1
ATOM 2577 N N . ARG A 1 334 ? 25.327 3.841 -3.742 1.00 93.88 334 ARG A N 1
ATOM 2578 C CA . ARG A 1 334 ? 24.398 4.895 -3.305 1.00 93.88 334 ARG A CA 1
ATOM 2579 C C . ARG A 1 334 ? 23.079 4.799 -4.070 1.00 93.88 334 ARG A C 1
ATOM 2581 O O . ARG A 1 334 ? 23.092 4.783 -5.303 1.00 93.88 334 ARG A O 1
ATOM 2588 N N . SER A 1 335 ? 21.965 4.844 -3.339 1.00 95.06 335 SER A N 1
ATOM 2589 C CA . SER A 1 335 ? 20.630 5.007 -3.913 1.00 95.06 335 SER A CA 1
ATOM 2590 C C . SER A 1 335 ? 20.100 6.435 -3.766 1.00 95.06 335 SER A C 1
ATOM 2592 O O . SER A 1 335 ? 20.575 7.218 -2.936 1.00 95.06 335 SER A O 1
ATOM 2594 N N . PHE A 1 336 ? 19.130 6.809 -4.602 1.00 94.56 336 PHE A N 1
ATOM 2595 C CA . PHE A 1 336 ? 18.363 8.041 -4.413 1.00 94.56 336 PHE A CA 1
ATOM 2596 C C . PHE A 1 336 ? 16.951 7.945 -4.995 1.00 94.56 336 PHE A C 1
ATOM 2598 O O . PHE A 1 336 ? 16.719 7.311 -6.027 1.00 94.56 336 PHE A O 1
ATOM 2605 N N . PHE A 1 337 ? 16.016 8.660 -4.368 1.00 94.12 337 PHE A N 1
ATOM 2606 C CA . PHE A 1 337 ? 14.650 8.804 -4.859 1.00 94.12 337 PHE A CA 1
ATOM 2607 C C . PHE A 1 337 ? 14.540 9.928 -5.892 1.00 94.12 337 PHE A C 1
ATOM 2609 O O . PHE A 1 337 ? 14.914 11.078 -5.650 1.00 94.12 337 PHE A O 1
ATOM 2616 N N . GLN A 1 338 ? 13.945 9.613 -7.037 1.00 93.38 338 GLN A N 1
ATOM 2617 C CA . GLN A 1 338 ? 13.542 10.572 -8.050 1.00 93.38 338 GLN A CA 1
ATOM 2618 C C . GLN A 1 338 ? 12.016 10.654 -8.101 1.00 93.38 338 GLN A C 1
ATOM 2620 O O . GLN A 1 338 ? 11.340 9.802 -8.674 1.00 93.38 338 GLN A O 1
ATOM 2625 N N . HIS A 1 339 ? 11.478 11.732 -7.534 1.00 87.31 339 HIS A N 1
ATOM 2626 C CA . HIS A 1 339 ? 10.035 11.968 -7.519 1.00 87.31 339 HIS A CA 1
ATOM 2627 C C . HIS A 1 339 ? 9.489 12.472 -8.853 1.00 87.31 339 HIS A C 1
ATOM 2629 O O . HIS A 1 339 ? 8.362 12.161 -9.197 1.00 87.31 339 HIS A O 1
ATOM 2635 N N . HIS A 1 340 ? 10.251 13.279 -9.589 1.00 90.44 340 HIS A N 1
ATOM 2636 C CA . HIS A 1 340 ? 9.759 13.971 -10.778 1.00 90.44 340 HIS A CA 1
ATOM 2637 C C . HIS A 1 340 ? 10.719 13.818 -11.954 1.00 90.44 340 HIS A C 1
ATOM 2639 O O . HIS A 1 340 ? 11.927 13.622 -11.789 1.00 90.44 340 HIS A O 1
ATOM 2645 N N . ALA A 1 341 ? 10.168 13.927 -13.156 1.00 92.50 341 ALA A N 1
ATOM 2646 C CA . ALA A 1 341 ? 10.927 13.931 -14.386 1.00 92.50 341 ALA A CA 1
ATOM 2647 C C . ALA A 1 341 ? 11.835 15.174 -14.462 1.00 92.50 341 ALA A C 1
ATOM 2649 O O . ALA A 1 341 ? 11.440 16.261 -14.016 1.00 92.50 341 ALA A O 1
ATOM 2650 N N . PRO A 1 342 ? 13.055 15.039 -15.014 1.00 88.69 342 PRO A N 1
ATOM 2651 C CA . PRO A 1 342 ? 13.933 16.179 -15.221 1.00 88.69 342 PRO A CA 1
ATOM 2652 C C . PRO A 1 342 ? 13.348 17.098 -16.303 1.00 88.69 342 PRO A C 1
ATOM 2654 O O . PRO A 1 342 ? 12.590 16.656 -17.168 1.00 88.69 342 PRO A O 1
ATOM 2657 N N . GLY A 1 343 ? 13.725 18.381 -16.281 1.00 80.44 343 GLY A N 1
ATOM 2658 C CA . GLY A 1 343 ? 13.296 19.335 -17.312 1.00 80.44 343 GLY A CA 1
ATOM 2659 C C . GLY A 1 343 ? 13.734 18.911 -18.720 1.00 80.44 343 GLY A C 1
ATOM 2660 O O . GLY A 1 343 ? 12.942 18.974 -19.655 1.00 80.44 343 GLY A O 1
ATOM 2661 N N . ALA A 1 344 ? 14.961 18.397 -18.845 1.00 78.62 344 ALA A N 1
ATOM 2662 C CA . ALA A 1 344 ? 15.504 17.807 -20.067 1.00 78.62 344 ALA A CA 1
ATOM 2663 C C . ALA A 1 344 ? 15.192 16.297 -20.138 1.00 78.62 344 ALA A C 1
ATOM 2665 O O . ALA A 1 344 ? 16.071 15.459 -19.947 1.00 78.62 344 ALA A O 1
ATOM 2666 N N . LYS A 1 345 ? 13.920 15.946 -20.351 1.00 79.38 345 LYS A N 1
ATOM 2667 C CA . LYS A 1 345 ? 13.465 14.562 -20.585 1.00 79.38 345 LYS A CA 1
ATOM 2668 C C . LYS A 1 345 ? 13.264 14.291 -22.078 1.00 79.38 345 LYS A C 1
ATOM 2670 O O . LYS A 1 345 ? 13.006 15.217 -22.844 1.00 79.38 345 LYS A O 1
ATOM 2675 N N . SER A 1 346 ? 13.327 13.024 -22.483 1.00 74.62 346 SER A N 1
ATOM 2676 C CA . SER A 1 346 ? 12.999 12.630 -23.860 1.00 74.62 346 SER A CA 1
ATOM 2677 C C . SER A 1 346 ? 11.533 12.943 -24.171 1.00 74.62 346 SER A C 1
ATOM 2679 O O . SER A 1 346 ? 10.661 12.619 -23.368 1.00 74.62 346 SER A O 1
ATOM 2681 N N . ALA A 1 347 ? 11.258 13.545 -25.332 1.00 75.31 347 ALA A N 1
ATOM 2682 C CA . ALA A 1 347 ? 9.921 14.038 -25.689 1.00 75.31 347 ALA A CA 1
ATOM 2683 C C . ALA A 1 347 ? 8.842 12.941 -25.750 1.00 75.31 347 ALA A C 1
ATOM 2685 O O . ALA A 1 347 ? 7.666 13.222 -25.548 1.00 75.31 347 ALA A O 1
ATOM 2686 N N . TRP A 1 348 ? 9.248 11.698 -26.010 1.00 78.44 348 TRP A N 1
ATOM 2687 C CA . TRP A 1 348 ? 8.355 10.545 -26.101 1.00 78.44 348 TRP A CA 1
ATOM 2688 C C . TRP A 1 348 ? 7.984 9.944 -24.733 1.00 78.44 348 TRP A C 1
ATOM 2690 O O . TRP A 1 348 ? 7.040 9.164 -24.656 1.00 78.44 348 TRP A O 1
ATOM 2700 N N . LEU A 1 349 ? 8.682 10.302 -23.645 1.00 84.88 349 LEU A N 1
ATOM 2701 C CA . LEU A 1 349 ? 8.319 9.839 -22.303 1.00 84.88 349 LEU A CA 1
ATOM 2702 C C . LEU A 1 349 ? 7.090 10.593 -21.806 1.00 84.88 349 LEU A C 1
ATOM 2704 O O . LEU A 1 349 ? 7.125 11.815 -21.624 1.00 84.88 349 LEU A O 1
ATOM 2708 N N . ARG A 1 350 ? 6.017 9.853 -21.523 1.00 90.56 350 ARG A N 1
ATOM 2709 C CA . ARG A 1 350 ? 4.801 10.436 -20.964 1.00 90.56 350 ARG A CA 1
ATOM 2710 C C . ARG A 1 350 ? 5.032 10.918 -19.535 1.00 90.56 350 ARG A C 1
ATOM 2712 O O . ARG A 1 350 ? 5.674 10.275 -18.703 1.00 90.56 350 ARG A O 1
ATOM 2719 N N . THR A 1 351 ? 4.471 12.088 -19.252 1.00 94.31 351 THR A N 1
ATOM 2720 C CA . THR A 1 351 ? 4.443 12.672 -17.914 1.00 94.31 351 THR A CA 1
ATOM 2721 C C . THR A 1 351 ? 3.103 13.329 -17.646 1.00 94.31 351 THR A C 1
ATOM 2723 O O . THR A 1 351 ? 2.459 13.812 -18.576 1.00 94.31 351 THR A O 1
ATOM 2726 N N . THR A 1 352 ? 2.726 13.438 -16.377 1.00 94.44 352 THR A N 1
ATOM 2727 C CA . THR A 1 352 ? 1.611 14.282 -15.936 1.00 94.44 352 THR A CA 1
ATOM 2728 C C . THR A 1 352 ? 2.108 15.421 -15.056 1.00 94.44 352 THR A C 1
ATOM 2730 O O . THR A 1 352 ? 3.019 15.247 -14.244 1.00 94.44 352 THR A O 1
ATOM 2733 N N . ARG A 1 353 ? 1.522 16.607 -15.223 1.00 94.06 353 ARG A N 1
ATOM 2734 C CA . ARG A 1 353 ? 1.916 17.810 -14.491 1.00 94.06 353 ARG A CA 1
ATOM 2735 C C . ARG A 1 353 ? 1.076 17.954 -13.229 1.00 94.06 353 ARG A C 1
ATOM 2737 O O . ARG A 1 353 ? -0.115 18.234 -13.295 1.00 94.06 353 ARG A O 1
ATOM 2744 N N . ILE A 1 354 ? 1.717 17.821 -12.074 1.00 92.31 354 ILE A N 1
ATOM 2745 C CA . ILE A 1 354 ? 1.067 17.812 -10.760 1.00 92.31 354 ILE A CA 1
ATOM 2746 C C . ILE A 1 354 ? 1.440 19.073 -9.983 1.00 92.31 354 ILE A C 1
ATOM 2748 O O . ILE A 1 354 ? 2.613 19.458 -9.912 1.00 92.31 354 ILE A O 1
ATOM 2752 N N . LYS A 1 355 ? 0.438 19.722 -9.377 1.00 85.25 355 LYS A N 1
ATOM 2753 C CA . LYS A 1 355 ? 0.653 20.831 -8.443 1.00 85.25 355 LYS A CA 1
ATOM 2754 C C . LYS A 1 355 ? 1.052 20.273 -7.080 1.00 85.25 355 LYS A C 1
ATOM 2756 O O . LYS A 1 355 ? 0.246 19.666 -6.392 1.00 85.25 355 LYS A O 1
ATOM 2761 N N . THR A 1 356 ? 2.290 20.522 -6.677 1.00 76.25 356 THR A N 1
ATOM 2762 C CA . THR A 1 356 ? 2.732 20.313 -5.290 1.00 76.25 356 THR A CA 1
ATOM 2763 C C . THR A 1 356 ? 2.553 21.601 -4.487 1.00 76.25 356 THR A C 1
ATOM 2765 O O . THR A 1 356 ? 2.341 22.667 -5.072 1.00 76.25 356 THR A O 1
ATOM 2768 N N . SER A 1 357 ? 2.699 21.537 -3.160 1.00 71.06 357 SER A N 1
ATOM 2769 C CA . SER A 1 357 ? 2.540 22.688 -2.250 1.00 71.06 357 SER A CA 1
ATOM 2770 C C . SER A 1 357 ? 3.341 23.934 -2.652 1.00 71.06 357 SER A C 1
ATOM 2772 O O . SER A 1 357 ? 2.912 25.050 -2.381 1.00 71.06 357 SER A O 1
ATOM 2774 N N . ARG A 1 358 ? 4.484 23.764 -3.330 1.00 70.88 358 ARG A N 1
ATOM 2775 C CA . ARG A 1 358 ? 5.373 24.869 -3.728 1.00 70.88 358 ARG A CA 1
ATOM 2776 C C . ARG A 1 358 ? 5.303 25.236 -5.212 1.00 70.88 358 ARG A C 1
ATOM 2778 O O . ARG A 1 358 ? 5.580 26.379 -5.556 1.00 70.88 358 ARG A O 1
ATOM 2785 N N . ARG A 1 359 ? 5.035 24.275 -6.108 1.00 84.38 359 ARG A N 1
ATOM 2786 C CA . ARG A 1 359 ? 5.138 24.453 -7.574 1.00 84.38 359 ARG A CA 1
ATOM 2787 C C . ARG A 1 359 ? 4.585 23.268 -8.358 1.00 84.38 359 ARG A C 1
ATOM 2789 O O . ARG A 1 359 ? 4.384 22.185 -7.814 1.00 84.38 359 ARG A O 1
ATOM 2796 N N . TYR A 1 360 ? 4.421 23.454 -9.662 1.00 88.38 360 TYR A N 1
ATOM 2797 C CA . TYR A 1 360 ? 4.140 22.353 -10.578 1.00 88.38 360 TYR A CA 1
ATOM 2798 C C . TYR A 1 360 ? 5.399 21.536 -10.883 1.00 88.38 360 TYR A C 1
ATOM 2800 O O . TYR A 1 360 ? 6.503 22.087 -11.002 1.00 88.38 360 TYR A O 1
ATOM 2808 N N . ARG A 1 361 ? 5.224 20.221 -11.002 1.00 92.50 361 ARG A N 1
ATOM 2809 C CA . ARG A 1 361 ? 6.262 19.253 -11.366 1.00 92.50 361 ARG A CA 1
ATOM 2810 C C . ARG A 1 361 ? 5.686 18.199 -12.299 1.00 92.50 361 ARG A C 1
ATOM 2812 O O . ARG A 1 361 ? 4.524 17.837 -12.157 1.00 92.50 361 ARG A O 1
ATOM 2819 N N . ASP A 1 362 ? 6.509 17.716 -13.217 1.00 94.56 362 ASP A N 1
ATOM 2820 C CA . ASP A 1 362 ? 6.135 16.633 -14.120 1.00 94.56 362 ASP A CA 1
ATOM 2821 C C . ASP A 1 362 ? 6.521 15.301 -13.483 1.00 94.56 362 ASP A C 1
ATOM 2823 O O . ASP A 1 362 ? 7.671 15.114 -13.099 1.00 94.56 362 ASP A O 1
ATOM 2827 N N . TYR A 1 363 ? 5.579 14.378 -13.369 1.00 95.12 363 TYR A N 1
ATOM 2828 C CA . TYR A 1 363 ? 5.807 13.019 -12.883 1.00 95.12 363 TYR A CA 1
ATOM 2829 C C . TYR A 1 363 ? 5.744 12.048 -14.054 1.00 95.12 363 TYR A C 1
ATOM 2831 O O . TYR A 1 363 ? 4.935 12.251 -14.958 1.00 95.12 363 TYR A O 1
ATOM 2839 N N . PHE A 1 364 ? 6.579 11.010 -14.046 1.00 96.12 364 PHE A N 1
ATOM 2840 C CA . PHE A 1 364 ? 6.557 9.986 -15.090 1.00 96.12 364 PHE A CA 1
ATOM 2841 C C . PHE A 1 364 ? 5.251 9.189 -15.063 1.00 96.12 364 PHE A C 1
ATOM 2843 O O . PHE A 1 364 ? 4.719 8.909 -13.988 1.00 96.12 364 PHE A O 1
ATOM 2850 N N . LEU A 1 365 ? 4.780 8.823 -16.253 1.00 95.25 365 LEU A N 1
ATOM 2851 C CA . LEU A 1 365 ? 3.775 7.789 -16.487 1.00 95.25 365 LEU A CA 1
ATOM 2852 C C . LEU A 1 365 ? 4.448 6.656 -17.269 1.00 95.25 365 LEU A C 1
ATOM 2854 O O . LEU A 1 365 ? 5.299 6.921 -18.122 1.00 95.25 365 LEU A O 1
ATOM 2858 N N . ILE A 1 366 ? 4.100 5.409 -16.958 1.00 89.31 366 ILE A N 1
ATOM 2859 C CA . ILE A 1 366 ? 4.666 4.222 -17.608 1.00 89.31 366 ILE A CA 1
ATOM 2860 C C . ILE A 1 366 ? 3.524 3.456 -18.271 1.00 89.31 366 ILE A C 1
ATOM 2862 O O . ILE A 1 366 ? 2.818 2.700 -17.609 1.00 89.31 366 ILE A O 1
ATOM 2866 N N . ASP A 1 367 ? 3.358 3.659 -19.576 1.00 76.44 367 ASP A N 1
ATOM 2867 C CA . ASP A 1 367 ? 2.201 3.140 -20.320 1.00 76.44 367 ASP A CA 1
ATOM 2868 C C . ASP A 1 367 ? 2.570 2.021 -21.302 1.00 76.44 367 ASP A C 1
ATOM 2870 O O . ASP A 1 367 ? 1.697 1.324 -21.812 1.00 76.44 367 ASP A O 1
ATOM 2874 N N . ASP A 1 368 ? 3.866 1.831 -21.552 1.00 78.56 368 ASP A N 1
ATOM 2875 C CA . ASP A 1 368 ? 4.384 0.798 -22.437 1.00 78.56 368 ASP A CA 1
ATOM 2876 C C . ASP A 1 368 ? 5.745 0.259 -21.966 1.00 78.56 368 ASP A C 1
ATOM 2878 O O . ASP A 1 368 ? 6.387 0.771 -21.039 1.00 78.56 368 ASP A O 1
ATOM 2882 N N . VAL A 1 369 ? 6.188 -0.809 -22.630 1.00 80.94 369 VAL A N 1
ATOM 2883 C CA . VAL A 1 369 ? 7.454 -1.484 -22.330 1.00 80.94 369 VAL A CA 1
ATOM 2884 C C . VAL A 1 369 ? 8.677 -0.604 -22.616 1.00 80.94 369 VAL A C 1
ATOM 2886 O O . VAL A 1 369 ? 9.692 -0.735 -21.938 1.00 80.94 369 VAL A O 1
ATOM 2889 N N . HIS A 1 370 ? 8.605 0.334 -23.564 1.00 82.12 370 HIS A N 1
ATOM 2890 C CA . HIS A 1 370 ? 9.740 1.186 -23.924 1.00 82.12 370 HIS A CA 1
ATOM 2891 C C . HIS A 1 370 ? 10.005 2.232 -22.836 1.00 82.12 370 HIS A C 1
ATOM 2893 O O . HIS A 1 370 ? 11.148 2.412 -22.405 1.00 82.12 370 HIS A O 1
ATOM 2899 N N . GLY A 1 371 ? 8.951 2.884 -22.339 1.00 85.75 371 GLY A N 1
ATOM 2900 C CA . GLY A 1 371 ? 9.023 3.797 -21.201 1.00 85.75 371 GLY A CA 1
ATOM 2901 C C . GLY A 1 371 ? 9.518 3.089 -19.943 1.00 85.75 371 GLY A C 1
ATOM 2902 O O . GLY A 1 371 ? 10.408 3.602 -19.262 1.00 85.75 371 GLY A O 1
ATOM 2903 N N . LEU A 1 372 ? 9.017 1.876 -19.684 1.00 88.31 372 LEU A N 1
ATOM 2904 C CA . LEU A 1 372 ? 9.474 1.036 -18.577 1.00 88.31 372 LEU A CA 1
ATOM 2905 C C . LEU A 1 372 ? 10.983 0.772 -18.674 1.00 88.31 372 LEU A C 1
ATOM 2907 O O . LEU A 1 372 ? 11.739 1.167 -17.785 1.00 88.31 372 LEU A O 1
ATOM 2911 N N . LEU A 1 373 ? 11.445 0.173 -19.775 1.00 86.88 373 LEU A N 1
ATOM 2912 C CA . LEU A 1 373 ? 12.852 -0.197 -19.946 1.00 86.88 373 LEU A CA 1
ATOM 2913 C C . LEU A 1 373 ? 13.788 1.012 -19.967 1.00 86.88 373 LEU A C 1
ATOM 2915 O O . LEU A 1 373 ? 14.917 0.914 -19.489 1.00 86.88 373 LEU A O 1
ATOM 2919 N N . HIS A 1 374 ? 13.334 2.170 -20.446 1.00 88.88 374 HIS A N 1
ATOM 2920 C CA . HIS A 1 374 ? 14.116 3.400 -20.371 1.00 88.88 374 HIS A CA 1
ATOM 2921 C C . HIS A 1 374 ? 14.405 3.822 -18.925 1.00 88.88 374 HIS A C 1
ATOM 2923 O O . HIS A 1 374 ? 15.543 4.174 -18.604 1.00 88.88 374 HIS A O 1
ATOM 2929 N N . LEU A 1 375 ? 13.403 3.763 -18.044 1.00 93.25 375 LEU A N 1
ATOM 2930 C CA . LEU A 1 375 ? 13.569 4.133 -16.637 1.00 93.25 375 LEU A CA 1
ATOM 2931 C C . LEU A 1 375 ? 14.425 3.110 -15.880 1.00 93.25 375 LEU A C 1
ATOM 2933 O O . LEU A 1 375 ? 15.326 3.512 -15.137 1.00 93.25 375 LEU A O 1
ATOM 2937 N N . ILE A 1 376 ? 14.220 1.813 -16.136 1.00 93.00 376 ILE A N 1
ATOM 2938 C CA . ILE A 1 376 ? 15.053 0.729 -15.588 1.00 93.00 376 ILE A CA 1
ATOM 2939 C C . ILE A 1 376 ? 16.510 0.863 -16.049 1.00 93.00 376 ILE A C 1
ATOM 2941 O O . ILE A 1 376 ? 17.437 0.764 -15.245 1.00 93.00 376 ILE A O 1
ATOM 2945 N N . ASN A 1 377 ? 16.746 1.200 -17.322 1.00 91.94 377 ASN A N 1
ATOM 2946 C CA . ASN A 1 377 ? 18.091 1.407 -17.863 1.00 91.94 377 ASN A CA 1
ATOM 2947 C C . ASN A 1 377 ? 18.845 2.555 -17.168 1.00 91.94 377 ASN A C 1
ATOM 2949 O O . ASN A 1 377 ? 20.072 2.588 -17.164 1.00 91.94 377 ASN A O 1
ATOM 2953 N N . GLN A 1 378 ? 18.147 3.484 -16.529 1.00 93.00 378 GLN A N 1
ATOM 2954 C CA . GLN A 1 378 ? 18.754 4.544 -15.726 1.00 93.00 378 GLN A CA 1
ATOM 2955 C C . GLN A 1 378 ? 19.015 4.105 -14.265 1.00 93.00 378 GLN A C 1
ATOM 2957 O O . GLN A 1 378 ? 19.169 4.941 -13.373 1.00 93.00 378 GLN A O 1
ATOM 2962 N N . GLY A 1 379 ? 19.049 2.794 -14.005 1.00 93.12 379 GLY A N 1
ATOM 2963 C CA . GLY A 1 379 ? 19.348 2.207 -12.700 1.00 93.12 379 GLY A CA 1
ATOM 2964 C C . GLY A 1 379 ? 18.156 2.163 -11.752 1.00 93.12 379 GLY A C 1
ATOM 2965 O O . GLY A 1 379 ? 18.362 2.033 -10.553 1.00 93.12 379 GLY A O 1
ATOM 2966 N N . THR A 1 380 ? 16.921 2.309 -12.236 1.00 96.81 380 THR A N 1
ATOM 2967 C CA . THR A 1 380 ? 15.749 2.113 -11.373 1.00 96.81 380 THR A CA 1
ATOM 2968 C C . THR A 1 380 ? 15.604 0.639 -11.029 1.00 96.81 380 THR A C 1
ATOM 2970 O O . THR A 1 380 ? 15.489 -0.179 -11.938 1.00 96.81 380 THR A O 1
ATOM 2973 N N . ILE A 1 381 ? 15.589 0.318 -9.732 1.00 93.81 381 ILE A N 1
ATOM 2974 C CA . ILE A 1 381 ? 15.316 -1.043 -9.257 1.00 93.81 381 ILE A CA 1
ATOM 2975 C C . ILE A 1 381 ? 13.853 -1.141 -8.807 1.00 93.81 381 ILE A C 1
ATOM 2977 O O . ILE A 1 381 ? 13.110 -1.840 -9.492 1.00 93.81 381 ILE A O 1
ATOM 2981 N N . PRO A 1 382 ? 13.375 -0.433 -7.764 1.00 92.88 382 PRO A N 1
ATOM 2982 C CA . PRO A 1 382 ? 11.954 -0.408 -7.436 1.00 92.88 382 PRO A CA 1
ATOM 2983 C C . PRO A 1 382 ? 11.208 0.737 -8.141 1.00 92.88 382 PRO A C 1
ATOM 2985 O O . PRO A 1 382 ? 11.697 1.863 -8.289 1.00 92.88 382 PRO A O 1
ATOM 2988 N N . LEU A 1 383 ? 9.969 0.437 -8.535 1.00 94.25 383 LEU A N 1
ATOM 2989 C CA . LEU A 1 383 ? 8.990 1.388 -9.058 1.00 94.25 383 LEU A CA 1
ATOM 2990 C C . LEU A 1 383 ? 7.918 1.631 -7.995 1.00 94.25 383 LEU A C 1
ATOM 2992 O O . LEU A 1 383 ? 7.209 0.705 -7.605 1.00 94.25 383 LEU A O 1
ATOM 2996 N N . LEU A 1 384 ? 7.770 2.877 -7.549 1.00 93.25 384 LEU A N 1
ATOM 2997 C CA . LEU A 1 384 ? 6.794 3.259 -6.532 1.00 93.25 384 LEU A CA 1
ATOM 2998 C C . LEU A 1 384 ? 5.632 4.004 -7.192 1.00 93.25 384 LEU A C 1
ATOM 3000 O O . LEU A 1 384 ? 5.649 5.228 -7.344 1.00 93.25 384 LEU A O 1
ATOM 3004 N N . GLY A 1 385 ? 4.628 3.244 -7.628 1.00 94.31 385 GLY A N 1
ATOM 3005 C CA . GLY A 1 385 ? 3.400 3.794 -8.197 1.00 94.31 385 GLY A CA 1
ATOM 3006 C C . GLY A 1 385 ? 2.530 4.460 -7.137 1.00 94.31 385 GLY A C 1
ATOM 3007 O O . GLY A 1 385 ? 2.360 3.940 -6.035 1.00 94.31 385 GLY A O 1
ATOM 3008 N N . TRP A 1 386 ? 1.952 5.609 -7.477 1.00 94.25 386 TRP A N 1
ATOM 3009 C CA . TRP A 1 386 ? 0.969 6.252 -6.614 1.00 94.25 386 TRP A CA 1
ATOM 3010 C C . TRP A 1 386 ? -0.275 5.365 -6.462 1.00 94.25 386 TRP A C 1
ATOM 3012 O O . TRP A 1 386 ? -0.710 4.723 -7.424 1.00 94.25 386 TRP A O 1
ATOM 3022 N N . PRO A 1 387 ? -0.925 5.364 -5.289 1.00 93.25 387 PRO A N 1
ATOM 3023 C CA . PRO A 1 387 ? -2.165 4.620 -5.096 1.00 93.25 387 PRO A CA 1
ATOM 3024 C C . PRO A 1 387 ? -3.348 5.246 -5.851 1.00 93.25 387 PRO A C 1
ATOM 3026 O O . PRO A 1 387 ? -4.417 4.657 -5.866 1.00 93.25 387 PRO A O 1
ATOM 3029 N N . SER A 1 388 ? -3.175 6.402 -6.500 1.00 94.19 388 SER A N 1
ATOM 3030 C CA . SER A 1 388 ? -4.163 7.069 -7.352 1.00 94.19 388 SER A CA 1
ATOM 3031 C C . SER A 1 388 ? -3.662 7.252 -8.792 1.00 94.19 388 SER A C 1
ATOM 3033 O O . SER A 1 388 ? -2.480 7.073 -9.095 1.00 94.19 388 SER A O 1
ATOM 3035 N N . ARG A 1 389 ? -4.580 7.608 -9.698 1.00 93.69 389 ARG A N 1
ATOM 3036 C CA . ARG A 1 389 ? -4.299 7.862 -11.123 1.00 93.69 389 ARG A CA 1
ATOM 3037 C C . ARG A 1 389 ? -4.290 9.357 -11.422 1.00 93.69 389 ARG A C 1
ATOM 3039 O O . ARG A 1 389 ? -4.906 10.139 -10.699 1.00 93.69 389 ARG A O 1
ATOM 3046 N N . LYS A 1 390 ? -3.637 9.756 -12.518 1.00 93.44 390 LYS A N 1
ATOM 3047 C CA . LYS A 1 390 ? -3.415 11.165 -12.892 1.00 93.44 390 LYS A CA 1
ATOM 3048 C C . LYS A 1 390 ? -4.687 12.022 -12.931 1.00 93.44 390 LYS A C 1
ATOM 3050 O O . LYS A 1 390 ? -4.615 13.209 -12.637 1.00 93.44 390 LYS A O 1
ATOM 3055 N N . ASP A 1 391 ? -5.826 11.428 -13.290 1.00 89.44 391 ASP A N 1
ATOM 3056 C CA . ASP A 1 391 ? -7.098 12.142 -13.462 1.00 89.44 391 ASP A CA 1
ATOM 3057 C C . ASP A 1 391 ? -7.873 12.290 -12.146 1.00 89.44 391 ASP A C 1
ATOM 3059 O O . ASP A 1 391 ? -8.788 13.104 -12.047 1.00 89.44 391 ASP A O 1
ATOM 3063 N N . GLN A 1 392 ? -7.503 11.522 -11.117 1.00 90.94 392 GLN A N 1
ATOM 3064 C CA . GLN A 1 392 ? -8.142 11.534 -9.803 1.00 90.94 392 GLN A CA 1
ATOM 3065 C C . GLN A 1 392 ? -7.092 11.407 -8.692 1.00 90.94 392 GLN A C 1
ATOM 3067 O O . GLN A 1 392 ? -7.130 10.490 -7.877 1.00 90.94 392 GLN A O 1
ATOM 3072 N N . LEU A 1 393 ? -6.136 12.341 -8.656 1.00 91.75 393 LEU A N 1
ATOM 3073 C CA . LEU A 1 393 ? -4.969 12.258 -7.767 1.00 91.75 393 LEU A CA 1
ATOM 3074 C C . LEU A 1 393 ? -5.323 12.124 -6.281 1.00 91.75 393 LEU A C 1
ATOM 3076 O O . LEU A 1 393 ? -4.602 11.434 -5.571 1.00 91.75 393 LEU A O 1
ATOM 3080 N N . GLU A 1 394 ? -6.428 12.724 -5.836 1.00 88.62 394 GLU A N 1
ATOM 3081 C CA . GLU A 1 394 ? -6.895 12.705 -4.438 1.00 88.62 394 GLU A CA 1
ATOM 3082 C C . GLU A 1 394 ? -7.749 11.477 -4.080 1.00 88.62 394 GLU A C 1
ATOM 3084 O O . GLU A 1 394 ? -8.238 11.368 -2.955 1.00 88.62 394 GLU A O 1
ATOM 3089 N N . ARG A 1 395 ? -7.973 10.569 -5.039 1.00 89.44 395 ARG A N 1
ATOM 3090 C CA . ARG A 1 395 ? -8.830 9.390 -4.884 1.00 89.44 395 ARG A CA 1
ATOM 3091 C C . ARG A 1 395 ? -8.033 8.119 -5.164 1.00 89.44 395 ARG A C 1
ATOM 3093 O O . ARG A 1 395 ? -7.979 7.675 -6.314 1.00 89.44 395 ARG A O 1
ATOM 3100 N N . PRO A 1 396 ? -7.369 7.544 -4.151 1.00 91.69 396 PRO A N 1
ATOM 3101 C CA . PRO A 1 396 ? -6.687 6.273 -4.324 1.00 91.69 396 PRO A CA 1
ATOM 3102 C C . PRO A 1 396 ? -7.669 5.168 -4.730 1.00 91.69 396 PRO A C 1
ATOM 3104 O O . PRO A 1 396 ? -8.796 5.088 -4.240 1.00 91.69 396 PRO A O 1
ATOM 3107 N N . ASP A 1 397 ? -7.235 4.294 -5.631 1.00 87.56 397 ASP A N 1
ATOM 3108 C CA . ASP A 1 397 ? -7.976 3.096 -6.020 1.00 87.56 397 ASP A CA 1
ATOM 3109 C C . ASP A 1 397 ? -7.501 1.838 -5.284 1.00 87.56 397 ASP A C 1
ATOM 3111 O O . ASP A 1 397 ? -8.097 0.778 -5.474 1.00 87.56 397 ASP A O 1
ATOM 3115 N N . TRP A 1 398 ? -6.539 1.983 -4.363 1.00 91.31 398 TRP A N 1
ATOM 3116 C CA . TRP A 1 398 ? -6.104 0.948 -3.425 1.00 91.31 398 TRP A CA 1
ATOM 3117 C C . TRP A 1 398 ? -5.989 1.480 -1.993 1.00 91.31 398 TRP A C 1
ATOM 3119 O O . TRP A 1 398 ? -5.439 2.557 -1.762 1.00 91.31 398 TRP A O 1
ATOM 3129 N N . CYS A 1 399 ? -6.428 0.677 -1.028 1.00 93.19 399 CYS A N 1
ATOM 3130 C CA . CYS A 1 399 ? -5.951 0.714 0.350 1.00 93.19 399 CYS A CA 1
ATOM 3131 C C . CYS A 1 399 ? -4.941 -0.424 0.520 1.00 93.19 399 CYS A C 1
ATOM 3133 O O . CYS A 1 399 ? -5.162 -1.526 0.016 1.00 93.19 399 CYS A O 1
ATOM 3135 N N . VAL A 1 400 ? -3.834 -0.167 1.208 1.00 95.25 400 VAL A N 1
ATOM 3136 C CA . VAL A 1 400 ? -2.821 -1.184 1.499 1.00 95.25 400 VAL A CA 1
ATOM 3137 C C . VAL A 1 400 ? -2.656 -1.259 3.006 1.00 95.25 400 VAL A C 1
ATOM 3139 O O . VAL A 1 400 ? -2.346 -0.250 3.637 1.00 95.25 400 VAL A O 1
ATOM 3142 N N . VAL A 1 401 ? -2.866 -2.447 3.565 1.00 96.25 401 VAL A N 1
ATOM 3143 C CA . VAL A 1 401 ? -2.437 -2.778 4.923 1.00 96.25 401 VAL A CA 1
ATOM 3144 C C . VAL A 1 401 ? -1.055 -3.405 4.792 1.00 96.25 401 VAL A C 1
ATOM 3146 O O . VAL A 1 401 ? -0.912 -4.492 4.228 1.00 96.25 401 VAL A O 1
ATOM 3149 N N . ASP A 1 402 ? -0.048 -2.663 5.238 1.00 96.31 402 ASP A N 1
ATOM 3150 C CA . ASP A 1 402 ? 1.339 -3.112 5.285 1.00 96.31 402 ASP A CA 1
ATOM 3151 C C . ASP A 1 402 ? 1.565 -3.877 6.591 1.00 96.31 402 ASP A C 1
ATOM 3153 O O . ASP A 1 402 ? 1.423 -3.314 7.677 1.00 96.31 402 ASP A O 1
ATOM 3157 N N . VAL A 1 403 ? 1.817 -5.178 6.470 1.00 96.25 403 VAL A N 1
ATOM 3158 C CA . VAL A 1 403 ? 2.039 -6.096 7.586 1.00 96.25 403 VAL A CA 1
ATOM 3159 C C . VAL A 1 403 ? 3.542 -6.330 7.674 1.00 96.25 403 VAL A C 1
ATOM 3161 O O . VAL A 1 403 ? 4.094 -7.207 6.997 1.00 96.25 403 VAL A O 1
ATOM 3164 N N . ASP A 1 404 ? 4.203 -5.484 8.461 1.00 92.44 404 ASP A N 1
ATOM 3165 C CA . ASP A 1 404 ? 5.650 -5.514 8.632 1.00 92.44 404 ASP A CA 1
ATOM 3166 C C . ASP A 1 404 ? 6.063 -6.490 9.731 1.00 92.44 404 ASP A C 1
ATOM 3168 O O . ASP A 1 404 ? 5.360 -6.712 10.706 1.00 92.44 404 ASP A O 1
ATOM 3172 N N . ARG A 1 405 ? 7.231 -7.099 9.563 1.00 87.25 405 ARG A N 1
ATOM 3173 C CA . ARG A 1 405 ? 7.725 -8.102 10.501 1.00 87.25 405 ARG A CA 1
ATOM 3174 C C . ARG A 1 405 ? 8.211 -7.508 11.820 1.00 87.25 405 ARG A C 1
ATOM 3176 O O . ARG A 1 405 ? 8.131 -8.192 12.835 1.00 87.25 405 ARG A O 1
ATOM 3183 N N . GLY A 1 406 ? 8.808 -6.315 11.808 1.00 85.31 406 GLY A N 1
ATOM 3184 C CA . GLY A 1 406 ? 9.631 -5.857 12.925 1.00 85.31 406 GLY A CA 1
ATOM 3185 C C . GLY A 1 406 ? 10.643 -6.931 13.360 1.00 85.31 406 GLY A C 1
ATOM 3186 O O . GLY A 1 406 ? 11.369 -7.496 12.538 1.00 85.31 406 GLY A O 1
ATOM 3187 N N . GLU A 1 407 ? 10.652 -7.245 14.656 1.00 85.38 407 GLU A N 1
ATOM 3188 C CA . GLU A 1 407 ? 11.450 -8.335 15.243 1.00 85.38 407 GLU A CA 1
ATOM 3189 C C . GLU A 1 407 ? 10.701 -9.682 15.306 1.00 85.38 407 GLU A C 1
ATOM 3191 O O . GLU A 1 407 ? 11.295 -10.695 15.684 1.00 85.38 407 GLU A O 1
ATOM 3196 N N . ALA A 1 408 ? 9.419 -9.715 14.925 1.00 89.56 408 ALA A N 1
ATOM 3197 C CA . ALA A 1 408 ? 8.571 -10.903 14.995 1.00 89.56 408 ALA A CA 1
ATOM 3198 C C . ALA A 1 408 ? 9.048 -12.015 14.048 1.00 89.56 408 ALA A C 1
ATOM 3200 O O . ALA A 1 408 ? 9.933 -11.836 13.200 1.00 89.56 408 ALA A O 1
ATOM 3201 N N . SER A 1 409 ? 8.455 -13.204 14.141 1.00 88.69 409 SER A N 1
ATOM 3202 C CA . SER A 1 409 ? 8.709 -14.247 13.149 1.00 88.69 409 SER A CA 1
ATOM 3203 C C . SER A 1 409 ? 7.919 -13.978 11.861 1.00 88.69 409 SER A C 1
ATOM 3205 O O . SER A 1 409 ? 6.865 -13.347 11.865 1.00 88.69 409 SER A O 1
ATOM 3207 N N . PHE A 1 410 ? 8.389 -14.495 10.722 1.00 88.50 410 PHE A N 1
ATOM 3208 C CA . PHE A 1 410 ? 7.586 -14.436 9.493 1.00 88.50 410 PHE A CA 1
ATOM 3209 C C . PHE A 1 410 ? 6.283 -15.252 9.615 1.00 88.50 410 PHE A C 1
ATOM 3211 O O . PHE A 1 410 ? 5.303 -14.958 8.937 1.00 88.50 410 PHE A O 1
ATOM 3218 N N . ALA A 1 411 ? 6.242 -16.255 10.501 1.00 87.62 411 ALA A N 1
ATOM 3219 C CA . ALA A 1 411 ? 5.013 -16.988 10.796 1.00 87.62 411 ALA A CA 1
ATOM 3220 C C . ALA A 1 411 ? 3.961 -16.079 11.454 1.00 87.62 411 ALA A C 1
ATOM 3222 O O . ALA A 1 411 ? 2.790 -16.154 11.082 1.00 87.62 411 ALA A O 1
ATOM 3223 N N . ASP A 1 412 ? 4.382 -15.167 12.335 1.00 90.56 412 ASP A N 1
ATOM 3224 C CA . ASP A 1 412 ? 3.496 -14.168 12.943 1.00 90.56 412 ASP A CA 1
ATOM 3225 C C . ASP A 1 412 ? 2.974 -13.191 11.885 1.00 90.56 412 ASP A C 1
ATOM 3227 O O . ASP A 1 412 ? 1.774 -12.929 11.830 1.00 90.56 412 ASP A O 1
ATOM 3231 N N . VAL A 1 413 ? 3.832 -12.739 10.959 1.00 93.75 413 VAL A N 1
ATOM 3232 C CA . VAL A 1 413 ? 3.415 -11.912 9.807 1.00 93.75 413 VAL A CA 1
ATOM 3233 C C . VAL A 1 413 ? 2.325 -12.615 8.999 1.00 93.75 413 VAL A C 1
ATOM 3235 O O . VAL A 1 413 ? 1.317 -12.001 8.645 1.00 93.75 413 VAL A O 1
ATOM 3238 N N . VAL A 1 414 ? 2.489 -13.912 8.719 1.00 91.38 414 VAL A N 1
ATOM 3239 C CA . VAL A 1 414 ? 1.481 -14.714 8.008 1.00 91.38 414 VAL A CA 1
ATOM 3240 C C . VAL A 1 414 ? 0.187 -14.827 8.817 1.00 91.38 414 VAL A C 1
ATOM 3242 O O . VAL A 1 414 ? -0.891 -14.694 8.235 1.00 91.38 414 VAL A O 1
ATOM 3245 N N . ALA A 1 415 ? 0.271 -15.054 10.130 1.00 88.38 415 ALA A N 1
ATOM 3246 C CA . ALA A 1 415 ? -0.894 -15.154 11.009 1.00 88.38 415 ALA A CA 1
ATOM 3247 C C . ALA A 1 415 ? -1.695 -13.842 11.036 1.00 88.38 415 ALA A C 1
ATOM 3249 O O . ALA A 1 415 ? -2.896 -13.845 10.765 1.00 88.38 415 ALA A O 1
ATOM 3250 N N . VAL A 1 416 ? -1.019 -12.711 11.245 1.00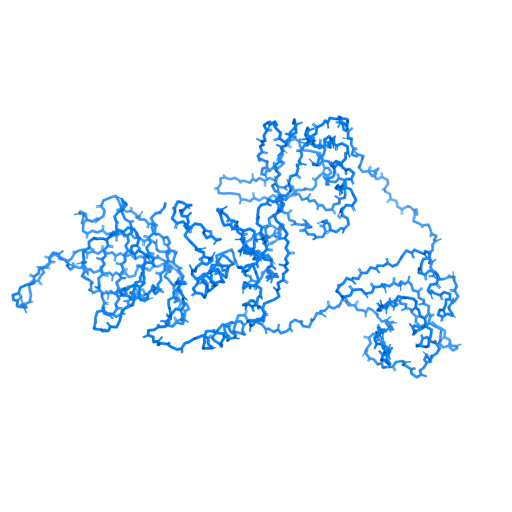 95.31 416 VAL A N 1
ATOM 3251 C CA . VAL A 1 416 ? -1.637 -11.377 11.242 1.00 95.31 416 VAL A CA 1
ATOM 3252 C C . VAL A 1 416 ? -2.208 -11.037 9.864 1.00 95.31 416 VAL A C 1
ATOM 3254 O O . VAL A 1 416 ? -3.339 -10.566 9.759 1.00 95.31 416 VAL A O 1
ATOM 3257 N N . THR A 1 417 ? -1.490 -11.352 8.783 1.00 97.12 417 THR A N 1
ATOM 3258 C CA . THR A 1 417 ? -1.977 -11.149 7.407 1.00 97.12 417 THR A CA 1
ATOM 3259 C C . THR A 1 417 ? -3.254 -11.947 7.127 1.00 97.12 417 THR A C 1
ATOM 3261 O O . THR A 1 417 ? -4.180 -11.427 6.498 1.00 97.12 417 THR A O 1
ATOM 3264 N N . ARG A 1 418 ? -3.338 -13.199 7.601 1.00 93.19 418 ARG A N 1
ATOM 3265 C CA . ARG A 1 418 ? -4.557 -14.018 7.494 1.00 93.19 418 ARG A CA 1
ATOM 3266 C C . ARG A 1 418 ? -5.713 -13.397 8.267 1.00 93.19 418 ARG A C 1
ATOM 3268 O O . ARG A 1 418 ? -6.785 -13.270 7.685 1.00 93.19 418 ARG A O 1
ATOM 3275 N N . ALA A 1 419 ? -5.479 -12.931 9.493 1.00 91.50 419 ALA A N 1
ATOM 3276 C CA . ALA A 1 419 ? -6.498 -12.253 10.293 1.00 91.50 419 ALA A CA 1
ATOM 3277 C C . ALA A 1 419 ? -7.041 -10.990 9.594 1.00 91.50 419 ALA A C 1
ATOM 3279 O O . ALA A 1 419 ? -8.253 -10.783 9.537 1.00 91.50 419 ALA A O 1
ATOM 3280 N N . VAL A 1 420 ? -6.172 -10.181 8.967 1.00 95.25 420 VAL A N 1
ATOM 3281 C CA . VAL A 1 420 ? -6.605 -9.037 8.138 1.00 95.25 420 VAL A CA 1
ATOM 3282 C C . VAL A 1 420 ? -7.470 -9.508 6.960 1.00 95.25 420 VAL A C 1
ATOM 3284 O O . VAL A 1 420 ? -8.513 -8.912 6.680 1.00 95.25 420 VAL A O 1
ATOM 3287 N N . GLY A 1 421 ? -7.054 -10.572 6.268 1.00 88.88 421 GLY A N 1
ATOM 3288 C CA . GLY A 1 421 ? -7.790 -11.151 5.143 1.00 88.88 421 GLY A CA 1
ATOM 3289 C C . GLY A 1 421 ? -9.174 -11.684 5.530 1.00 88.88 421 GLY A C 1
ATOM 3290 O O . GLY A 1 421 ? -10.155 -11.358 4.861 1.00 88.88 421 GLY A O 1
ATOM 3291 N N . GLU A 1 422 ? -9.262 -12.441 6.625 1.00 87.00 422 GLU A N 1
ATOM 3292 C CA . GLU A 1 422 ? -10.506 -12.986 7.187 1.00 87.00 422 GLU A CA 1
ATOM 3293 C C . GLU A 1 422 ? -11.460 -11.869 7.615 1.00 87.00 422 GLU A C 1
ATOM 3295 O O . GLU A 1 422 ? -12.637 -11.877 7.247 1.00 87.00 422 GLU A O 1
ATOM 3300 N N . LEU A 1 423 ? -10.945 -10.844 8.302 1.00 84.19 423 LEU A N 1
ATOM 3301 C CA . LEU A 1 423 ? -11.733 -9.670 8.663 1.00 84.19 423 LEU A CA 1
ATOM 3302 C C . LEU A 1 423 ? -12.310 -8.982 7.422 1.00 84.19 423 LEU A C 1
ATOM 3304 O O . LEU A 1 423 ? -13.498 -8.660 7.402 1.00 84.19 423 LEU A O 1
ATOM 3308 N N . CYS A 1 424 ? -11.496 -8.771 6.383 1.00 84.50 424 CYS A N 1
ATOM 3309 C CA . CYS A 1 424 ? -11.954 -8.169 5.132 1.00 84.50 424 CYS A CA 1
ATOM 3310 C C . CYS A 1 424 ? -13.032 -9.019 4.446 1.00 84.50 424 CYS A C 1
ATOM 3312 O O . CYS A 1 424 ? -14.054 -8.477 4.017 1.00 84.50 424 CYS A O 1
ATOM 3314 N N . GLN A 1 425 ? -12.845 -10.340 4.392 1.00 82.75 425 GLN A N 1
ATOM 3315 C CA . GLN A 1 425 ? -13.818 -11.272 3.825 1.00 82.75 425 GLN A CA 1
ATOM 3316 C C . GLN A 1 425 ? -15.168 -11.189 4.554 1.00 82.75 425 GLN A C 1
ATOM 3318 O O . GLN A 1 425 ? -16.216 -11.085 3.911 1.00 82.75 425 GLN A O 1
ATOM 3323 N N . ASP A 1 426 ? -15.152 -11.146 5.885 1.00 74.88 426 ASP A N 1
ATOM 3324 C CA . ASP A 1 426 ? -16.358 -11.124 6.718 1.00 74.88 426 ASP A CA 1
ATOM 3325 C C . ASP A 1 426 ? -17.198 -9.850 6.585 1.00 74.88 426 ASP A C 1
ATOM 3327 O O . ASP A 1 426 ? -18.428 -9.869 6.771 1.00 74.88 426 ASP A O 1
ATOM 3331 N N . ILE A 1 427 ? -16.541 -8.736 6.260 1.00 77.50 427 ILE A N 1
ATOM 3332 C CA . ILE A 1 427 ? -17.189 -7.445 6.006 1.00 77.50 427 ILE A CA 1
ATOM 3333 C C . ILE A 1 427 ? -17.439 -7.195 4.511 1.00 77.50 427 ILE A C 1
ATOM 3335 O O . ILE A 1 427 ? -17.999 -6.158 4.153 1.00 77.50 427 ILE A O 1
ATOM 3339 N N . GLY A 1 428 ? -17.105 -8.161 3.649 1.00 76.62 428 GLY A N 1
ATOM 3340 C CA . GLY A 1 428 ? -17.380 -8.129 2.214 1.00 76.62 428 GLY A CA 1
ATOM 3341 C C . GLY A 1 428 ? -16.434 -7.241 1.403 1.00 76.62 428 GLY A C 1
ATOM 3342 O O . GLY A 1 428 ? -16.822 -6.788 0.325 1.00 76.62 428 GLY A O 1
ATOM 3343 N N . LEU A 1 429 ? -15.224 -6.979 1.904 1.00 79.38 429 LEU A N 1
ATOM 3344 C CA . LEU A 1 429 ? -14.185 -6.269 1.166 1.00 79.38 429 LEU A CA 1
ATOM 3345 C C . LEU A 1 429 ? -13.343 -7.258 0.345 1.00 79.38 429 LEU A C 1
ATOM 3347 O O . LEU A 1 429 ? -12.776 -8.190 0.917 1.00 79.38 429 LEU A O 1
ATOM 3351 N N . PRO A 1 430 ? -13.221 -7.065 -0.980 1.00 80.88 430 PRO A N 1
ATOM 3352 C CA . PRO A 1 430 ? -12.265 -7.825 -1.775 1.00 80.88 430 PRO A CA 1
ATOM 3353 C C . PRO A 1 430 ? -10.834 -7.513 -1.321 1.00 80.88 430 PRO A C 1
ATOM 3355 O O . PRO A 1 430 ? -10.498 -6.360 -1.051 1.00 80.88 430 PRO A O 1
ATOM 3358 N N . THR A 1 431 ? -9.985 -8.532 -1.273 1.00 87.88 431 THR A N 1
ATOM 3359 C CA . THR A 1 431 ? -8.579 -8.408 -0.880 1.00 87.88 431 THR A CA 1
ATOM 3360 C C . THR A 1 431 ? -7.683 -9.234 -1.781 1.00 87.88 431 THR A C 1
ATOM 3362 O O . THR A 1 4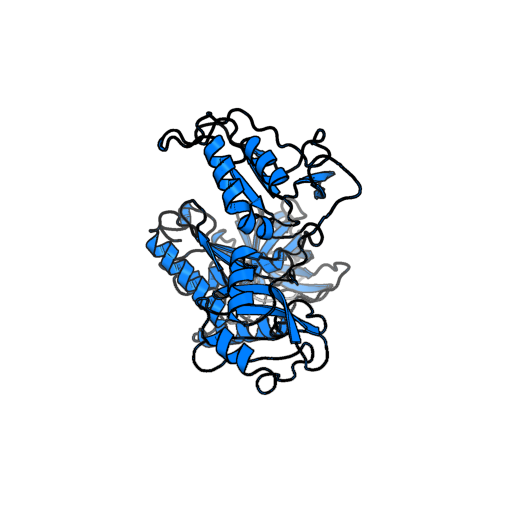31 ? -8.052 -10.300 -2.268 1.00 87.88 431 THR A O 1
ATOM 3365 N N . PHE A 1 432 ? -6.474 -8.727 -1.977 1.00 87.81 432 PHE A N 1
ATOM 3366 C CA . PHE A 1 432 ? -5.385 -9.400 -2.663 1.00 87.81 432 PHE A CA 1
ATOM 3367 C C . PHE A 1 432 ? -4.152 -9.386 -1.770 1.00 87.81 432 PHE A C 1
ATOM 3369 O O . PHE A 1 432 ? -4.016 -8.536 -0.891 1.00 87.81 432 PHE A O 1
ATOM 3376 N N . LEU A 1 433 ? -3.245 -10.322 -2.009 1.00 93.44 433 LEU A N 1
ATOM 3377 C CA . LEU A 1 433 ? -2.006 -10.451 -1.259 1.00 93.44 433 LEU A CA 1
ATOM 3378 C C . LEU A 1 433 ? -0.826 -10.271 -2.203 1.00 93.44 433 LEU A C 1
ATOM 3380 O O . LEU A 1 433 ? -0.816 -10.823 -3.304 1.00 93.44 433 LEU A O 1
ATOM 3384 N N . LYS A 1 434 ? 0.196 -9.553 -1.744 1.00 89.94 434 LYS A N 1
ATOM 3385 C CA . LYS A 1 434 ? 1.522 -9.602 -2.358 1.00 89.94 434 LYS A CA 1
ATOM 3386 C C . LYS A 1 434 ? 2.607 -9.573 -1.290 1.00 89.94 434 LYS A C 1
ATOM 3388 O O . LYS A 1 434 ? 2.432 -8.970 -0.233 1.00 89.94 434 LYS A O 1
ATOM 3393 N N . THR A 1 435 ? 3.755 -10.161 -1.596 1.00 92.19 435 THR A N 1
ATOM 3394 C CA . THR A 1 435 ? 4.966 -9.939 -0.804 1.00 92.19 435 THR A CA 1
ATOM 3395 C C . THR A 1 435 ? 5.464 -8.502 -0.996 1.00 92.19 435 THR A C 1
ATOM 3397 O O . THR A 1 435 ? 5.144 -7.831 -1.990 1.00 92.19 435 THR A O 1
ATOM 3400 N N . THR A 1 436 ? 6.218 -7.981 -0.028 1.00 91.19 436 THR A N 1
ATOM 3401 C CA . THR A 1 436 ? 6.879 -6.673 -0.188 1.00 91.19 436 THR A CA 1
ATOM 3402 C C . THR A 1 436 ? 8.176 -6.767 -0.981 1.00 91.19 436 THR A C 1
ATOM 3404 O O . THR A 1 436 ? 8.605 -5.772 -1.554 1.00 91.19 436 THR A O 1
ATOM 3407 N N . GLY A 1 437 ? 8.773 -7.961 -1.040 1.00 85.50 437 GLY A N 1
ATOM 3408 C CA . GLY A 1 437 ? 10.150 -8.165 -1.495 1.00 85.50 437 GLY A CA 1
ATOM 3409 C C . GLY A 1 437 ? 11.186 -7.956 -0.383 1.00 85.50 437 GLY A C 1
ATOM 3410 O O . GLY A 1 437 ? 12.360 -8.229 -0.605 1.00 85.50 437 GLY A O 1
ATOM 3411 N N . GLY A 1 438 ? 10.751 -7.510 0.801 1.00 88.94 438 GLY A N 1
ATOM 3412 C CA . GLY A 1 438 ? 11.538 -7.464 2.031 1.00 88.94 438 GLY A CA 1
ATOM 3413 C C . GLY A 1 438 ? 11.032 -8.497 3.039 1.00 88.94 438 GLY A C 1
ATOM 3414 O O . GLY A 1 438 ? 10.896 -9.676 2.726 1.00 88.94 438 GLY A O 1
ATOM 3415 N N . THR A 1 439 ? 10.737 -8.048 4.257 1.00 87.69 439 THR A N 1
ATOM 3416 C CA . THR A 1 439 ? 10.382 -8.907 5.400 1.00 87.69 439 THR A CA 1
ATOM 3417 C C . THR A 1 439 ? 8.880 -9.080 5.637 1.00 87.69 439 THR A C 1
ATOM 3419 O O . THR A 1 439 ? 8.504 -9.915 6.456 1.00 87.69 439 THR A O 1
ATOM 3422 N N . GLY A 1 440 ? 8.033 -8.313 4.946 1.00 93.81 440 GLY A N 1
ATOM 3423 C CA . GLY A 1 440 ? 6.597 -8.202 5.224 1.00 93.81 440 GLY A CA 1
ATOM 3424 C C . GLY A 1 440 ? 5.672 -8.671 4.098 1.00 93.81 440 GLY A C 1
ATOM 3425 O O . GLY A 1 440 ? 6.099 -9.173 3.047 1.00 93.81 440 GLY A O 1
ATOM 3426 N N . LEU A 1 441 ? 4.374 -8.451 4.307 1.00 96.25 441 LEU A N 1
ATOM 3427 C CA . LEU A 1 441 ? 3.294 -8.732 3.358 1.00 96.25 441 LEU A CA 1
ATOM 3428 C C . LEU A 1 441 ? 2.382 -7.509 3.201 1.00 96.25 441 LEU A C 1
ATOM 3430 O O . LEU A 1 441 ? 2.123 -6.786 4.152 1.00 96.25 441 LEU A O 1
ATOM 3434 N N . HIS A 1 442 ? 1.844 -7.294 2.001 1.00 96.75 442 HIS A N 1
ATOM 3435 C CA . HIS A 1 442 ? 0.804 -6.290 1.768 1.00 96.75 442 HIS A CA 1
ATOM 3436 C C . HIS A 1 442 ? -0.540 -6.972 1.523 1.00 96.75 442 HIS A C 1
ATOM 3438 O O . HIS A 1 442 ? -0.679 -7.729 0.555 1.00 96.75 442 HIS A O 1
ATOM 3444 N N . VAL A 1 443 ? -1.548 -6.613 2.318 1.00 96.75 443 VAL A N 1
ATOM 3445 C CA . VAL A 1 443 ? -2.955 -6.860 1.981 1.00 96.75 443 VAL A CA 1
ATOM 3446 C C . VAL A 1 443 ? -3.481 -5.656 1.210 1.00 96.75 443 VAL A C 1
ATOM 3448 O O . VAL A 1 443 ? -3.512 -4.536 1.714 1.00 96.75 443 VAL A O 1
ATOM 3451 N N . VAL A 1 444 ? -3.873 -5.880 -0.039 1.00 94.69 444 VAL A N 1
ATOM 3452 C CA . VAL A 1 444 ? -4.274 -4.841 -0.989 1.00 94.69 444 VAL A CA 1
ATOM 3453 C C . VAL A 1 444 ? -5.783 -4.909 -1.212 1.00 94.69 444 VAL A C 1
ATOM 3455 O O . VAL A 1 444 ? -6.307 -5.926 -1.661 1.00 94.69 444 VAL A O 1
ATOM 3458 N N . ILE A 1 445 ? -6.482 -3.815 -0.923 1.00 92.88 445 ILE A N 1
ATOM 3459 C CA . ILE A 1 445 ? -7.941 -3.689 -1.012 1.00 92.88 445 ILE A CA 1
ATOM 3460 C C . ILE A 1 445 ? -8.270 -2.694 -2.135 1.00 92.88 445 ILE A C 1
ATOM 3462 O O . ILE A 1 445 ? -7.917 -1.517 -2.014 1.00 92.88 445 ILE A O 1
ATOM 3466 N N . PRO A 1 446 ? -8.935 -3.100 -3.231 1.00 87.81 446 PRO A N 1
ATOM 3467 C CA . PRO A 1 446 ? -9.364 -2.168 -4.265 1.00 87.81 446 PRO A CA 1
ATOM 3468 C C . PRO A 1 446 ? -10.493 -1.268 -3.754 1.00 87.81 446 PRO A C 1
ATOM 3470 O O . PRO A 1 446 ? -11.488 -1.733 -3.203 1.00 87.81 446 PRO A O 1
ATOM 3473 N N . LEU A 1 447 ? -10.355 0.032 -4.001 1.00 82.25 447 LEU A N 1
ATOM 3474 C CA . LEU A 1 447 ? -11.322 1.068 -3.627 1.00 82.25 447 LEU A CA 1
ATOM 3475 C C . LEU A 1 447 ? -12.045 1.685 -4.826 1.00 82.25 447 LEU A C 1
ATOM 3477 O O . LEU A 1 447 ? -12.981 2.462 -4.645 1.00 82.25 447 LEU A O 1
ATOM 3481 N N . ALA A 1 448 ? -11.592 1.388 -6.048 1.00 80.75 448 ALA A N 1
ATOM 3482 C CA . ALA A 1 448 ? -12.147 1.928 -7.292 1.00 80.75 448 ALA A CA 1
ATOM 3483 C C . ALA A 1 448 ? -12.275 3.473 -7.311 1.00 80.75 448 ALA A C 1
ATOM 3485 O O . ALA A 1 448 ? -13.198 4.010 -7.921 1.00 80.75 448 ALA A O 1
ATOM 3486 N N . GLY A 1 449 ? -11.383 4.194 -6.617 1.00 80.88 449 GLY A N 1
ATOM 3487 C CA . GLY A 1 449 ? -11.382 5.663 -6.560 1.00 80.88 449 GLY A CA 1
ATOM 3488 C C . GLY A 1 449 ? -12.582 6.269 -5.820 1.00 80.88 449 GLY A C 1
ATOM 3489 O O . GLY A 1 449 ? -12.924 7.437 -6.025 1.00 80.88 449 GLY A O 1
ATOM 3490 N N . GLN A 1 450 ? -13.272 5.487 -4.986 1.00 78.81 450 GLN A N 1
ATOM 3491 C CA . GLN A 1 450 ? -14.476 5.949 -4.287 1.00 78.81 450 GLN A CA 1
ATOM 3492 C C . GLN A 1 450 ? -14.163 6.751 -3.019 1.00 78.81 450 GLN A C 1
ATOM 3494 O O . GLN A 1 450 ? -14.996 7.543 -2.579 1.00 78.81 450 GLN A O 1
ATOM 3499 N N . LEU A 1 451 ? -12.968 6.572 -2.451 1.00 77.12 451 LEU A N 1
ATOM 3500 C CA . LEU A 1 451 ? -12.536 7.201 -1.205 1.00 77.12 451 LEU A CA 1
ATOM 3501 C C . LEU A 1 451 ? -11.430 8.228 -1.456 1.00 77.12 451 LEU A C 1
ATOM 3503 O O . LEU A 1 451 ? -10.639 8.085 -2.384 1.00 77.12 451 LEU A O 1
ATOM 3507 N N . GLY A 1 452 ? -11.360 9.245 -0.598 1.00 80.88 452 GLY A N 1
ATOM 3508 C CA . GLY A 1 452 ? -10.189 10.113 -0.482 1.00 80.88 452 GLY A CA 1
ATOM 3509 C C . GLY A 1 452 ? -9.062 9.472 0.337 1.00 80.88 452 GLY A C 1
ATOM 3510 O O . GLY A 1 452 ? -9.261 8.444 0.995 1.00 80.88 452 GLY A O 1
ATOM 3511 N N . TYR A 1 453 ? -7.882 10.096 0.349 1.00 81.00 453 TYR A N 1
ATOM 3512 C CA . TYR A 1 453 ? -6.734 9.616 1.134 1.00 81.00 453 TYR A CA 1
ATOM 3513 C C . TYR A 1 453 ? -7.025 9.472 2.629 1.00 81.00 453 TYR A C 1
ATOM 3515 O O . TYR A 1 453 ? -6.709 8.433 3.204 1.00 81.00 453 TYR A O 1
ATOM 3523 N N . ASP A 1 454 ? -7.679 10.456 3.248 1.00 78.50 454 ASP A N 1
ATOM 3524 C CA . ASP A 1 454 ? -7.999 10.400 4.681 1.00 78.50 454 ASP A CA 1
ATOM 3525 C C . ASP A 1 454 ? -8.929 9.228 5.013 1.00 78.50 454 ASP A C 1
ATOM 3527 O O . ASP A 1 454 ? -8.704 8.500 5.977 1.00 78.50 454 ASP A O 1
ATOM 3531 N N . GLN A 1 455 ? -9.937 8.993 4.168 1.00 76.62 455 GLN A N 1
ATOM 3532 C CA . GLN A 1 455 ? -10.868 7.869 4.305 1.00 76.62 455 GLN A CA 1
ATOM 3533 C C . GLN A 1 455 ? -10.169 6.521 4.081 1.00 76.62 455 GLN A C 1
ATOM 3535 O O . GLN A 1 455 ? -10.470 5.543 4.758 1.00 76.62 455 GLN A O 1
ATOM 3540 N N . THR A 1 456 ? -9.214 6.475 3.153 1.00 82.88 456 THR A N 1
ATOM 3541 C CA . THR A 1 456 ? -8.428 5.275 2.837 1.00 82.88 456 THR A CA 1
ATOM 3542 C C . THR A 1 456 ? -7.473 4.911 3.965 1.00 82.88 456 THR A C 1
ATOM 3544 O O . THR A 1 456 ? -7.418 3.751 4.373 1.00 82.88 456 THR A O 1
ATOM 3547 N N . ARG A 1 457 ? -6.754 5.905 4.504 1.00 82.50 457 ARG A N 1
ATOM 3548 C CA . ARG A 1 457 ? -5.907 5.751 5.692 1.00 82.50 457 ARG A CA 1
ATOM 3549 C C . ARG A 1 457 ? -6.742 5.258 6.862 1.00 82.50 457 ARG A C 1
ATOM 3551 O O . ARG A 1 457 ? -6.327 4.354 7.577 1.00 82.50 457 ARG A O 1
ATOM 3558 N N . LEU A 1 458 ? -7.931 5.830 7.016 1.00 77.06 458 LEU A N 1
ATOM 3559 C CA . LEU A 1 458 ? -8.818 5.457 8.092 1.00 77.06 458 LEU A CA 1
ATOM 3560 C C . LEU A 1 458 ? -9.318 4.012 7.983 1.00 77.06 458 LEU A C 1
ATOM 3562 O O . LEU A 1 458 ? -9.337 3.301 8.982 1.00 77.06 458 LEU A O 1
ATOM 3566 N N . LEU A 1 459 ? -9.701 3.564 6.786 1.00 81.31 459 LEU A N 1
ATOM 3567 C CA . LEU A 1 459 ? -10.069 2.168 6.560 1.00 81.31 459 LEU A CA 1
ATOM 3568 C C . LEU A 1 459 ? -8.933 1.225 6.983 1.00 81.31 459 LEU A C 1
ATOM 3570 O O . LEU A 1 459 ? -9.173 0.295 7.749 1.00 81.31 459 LEU A O 1
ATOM 3574 N N . GLY A 1 460 ? -7.705 1.492 6.526 1.00 84.88 460 GLY A N 1
ATOM 3575 C CA . GLY A 1 460 ? -6.533 0.694 6.892 1.00 84.88 460 GLY A CA 1
ATOM 3576 C C . GLY A 1 460 ? -6.275 0.692 8.400 1.00 84.88 460 GLY A C 1
ATOM 3577 O O . GLY A 1 460 ? -6.057 -0.364 8.987 1.00 84.88 460 GLY A O 1
ATOM 3578 N N . GLU A 1 461 ? -6.388 1.855 9.046 1.00 81.56 461 GLU A N 1
ATOM 3579 C CA . GLU A 1 461 ? -6.231 1.995 10.495 1.00 81.56 461 GLU A CA 1
ATOM 3580 C C . GLU A 1 461 ? -7.291 1.196 11.270 1.00 81.56 461 GLU A C 1
ATOM 3582 O O . GLU A 1 461 ? -6.952 0.485 12.213 1.00 81.56 461 GLU A O 1
ATOM 3587 N N . LEU A 1 462 ? -8.560 1.240 10.856 1.00 79.69 462 LEU A N 1
ATOM 3588 C CA . LEU A 1 462 ? -9.632 0.467 11.492 1.00 79.69 462 LEU A CA 1
ATOM 3589 C C . LEU A 1 462 ? -9.409 -1.045 11.370 1.00 79.69 462 LEU A C 1
ATOM 3591 O O . LEU A 1 462 ? -9.658 -1.771 12.333 1.00 79.69 462 LEU A O 1
ATOM 3595 N N . LEU A 1 463 ? -8.941 -1.516 10.211 1.00 85.94 463 LEU A N 1
ATOM 3596 C CA . LEU A 1 463 ? -8.614 -2.926 9.994 1.00 85.94 463 LEU A CA 1
ATOM 3597 C C . LEU A 1 463 ? -7.432 -3.361 10.866 1.00 85.94 463 LEU A C 1
ATOM 3599 O O . LEU A 1 463 ? -7.542 -4.348 11.590 1.00 85.94 463 LEU A O 1
ATOM 3603 N N . ALA A 1 464 ? -6.339 -2.594 10.856 1.00 87.25 464 ALA A N 1
ATOM 3604 C CA . ALA A 1 464 ? -5.146 -2.890 11.646 1.00 87.25 464 ALA A CA 1
ATOM 3605 C C . ALA A 1 464 ? -5.453 -2.917 13.149 1.00 87.25 464 ALA A C 1
ATOM 3607 O O . ALA A 1 464 ? -5.071 -3.849 13.851 1.00 87.25 464 ALA A O 1
ATOM 3608 N N . ARG A 1 465 ? -6.218 -1.939 13.647 1.00 81.19 465 ARG A N 1
ATOM 3609 C CA . ARG A 1 465 ? -6.613 -1.883 15.061 1.00 81.19 465 ARG A CA 1
ATOM 3610 C C . ARG A 1 465 ? -7.578 -2.994 15.454 1.00 81.19 465 ARG A C 1
ATOM 3612 O O . ARG A 1 465 ? -7.519 -3.471 16.584 1.00 81.19 465 ARG A O 1
ATOM 3619 N N . ALA A 1 466 ? -8.466 -3.409 14.551 1.00 79.88 466 ALA A N 1
ATOM 3620 C CA . ALA A 1 466 ? -9.338 -4.548 14.799 1.00 79.88 466 ALA A CA 1
ATOM 3621 C C . ALA A 1 466 ? -8.539 -5.831 14.994 1.00 79.88 466 ALA A C 1
ATOM 3623 O O . ALA A 1 466 ? -8.726 -6.500 16.006 1.00 79.88 466 ALA A O 1
ATOM 3624 N N . VAL A 1 467 ? -7.599 -6.096 14.088 1.00 88.31 467 VAL A N 1
ATOM 3625 C CA . VAL A 1 467 ? -6.718 -7.262 14.170 1.00 88.31 467 VAL A CA 1
ATOM 3626 C C . VAL A 1 467 ? -5.816 -7.191 15.402 1.00 88.31 467 VAL A C 1
ATOM 3628 O O . VAL A 1 467 ? -5.750 -8.162 16.144 1.00 88.31 467 VAL A O 1
ATOM 3631 N N . ALA A 1 468 ? -5.207 -6.041 15.701 1.00 86.31 468 ALA A N 1
ATOM 3632 C CA . ALA A 1 468 ? -4.384 -5.872 16.903 1.00 86.31 468 ALA A CA 1
ATOM 3633 C C . ALA A 1 468 ? -5.178 -6.030 18.212 1.00 86.31 468 ALA A C 1
ATOM 3635 O O . ALA A 1 468 ? -4.631 -6.463 19.219 1.00 86.31 468 ALA A O 1
ATOM 3636 N N . SER A 1 469 ? -6.473 -5.700 18.218 1.00 78.94 469 SER A N 1
ATOM 3637 C CA . SER A 1 469 ? -7.340 -5.929 19.378 1.00 78.94 469 SER A CA 1
ATOM 3638 C C . SER A 1 469 ? -7.762 -7.392 19.529 1.00 78.94 469 SER A C 1
ATOM 3640 O O . SER A 1 469 ? -8.049 -7.808 20.648 1.00 78.94 469 SER A O 1
ATOM 3642 N N . GLU A 1 470 ? -7.874 -8.136 18.429 1.00 79.81 470 GLU A N 1
ATOM 3643 C CA . GLU A 1 470 ? -8.253 -9.557 18.424 1.00 79.81 470 GLU A CA 1
ATOM 3644 C C . GLU A 1 470 ? -7.038 -10.471 18.659 1.00 79.81 470 GLU A C 1
ATOM 3646 O O . GLU A 1 470 ? -7.195 -11.552 19.220 1.00 79.81 470 GLU A O 1
ATOM 3651 N N . HIS A 1 471 ? -5.839 -9.997 18.307 1.00 84.50 471 HIS A N 1
ATOM 3652 C CA . HIS A 1 471 ? -4.557 -10.695 18.443 1.00 84.50 471 HIS A CA 1
ATOM 3653 C C . HIS A 1 471 ? -3.490 -9.810 19.121 1.00 84.50 471 HIS A C 1
ATOM 3655 O O . HIS A 1 471 ? -2.443 -9.530 18.521 1.00 84.50 471 HIS A O 1
ATOM 3661 N N . PRO A 1 472 ? -3.729 -9.314 20.352 1.00 85.06 472 PRO A N 1
ATOM 3662 C CA . PRO A 1 472 ? -2.832 -8.373 21.029 1.00 85.06 472 PRO A CA 1
ATOM 3663 C C . PRO A 1 472 ? -1.448 -8.950 21.343 1.00 85.06 472 PRO A C 1
ATOM 3665 O O . PRO A 1 472 ? -0.523 -8.193 21.637 1.00 85.06 472 PRO A O 1
ATOM 3668 N N . GLU A 1 473 ? -1.286 -10.269 21.317 1.00 85.94 473 GLU A N 1
ATOM 3669 C CA . GLU A 1 473 ? -0.022 -10.983 21.474 1.00 85.94 473 GLU A CA 1
ATOM 3670 C C . GLU A 1 473 ? 0.816 -11.035 20.188 1.00 85.94 473 GLU A C 1
ATOM 3672 O O . GLU A 1 473 ? 2.035 -11.137 20.291 1.00 85.94 473 GLU A O 1
ATOM 3677 N N . LEU A 1 474 ? 0.190 -10.908 19.009 1.00 89.31 474 LEU A N 1
ATOM 3678 C CA . LEU A 1 474 ? 0.858 -11.016 17.704 1.00 89.31 474 LEU A CA 1
ATOM 3679 C C . LEU A 1 474 ? 1.019 -9.675 16.985 1.00 89.31 474 LEU A C 1
ATOM 3681 O O . LEU A 1 474 ? 2.012 -9.485 16.289 1.00 89.31 474 LEU A O 1
ATOM 3685 N N . ALA A 1 475 ? 0.054 -8.763 17.131 1.00 91.75 475 ALA A N 1
ATOM 3686 C CA . ALA A 1 475 ? -0.038 -7.548 16.326 1.00 91.75 475 ALA A CA 1
ATOM 3687 C C . ALA A 1 475 ? -0.048 -6.269 17.171 1.00 91.75 475 ALA A C 1
ATOM 3689 O O . ALA A 1 475 ? -0.575 -6.225 18.287 1.00 91.75 475 ALA A O 1
ATOM 3690 N N . THR A 1 476 ? 0.499 -5.191 16.612 1.00 89.56 476 THR A N 1
ATOM 3691 C CA . THR A 1 476 ? 0.475 -3.855 17.204 1.00 89.56 476 THR A CA 1
ATOM 3692 C C . THR A 1 476 ? 0.259 -2.764 16.159 1.00 89.56 476 THR A C 1
ATOM 3694 O O . THR A 1 476 ? 0.478 -2.922 14.967 1.00 89.56 476 THR A O 1
ATOM 3697 N N . VAL A 1 477 ? -0.196 -1.608 16.629 1.00 88.75 477 VAL A N 1
ATOM 3698 C CA . VAL A 1 477 ? -0.346 -0.371 15.841 1.00 88.75 477 VAL A CA 1
ATOM 3699 C C . VAL A 1 477 ? 0.499 0.760 16.432 1.00 88.75 477 VAL A C 1
ATOM 3701 O O . VAL A 1 477 ? 0.292 1.935 16.128 1.00 88.75 477 VAL A O 1
ATOM 3704 N N . GLU A 1 478 ? 1.417 0.410 17.334 1.00 88.25 478 GLU A N 1
ATOM 3705 C CA . GLU A 1 478 ? 2.348 1.344 17.949 1.00 88.25 478 GLU A CA 1
ATOM 3706 C C . GLU A 1 478 ? 3.349 1.857 16.909 1.00 88.25 478 GLU A C 1
ATOM 3708 O O . GLU A 1 478 ? 4.037 1.099 16.220 1.00 88.25 478 GLU A O 1
ATOM 3713 N N . LEU A 1 479 ? 3.430 3.181 16.796 1.00 80.38 479 LEU A N 1
ATOM 3714 C CA . LEU A 1 479 ? 4.255 3.835 15.791 1.00 80.38 479 LEU A CA 1
ATOM 3715 C C . LEU A 1 479 ? 5.733 3.792 16.178 1.00 80.38 479 LEU A C 1
ATOM 3717 O O . LEU A 1 479 ? 6.571 3.689 15.283 1.00 80.38 479 LEU A O 1
ATOM 3721 N N . GLN A 1 480 ? 6.051 3.837 17.476 1.00 79.88 480 GLN A N 1
ATOM 3722 C CA . GLN A 1 480 ? 7.428 3.803 17.979 1.00 79.88 480 GLN A CA 1
ATOM 3723 C C . GLN A 1 480 ? 7.993 2.376 17.910 1.00 79.88 480 GLN A C 1
ATOM 3725 O O . GLN A 1 480 ? 7.497 1.515 18.644 1.00 79.88 480 GLN A O 1
ATOM 3730 N N . PRO A 1 481 ? 9.008 2.097 17.064 1.00 78.38 481 PRO A N 1
ATOM 3731 C CA . PRO A 1 481 ? 9.557 0.749 16.894 1.00 78.38 481 PRO A CA 1
ATOM 3732 C C . PRO A 1 481 ? 9.948 0.077 18.214 1.00 78.38 481 PRO A C 1
ATOM 3734 O O . PRO A 1 481 ? 9.650 -1.095 18.426 1.00 78.38 481 PRO A O 1
ATOM 3737 N N . GLU A 1 482 ? 10.512 0.842 19.147 1.00 82.06 482 GLU A N 1
ATOM 3738 C CA . GLU A 1 482 ? 11.019 0.367 20.439 1.00 82.06 482 GLU A CA 1
ATOM 3739 C C . GLU A 1 482 ? 9.899 -0.120 21.372 1.00 82.06 482 GLU A C 1
ATOM 3741 O O . GLU A 1 482 ? 10.143 -0.867 22.317 1.00 82.06 482 GLU A O 1
ATOM 3746 N N . ARG A 1 483 ? 8.655 0.302 21.118 1.00 82.81 483 ARG A N 1
ATOM 3747 C CA . ARG A 1 483 ? 7.473 -0.048 21.917 1.00 82.81 483 ARG A CA 1
ATOM 3748 C C . ARG A 1 483 ? 6.629 -1.159 21.295 1.00 82.81 483 ARG A C 1
ATOM 3750 O O . ARG A 1 483 ? 5.629 -1.560 21.887 1.00 82.81 483 ARG A O 1
ATOM 3757 N N . ARG A 1 484 ? 7.011 -1.674 20.121 1.00 83.94 484 ARG A N 1
ATOM 3758 C CA . ARG A 1 484 ? 6.257 -2.731 19.425 1.00 83.94 484 ARG A CA 1
ATOM 3759 C C . ARG A 1 484 ? 6.391 -4.096 20.097 1.00 83.94 484 ARG A C 1
ATOM 3761 O O . ARG A 1 484 ? 5.473 -4.902 20.002 1.00 83.94 484 ARG A O 1
ATOM 3768 N N . GLY A 1 485 ? 7.482 -4.329 20.832 1.00 79.38 485 GLY A N 1
ATOM 3769 C CA . GLY A 1 485 ? 7.633 -5.484 21.722 1.00 79.38 485 GLY A CA 1
ATOM 3770 C C . GLY A 1 485 ? 7.563 -6.834 21.005 1.00 79.38 485 GLY A C 1
ATOM 377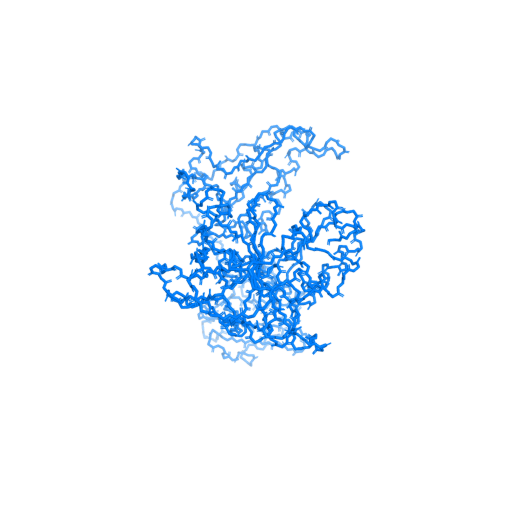1 O O . GLY A 1 485 ? 6.785 -7.689 21.416 1.00 79.38 485 GLY A O 1
ATOM 3772 N N . GLY A 1 486 ? 8.340 -7.005 19.930 1.00 85.12 486 GLY A N 1
ATOM 3773 C CA . GLY A 1 486 ? 8.427 -8.261 19.171 1.00 85.12 486 GLY A CA 1
ATOM 3774 C C . GLY A 1 486 ? 7.191 -8.614 18.335 1.00 85.12 486 GLY A C 1
ATOM 3775 O O . GLY A 1 486 ? 7.128 -9.718 17.805 1.00 85.12 486 GLY A O 1
ATOM 3776 N N . LYS A 1 487 ? 6.217 -7.705 18.231 1.00 89.00 487 LYS A N 1
ATOM 3777 C CA . LYS A 1 487 ? 4.971 -7.886 17.476 1.00 89.00 487 LYS A CA 1
ATOM 3778 C C . LYS A 1 487 ? 5.090 -7.350 16.053 1.00 89.00 487 LYS A C 1
ATOM 3780 O O . LYS A 1 487 ? 5.934 -6.493 15.782 1.00 89.00 487 LYS A O 1
ATOM 3785 N N . VAL A 1 488 ? 4.202 -7.860 15.204 1.00 89.94 488 VAL A N 1
ATOM 3786 C CA . VAL A 1 488 ? 3.941 -7.420 13.825 1.00 89.94 488 VAL A CA 1
ATOM 3787 C C . VAL A 1 488 ? 3.283 -6.046 13.827 1.00 89.94 488 VAL A C 1
ATOM 3789 O O . VAL A 1 488 ? 2.282 -5.883 14.570 1.00 89.94 488 VAL A O 1
#

Sequence (488 aa):
MSQFAVKRRPGRDAYQLGIEIGGVVYTWRFAFGMPTAAREARVVRQGEDAPQAWLTAEDEGVVWDLGTVTLEDDDPIRRGKLRFTLHGYRLVGQWALGRNKGRWLGRGKGFDPSNEWTLTRVPDGKGAKPPPGPPTSVLSGLGLGPDEGETRRRKMRALVRELGGSRARHAVPDVQEGLVRAHGSGKRTRLQDGAGRSLVHQHREVVAALRAQPYAGLVADGRITGKPPRLEIERVWRIEGYSLTELTDDDARTVATQIGHPVGALGLAGSTRAGVTSAPQVHVTNLGKVFWPDSGYRKGDLLAYYQQIAPVLLPHLAERPVVLERYPDGIDGRSFFQHHAPGAKSAWLRTTRIKTSRRYRDYFLIDDVHGLLHLINQGTIPLLGWPSRKDQLERPDWCVVDVDRGEASFADVVAVTRAVGELCQDIGLPTFLKTTGGTGLHVVIPLAGQLGYDQTRLLGELLARAVASEHPELATVELQPERRGGKV